Protein AF-A0A960JYS3-F1 (afdb_monomer_lite)

Secondary structure (DSSP, 8-state):
----------PPPHHHHHHHHHHHHHHHHHTTSSSSHHHHHHHHHHTSS--HHHHHHHHHHHHHHHHHHHHHHHHHHHHHHHTTHHHH-GGGHHHHHHHHHHHHHHHHHHHHHHHHHHHHHHHHHS--S-HHHHHHHHHHHHHHHHHHHHHHHHHHHHTTS-HHHHHHHHHHHHHHHHHHHHHHHHHHHHHHHHHH-PPPSS----GGGHHHHHHHHHHHHHHHHHHHT--------S-PPP-----EEEEEEES--HHHHHHHHHTTS-HHHHHHHHHS--------S--HHHHHHHHHHSS-HHHH----S-EEEETT-SS-BS--TTHHHHIIIIITTTTSEEEEPPBGGG-SS--HHHHHHTTT--EEEES-TT-BSPP--SSEEE-TTHHHHHHTT-TTSEE-SS-HHHHHHHHHHHHSPP--TTHHHHHHHH-HHHHHHHHHHTHHHHHHHHHHHHHHGGG--SEEEEEE-HHHHHHTT--S-HHHHHHHHHHHHHHHHHHHHHHGGG-SEEEEEEE-GGGTT-

Sequence (530 aa):
MADADREAEGVPASGQAGDDLAKVRSELRRMGYLHHGFGRYLLQDALKPHRPWRALLTLTIKVAIAVGGLQAVAAALGLAAANGTFEASPFDVIPLFLHLLVPAVAVAGGVFLALSGLLLLALRLYHVRRIEVAAFAAALVAGLGGVGVTVASFMEILSGISLPAKVLSAVGLLAAAVVLVKVVEGGLLGLAIRLTDQAPHRRLFSFRWLVGALVLGLVLLLLPAVLAVRKDDVEIPLNLARVPGEHVLLIGLDGVLGEELDYLLAGGELPRLAAFARSSRRWTYRRPQELPATFWTTVATGREGMDHGVVALDAFQPLGTQQPLARSGPLRWYWGRIAVPMGLASHRPVLAARRRVPTLWELVSRGGEPVVAINWWGTYPAEPLPGLVVAHGAFGLLEEGAPGALASESRQDLVNSLQDLAAEPWEGASSGSFEAVLGEEETAALLRRSVLPDHFYGEALKESLDASPRMAAIYLPAPDLAAAGWRGGEIALGDLLRSTLVEVDRLVAQVSPRFGAVALVVDPGRRGSH

pLDDT: mean 81.94, std 12.97, range [34.0, 98.31]

Radius of gyration: 31.46 Å; chains: 1; bounding box: 114×40×86 Å

Structure (mmCIF, N/CA/C/O backbone):
data_AF-A0A960JYS3-F1
#
_entry.id   AF-A0A960JYS3-F1
#
loop_
_atom_site.group_PDB
_atom_site.id
_atom_site.type_symbol
_atom_site.label_atom_id
_atom_site.label_alt_id
_atom_site.label_comp_id
_atom_site.label_asym_id
_atom_site.label_entity_id
_atom_site.label_seq_id
_atom_site.pdbx_PDB_ins_code
_atom_site.Cartn_x
_atom_site.Cartn_y
_atom_site.Cartn_z
_atom_site.occupancy
_atom_site.B_iso_or_equiv
_atom_site.auth_seq_id
_atom_site.auth_comp_id
_atom_site.auth_asym_id
_atom_site.auth_atom_id
_atom_site.pdbx_PDB_model_num
ATOM 1 N N . MET A 1 1 ? 80.597 -3.059 -37.299 1.00 39.62 1 MET A N 1
ATOM 2 C CA . MET A 1 1 ? 79.801 -2.048 -38.028 1.00 39.62 1 MET A CA 1
ATOM 3 C C . MET A 1 1 ? 78.619 -2.800 -38.625 1.00 39.62 1 MET A C 1
ATOM 5 O O . MET A 1 1 ? 78.817 -3.463 -39.628 1.00 39.62 1 MET A O 1
ATOM 9 N N . ALA A 1 2 ? 77.586 -3.084 -37.820 1.00 37.75 2 ALA A N 1
ATOM 10 C CA . ALA A 1 2 ? 76.377 -2.252 -37.634 1.00 37.75 2 ALA A CA 1
ATOM 11 C C . ALA A 1 2 ? 75.613 -2.172 -38.972 1.00 37.75 2 ALA A C 1
ATOM 13 O O . ALA A 1 2 ? 76.078 -1.479 -39.867 1.00 37.75 2 ALA A O 1
ATOM 14 N N . ASP A 1 3 ? 74.631 -3.023 -39.278 1.00 42.62 3 ASP A N 1
ATOM 15 C CA . ASP A 1 3 ? 73.350 -3.323 -38.602 1.00 42.62 3 ASP A CA 1
ATOM 16 C C . ASP A 1 3 ? 72.473 -2.074 -38.436 1.00 42.62 3 ASP A C 1
ATOM 18 O O . ASP A 1 3 ? 72.705 -1.281 -37.527 1.00 42.62 3 ASP A O 1
ATOM 22 N N . ALA A 1 4 ? 71.533 -1.885 -39.372 1.00 38.22 4 ALA A N 1
ATOM 23 C CA . ALA A 1 4 ? 70.359 -1.013 -39.264 1.00 38.22 4 ALA A CA 1
ATOM 24 C C . ALA A 1 4 ? 69.497 -1.144 -40.535 1.00 38.22 4 ALA A C 1
ATOM 26 O O . ALA A 1 4 ? 69.548 -0.296 -41.421 1.00 38.22 4 ALA A O 1
ATOM 27 N N . ASP A 1 5 ? 68.711 -2.215 -40.626 1.00 42.88 5 ASP A N 1
ATOM 28 C CA . ASP A 1 5 ? 67.602 -2.297 -41.579 1.00 42.88 5 ASP A CA 1
ATOM 29 C C . ASP A 1 5 ? 66.474 -3.118 -40.940 1.00 42.88 5 ASP A C 1
ATOM 31 O O . ASP A 1 5 ? 66.446 -4.343 -41.059 1.00 42.88 5 ASP A O 1
ATOM 35 N N . ARG A 1 6 ? 65.596 -2.450 -40.171 1.00 42.66 6 ARG A N 1
ATOM 36 C CA . ARG A 1 6 ? 64.197 -2.840 -39.899 1.00 42.66 6 ARG A CA 1
ATOM 37 C C . ARG A 1 6 ? 63.507 -1.899 -38.909 1.00 42.66 6 ARG A C 1
ATOM 39 O O . ARG A 1 6 ? 64.123 -1.390 -37.984 1.00 42.66 6 ARG A O 1
ATOM 46 N N . GLU A 1 7 ? 62.197 -1.778 -39.126 1.00 35.53 7 GLU A N 1
ATOM 47 C CA . GLU A 1 7 ? 61.168 -1.243 -38.221 1.00 35.53 7 GLU A CA 1
ATOM 48 C C . GLU A 1 7 ? 60.995 0.281 -38.179 1.00 35.53 7 GLU A C 1
ATOM 50 O O . GLU A 1 7 ? 61.135 0.948 -37.160 1.00 35.53 7 GLU A O 1
ATOM 55 N N . ALA A 1 8 ? 60.516 0.821 -39.303 1.00 34.00 8 ALA A N 1
ATOM 56 C CA . ALA A 1 8 ? 59.545 1.907 -39.251 1.00 34.00 8 ALA A CA 1
ATOM 57 C C . ALA A 1 8 ? 58.150 1.295 -39.013 1.00 34.00 8 ALA A C 1
ATOM 59 O O . ALA A 1 8 ? 57.449 0.922 -39.957 1.00 34.00 8 ALA A O 1
ATOM 60 N N . GLU A 1 9 ? 57.766 1.147 -37.743 1.00 36.38 9 GLU A N 1
ATOM 61 C CA . GLU A 1 9 ? 56.378 0.913 -37.340 1.00 36.38 9 GLU A CA 1
ATOM 62 C C . GLU A 1 9 ? 55.505 2.057 -37.871 1.00 36.38 9 GLU A C 1
ATOM 64 O O . GLU A 1 9 ? 55.603 3.214 -37.452 1.00 36.38 9 GLU A O 1
ATOM 69 N N . GLY A 1 10 ? 54.657 1.729 -38.844 1.00 35.53 10 GLY A N 1
ATOM 70 C CA . GLY A 1 10 ? 53.685 2.645 -39.417 1.00 35.53 10 GLY A CA 1
ATOM 71 C C . GLY A 1 10 ? 52.623 3.017 -38.392 1.00 35.53 10 GLY A C 1
ATOM 72 O O . GLY A 1 10 ? 51.618 2.326 -38.246 1.00 35.53 10 GLY A O 1
ATOM 73 N N . VAL A 1 11 ? 52.803 4.156 -37.729 1.00 40.12 11 VAL A N 1
ATOM 74 C CA . VAL A 1 11 ? 51.677 4.914 -37.180 1.00 40.12 11 VAL A CA 1
ATOM 75 C C . VAL A 1 11 ? 50.821 5.337 -38.381 1.00 40.12 11 VAL A C 1
ATOM 77 O O . VAL A 1 11 ? 51.323 6.074 -39.234 1.00 40.12 11 VAL A O 1
ATOM 80 N N . PRO A 1 12 ? 49.559 4.885 -38.515 1.00 39.25 12 PRO A N 1
ATOM 81 C CA . PRO A 1 12 ? 48.741 5.275 -39.651 1.00 39.25 12 PRO A CA 1
ATOM 82 C C . PRO A 1 12 ? 48.544 6.790 -39.612 1.00 39.25 12 PRO A C 1
ATOM 84 O O . PRO A 1 12 ? 48.034 7.354 -38.639 1.00 39.25 12 PRO A O 1
ATOM 87 N N . ALA A 1 13 ? 48.982 7.455 -40.681 1.00 42.25 13 ALA A N 1
ATOM 88 C CA . ALA A 1 13 ? 48.757 8.874 -40.879 1.00 42.25 13 ALA A CA 1
ATOM 89 C C . ALA A 1 13 ? 47.249 9.148 -40.792 1.00 42.25 13 ALA A C 1
ATOM 91 O O . ALA A 1 13 ? 46.441 8.429 -41.382 1.00 42.25 13 ALA A O 1
ATOM 92 N N . SER A 1 14 ? 46.863 10.211 -40.087 1.00 50.16 14 SER A N 1
ATOM 93 C CA . SER A 1 14 ? 45.469 10.631 -39.868 1.00 50.16 14 SER A CA 1
ATOM 94 C C . SER A 1 14 ? 44.615 10.735 -41.147 1.00 50.16 14 SER A C 1
ATOM 96 O O . SER A 1 14 ? 43.387 10.720 -41.060 1.00 50.16 14 SER A O 1
ATOM 98 N N . GLY A 1 15 ? 45.246 10.791 -42.325 1.00 52.38 15 GLY A N 1
ATOM 99 C CA . GLY A 1 15 ? 44.604 10.718 -43.638 1.00 52.38 15 GLY A CA 1
ATOM 100 C C . GLY A 1 15 ? 44.023 9.346 -44.017 1.00 52.38 15 GLY A C 1
ATOM 101 O O . GLY A 1 15 ? 42.949 9.316 -44.607 1.00 52.38 15 GLY A O 1
ATOM 102 N N . GLN A 1 16 ? 44.648 8.218 -43.645 1.00 56.16 16 GLN A N 1
ATOM 103 C CA . GLN A 1 16 ? 44.150 6.869 -43.995 1.00 56.16 16 GLN A CA 1
ATOM 104 C C . GLN A 1 16 ? 42.870 6.510 -43.229 1.00 56.16 16 GLN A C 1
ATOM 106 O O . GLN A 1 16 ? 41.884 6.089 -43.829 1.00 56.16 16 GLN A O 1
ATOM 111 N N . ALA A 1 17 ? 42.832 6.789 -41.922 1.00 54.09 17 ALA A N 1
ATOM 112 C CA . ALA A 1 17 ? 41.636 6.573 -41.104 1.00 54.09 17 ALA A CA 1
ATOM 113 C C . ALA A 1 17 ? 40.438 7.433 -41.566 1.00 54.09 17 ALA A C 1
ATOM 115 O O . ALA A 1 17 ? 39.282 7.031 -41.443 1.00 54.09 17 ALA A O 1
ATOM 116 N N . GLY A 1 18 ? 40.700 8.628 -42.112 1.00 60.12 18 GLY A N 1
ATOM 117 C CA . GLY A 1 18 ? 39.667 9.486 -42.697 1.00 60.12 18 GLY A CA 1
ATOM 118 C C . GLY A 1 18 ? 39.085 8.934 -44.003 1.00 60.12 18 GLY A C 1
ATOM 119 O O . GLY A 1 18 ? 37.879 9.056 -44.231 1.00 60.12 18 GLY A O 1
ATOM 120 N N . ASP A 1 19 ? 39.925 8.307 -44.827 1.00 67.06 19 ASP A N 1
ATOM 121 C CA . ASP A 1 19 ? 39.556 7.761 -46.134 1.00 67.06 19 ASP A CA 1
ATOM 122 C C . ASP A 1 19 ? 38.743 6.457 -46.009 1.00 67.06 19 ASP A C 1
ATOM 124 O O . ASP A 1 19 ? 37.747 6.254 -46.709 1.00 67.06 19 ASP A O 1
ATOM 128 N N . ASP A 1 20 ? 39.068 5.613 -45.026 1.00 71.19 20 ASP A N 1
ATOM 129 C CA . ASP A 1 20 ? 38.322 4.377 -44.764 1.00 71.19 20 ASP A CA 1
ATOM 130 C C . ASP A 1 20 ? 36.922 4.641 -44.181 1.00 71.19 20 ASP A C 1
ATOM 132 O O . ASP A 1 20 ? 35.933 4.050 -44.624 1.00 71.19 20 ASP A O 1
ATOM 136 N N . LEU A 1 21 ? 36.768 5.639 -43.304 1.00 74.56 21 LEU A N 1
ATOM 137 C CA . LEU A 1 21 ? 35.447 6.084 -42.832 1.00 74.56 21 LEU A CA 1
ATOM 138 C C . LEU A 1 21 ? 34.586 6.690 -43.947 1.00 74.56 21 LEU A C 1
ATOM 140 O O . LEU A 1 21 ? 33.354 6.576 -43.916 1.00 74.56 21 LEU A O 1
ATOM 144 N N . ALA A 1 22 ? 35.205 7.343 -44.934 1.00 76.25 22 ALA A N 1
ATOM 145 C CA . ALA A 1 22 ? 34.494 7.866 -46.096 1.00 76.25 22 ALA A CA 1
ATOM 146 C C . ALA A 1 22 ? 33.923 6.728 -46.962 1.00 76.25 22 ALA A C 1
ATOM 148 O O . ALA A 1 22 ? 32.765 6.817 -47.389 1.00 76.25 22 ALA A O 1
ATOM 149 N N . LYS A 1 23 ? 34.676 5.631 -47.134 1.00 79.06 23 LYS A N 1
ATOM 150 C CA . LYS A 1 23 ? 34.211 4.400 -47.802 1.00 79.06 23 LYS A CA 1
ATOM 151 C C . LYS A 1 23 ? 33.085 3.718 -47.025 1.00 79.06 23 LYS A C 1
ATOM 153 O O . LYS A 1 23 ? 32.052 3.382 -47.598 1.00 79.06 23 LYS A O 1
ATOM 158 N N . VAL A 1 24 ? 33.208 3.595 -45.704 1.00 79.50 24 VAL A N 1
ATOM 159 C CA . VAL A 1 24 ? 32.125 3.053 -44.864 1.00 79.50 24 VAL A CA 1
ATOM 160 C C . VAL A 1 24 ? 30.856 3.905 -44.976 1.00 79.50 24 VAL A C 1
ATOM 162 O O . VAL A 1 24 ? 29.742 3.384 -45.072 1.00 79.50 24 VAL A O 1
ATOM 165 N N . ARG A 1 25 ? 30.992 5.236 -45.015 1.00 80.19 25 ARG A N 1
ATOM 166 C CA . ARG A 1 25 ? 29.853 6.152 -45.161 1.00 80.19 25 ARG A CA 1
ATOM 167 C C . ARG A 1 25 ? 29.132 5.978 -46.502 1.00 80.19 25 ARG A C 1
ATOM 169 O O . ARG A 1 25 ? 27.900 6.063 -46.523 1.00 80.19 25 ARG A O 1
ATOM 176 N N . SER A 1 26 ? 29.852 5.773 -47.606 1.00 79.75 26 SER A N 1
ATOM 177 C CA . SER A 1 26 ? 29.234 5.549 -48.922 1.00 79.75 26 SER A CA 1
ATOM 178 C C . SER A 1 26 ? 28.501 4.202 -48.973 1.00 79.75 26 SER A C 1
ATOM 180 O O . SER A 1 26 ? 27.353 4.152 -49.419 1.00 79.75 26 SER A O 1
ATOM 182 N N . GLU A 1 27 ? 29.088 3.156 -48.391 1.00 81.06 27 GLU A N 1
ATOM 183 C CA . GLU A 1 27 ? 28.473 1.835 -48.221 1.00 81.06 27 GLU A CA 1
ATOM 184 C C . GLU A 1 27 ? 27.170 1.890 -47.403 1.00 81.06 27 GLU A C 1
ATOM 186 O O . GLU A 1 27 ? 26.125 1.377 -47.815 1.00 81.06 27 GLU A O 1
ATOM 191 N N . LEU A 1 28 ? 27.164 2.613 -46.279 1.00 79.31 28 LEU A N 1
ATOM 192 C CA . LEU A 1 28 ? 25.960 2.803 -45.459 1.00 79.31 28 LEU A CA 1
ATOM 193 C C . LEU A 1 28 ? 24.861 3.606 -46.176 1.00 79.31 28 LEU A C 1
ATOM 195 O O . LEU A 1 28 ? 23.670 3.361 -45.945 1.00 79.31 28 LEU A O 1
ATOM 199 N N . ARG A 1 29 ? 25.224 4.558 -47.051 1.00 80.50 29 ARG A N 1
ATOM 200 C CA . ARG A 1 29 ? 24.256 5.250 -47.925 1.00 80.50 29 ARG A CA 1
ATOM 201 C C . ARG A 1 29 ? 23.656 4.283 -48.938 1.00 80.50 29 ARG A C 1
ATOM 203 O O . ARG A 1 29 ? 22.433 4.239 -49.040 1.00 80.50 29 ARG A O 1
ATOM 210 N N . ARG A 1 30 ? 24.487 3.469 -49.599 1.00 82.38 30 ARG A N 1
ATOM 211 C CA . ARG A 1 30 ? 24.060 2.447 -50.571 1.00 82.38 30 ARG A CA 1
ATOM 212 C C . ARG A 1 30 ? 23.078 1.449 -49.957 1.00 82.38 30 ARG A C 1
ATOM 214 O O . ARG A 1 30 ? 22.046 1.155 -50.545 1.00 82.38 30 ARG A O 1
ATOM 221 N N . MET A 1 31 ? 23.350 0.989 -48.738 1.00 76.06 31 MET A N 1
ATOM 222 C CA . MET A 1 31 ? 22.467 0.081 -47.989 1.00 76.06 31 MET A CA 1
ATOM 223 C C . MET A 1 31 ? 21.218 0.767 -47.396 1.00 76.06 31 MET A C 1
ATOM 225 O O . MET A 1 31 ? 20.347 0.123 -46.800 1.00 76.06 31 MET A O 1
ATOM 229 N N . GLY A 1 32 ? 21.112 2.090 -47.525 1.00 74.06 32 GLY A N 1
ATOM 230 C CA . GLY A 1 32 ? 19.965 2.868 -47.075 1.00 74.06 32 GLY A CA 1
ATOM 231 C C . GLY A 1 32 ? 19.857 3.069 -45.565 1.00 74.06 32 GLY A C 1
ATOM 232 O O . GLY A 1 32 ? 18.768 3.396 -45.084 1.00 74.06 32 GLY A O 1
ATOM 233 N N . TYR A 1 33 ? 20.955 2.914 -44.818 1.00 73.69 33 TYR A N 1
ATOM 234 C CA . TYR A 1 33 ? 21.017 3.235 -43.386 1.00 73.69 33 TYR A CA 1
ATOM 235 C C . TYR A 1 33 ? 20.920 4.747 -43.125 1.00 73.69 33 TYR A C 1
ATOM 237 O O . TYR A 1 33 ? 20.344 5.169 -42.124 1.00 73.69 33 TYR A O 1
ATOM 245 N N . LEU A 1 34 ? 21.428 5.571 -44.049 1.00 73.94 34 LEU A N 1
ATOM 246 C CA . LEU A 1 34 ? 21.511 7.032 -43.897 1.00 73.94 34 LEU A CA 1
ATOM 247 C C . LEU A 1 34 ? 20.388 7.812 -44.608 1.00 73.94 34 LEU A C 1
ATOM 249 O O . LEU A 1 34 ? 20.371 9.047 -44.576 1.00 73.94 34 LEU A O 1
ATOM 253 N N . HIS A 1 35 ? 19.433 7.121 -45.239 1.00 69.25 35 HIS A N 1
ATOM 254 C CA . HIS A 1 35 ? 18.376 7.770 -46.018 1.00 69.25 35 HIS A CA 1
ATOM 255 C C . HIS A 1 35 ? 17.253 8.386 -45.156 1.00 69.25 35 HIS A C 1
ATOM 257 O O . HIS A 1 35 ? 16.695 9.391 -45.581 1.00 69.25 35 HIS A O 1
ATOM 263 N N . HIS A 1 36 ? 16.928 7.845 -43.968 1.00 64.81 36 HIS A N 1
ATOM 264 C CA . HIS A 1 36 ? 15.767 8.287 -43.165 1.00 64.81 36 HIS A CA 1
ATOM 265 C C . HIS A 1 36 ? 16.072 8.454 -41.658 1.00 64.81 36 HIS A C 1
ATOM 267 O O . HIS A 1 36 ? 16.878 7.716 -41.087 1.00 64.81 36 HIS A O 1
ATOM 273 N N . GLY A 1 37 ? 15.371 9.424 -41.048 1.00 65.31 37 GLY A N 1
ATOM 274 C CA . GLY A 1 37 ? 15.391 9.921 -39.658 1.00 65.31 37 GLY A CA 1
ATOM 275 C C . GLY A 1 37 ? 16.289 9.218 -38.639 1.00 65.31 37 GLY A C 1
ATOM 276 O O . GLY A 1 37 ? 17.378 9.696 -38.334 1.00 65.31 37 GLY A O 1
ATOM 277 N N . PHE A 1 38 ? 15.826 8.106 -38.070 1.00 65.00 38 PHE A N 1
ATOM 278 C CA . PHE A 1 38 ? 16.431 7.531 -36.864 1.00 65.00 38 PHE A CA 1
ATOM 279 C C . PHE A 1 38 ? 17.734 6.751 -37.119 1.00 65.00 38 PHE A C 1
ATOM 281 O O . PHE A 1 38 ? 18.671 6.828 -36.328 1.00 65.00 38 PHE A O 1
ATOM 288 N N . GLY A 1 39 ? 17.836 6.051 -38.257 1.00 65.81 39 GLY A N 1
ATOM 289 C CA . GLY A 1 39 ? 19.085 5.394 -38.670 1.00 65.81 39 GLY A CA 1
ATOM 290 C C . GLY A 1 39 ? 20.197 6.416 -38.895 1.00 65.81 39 GLY A C 1
ATOM 291 O O . GLY A 1 39 ? 21.324 6.230 -38.445 1.00 65.81 39 GLY A O 1
ATOM 292 N N . ARG A 1 40 ? 19.843 7.565 -39.482 1.00 71.62 40 ARG A N 1
ATOM 293 C CA . ARG A 1 40 ? 20.724 8.730 -39.571 1.00 71.62 40 ARG A CA 1
ATOM 294 C C . ARG A 1 40 ? 21.058 9.291 -38.181 1.00 71.62 40 ARG A C 1
ATOM 296 O O . ARG A 1 40 ? 22.229 9.516 -37.904 1.00 71.62 40 ARG A O 1
ATOM 303 N N . TYR A 1 41 ? 20.073 9.461 -37.299 1.00 74.94 41 TYR A N 1
ATOM 304 C CA . TYR A 1 41 ? 20.278 9.977 -35.941 1.00 74.94 41 TYR A CA 1
ATOM 305 C C . TYR A 1 41 ? 21.284 9.154 -35.119 1.00 74.94 41 TYR A C 1
ATOM 307 O O . TYR A 1 41 ? 22.127 9.745 -34.448 1.00 74.94 41 TYR A O 1
ATOM 315 N N . LEU A 1 42 ? 21.242 7.819 -35.185 1.00 72.06 42 LEU A N 1
ATOM 316 C CA . LEU A 1 42 ? 22.177 6.957 -34.450 1.00 72.06 42 LEU A CA 1
ATOM 317 C C . LEU A 1 42 ? 23.537 6.811 -35.151 1.00 72.06 42 LEU A C 1
ATOM 319 O O . LEU A 1 42 ? 24.574 6.946 -34.507 1.00 72.06 42 LEU A O 1
ATOM 323 N N . LEU A 1 43 ? 23.554 6.575 -36.468 1.00 72.69 43 LEU A N 1
ATOM 324 C CA . LEU A 1 43 ? 24.777 6.191 -37.188 1.00 72.69 43 LEU A CA 1
ATOM 325 C C . LEU A 1 43 ? 25.593 7.382 -37.707 1.00 72.69 43 LEU A C 1
ATOM 327 O O . LEU A 1 43 ? 26.801 7.259 -37.876 1.00 72.69 43 LEU A O 1
ATOM 331 N N . GLN A 1 44 ? 24.983 8.545 -37.961 1.00 71.69 44 GLN A N 1
ATOM 332 C CA . GLN A 1 44 ? 25.701 9.682 -38.554 1.00 71.69 44 GLN A CA 1
ATOM 333 C C . GLN A 1 44 ? 26.772 10.259 -37.619 1.00 71.69 44 GLN A C 1
ATOM 335 O O . GLN A 1 44 ? 27.824 10.685 -38.093 1.00 71.69 44 GLN A O 1
ATOM 340 N N . ASP A 1 45 ? 26.529 10.252 -36.306 1.00 65.56 45 ASP A N 1
ATOM 341 C CA . ASP A 1 45 ? 27.478 10.792 -35.325 1.00 65.56 45 ASP A CA 1
ATOM 342 C C . ASP A 1 45 ? 28.620 9.823 -35.004 1.00 65.56 45 ASP A C 1
ATOM 344 O O . ASP A 1 45 ? 29.729 10.272 -34.719 1.00 65.56 45 ASP A O 1
ATOM 348 N N . ALA A 1 46 ? 28.396 8.513 -35.152 1.00 61.69 46 ALA A N 1
ATOM 349 C CA . ALA A 1 46 ? 29.454 7.505 -35.080 1.00 61.69 46 ALA A CA 1
ATOM 350 C C . ALA A 1 46 ? 30.461 7.621 -36.245 1.00 61.69 46 ALA A C 1
ATOM 352 O O . ALA A 1 46 ? 31.594 7.170 -36.128 1.00 61.69 46 ALA A O 1
ATOM 353 N N . LEU A 1 47 ? 30.068 8.273 -37.348 1.00 64.50 47 LEU A N 1
ATOM 354 C CA . LEU A 1 47 ? 30.885 8.493 -38.550 1.00 64.50 47 LEU A CA 1
ATOM 355 C C . LEU A 1 47 ? 31.576 9.871 -38.577 1.00 64.50 47 LEU A C 1
ATOM 357 O O . LEU A 1 47 ? 32.102 10.268 -39.624 1.00 64.50 47 LEU A O 1
ATOM 361 N N . LYS A 1 48 ? 31.525 10.648 -37.484 1.00 67.50 48 LYS A N 1
ATOM 362 C CA . LYS A 1 48 ? 32.254 11.921 -37.346 1.00 67.50 48 LYS A CA 1
ATOM 363 C C . LYS A 1 48 ? 33.675 11.669 -36.813 1.00 67.50 48 LYS A C 1
ATOM 365 O O . LYS A 1 48 ? 33.860 10.765 -35.998 1.00 67.50 48 LYS A O 1
ATOM 370 N N . PRO A 1 49 ? 34.681 12.473 -37.209 1.00 57.03 49 PRO A N 1
ATOM 371 C CA . PRO A 1 49 ? 36.048 12.349 -36.701 1.00 57.03 49 PRO A CA 1
ATOM 372 C C . PRO A 1 49 ? 36.126 12.816 -35.234 1.00 57.03 49 PRO A C 1
ATOM 374 O O . PRO A 1 49 ? 36.476 13.954 -34.925 1.00 57.03 49 PRO A O 1
ATOM 377 N N . HIS A 1 50 ? 35.744 11.945 -34.300 1.00 59.72 50 HIS A N 1
ATOM 378 C CA . HIS A 1 50 ? 35.773 12.181 -32.852 1.00 59.72 50 HIS A CA 1
ATOM 379 C C . HIS A 1 50 ? 36.510 11.047 -32.123 1.00 59.72 50 HIS A C 1
ATOM 381 O O . HIS A 1 50 ? 36.546 9.916 -32.604 1.00 59.72 50 HIS A O 1
ATOM 387 N N . ARG A 1 51 ? 37.092 11.309 -30.942 1.00 69.69 51 ARG A N 1
ATOM 388 C CA . ARG A 1 51 ? 37.708 10.252 -30.110 1.00 69.69 51 ARG A CA 1
ATOM 389 C C . ARG A 1 51 ? 36.674 9.154 -29.770 1.00 69.69 51 ARG A C 1
ATOM 391 O O . ARG A 1 51 ? 35.521 9.500 -29.511 1.00 69.69 51 ARG A O 1
ATOM 398 N N . PRO A 1 52 ? 37.058 7.863 -29.721 1.00 72.00 52 PRO A N 1
ATOM 399 C CA . PRO A 1 52 ? 36.125 6.734 -29.567 1.00 72.00 52 PRO A CA 1
ATOM 400 C C . PRO A 1 52 ? 35.259 6.815 -28.300 1.00 72.00 52 PRO A C 1
ATOM 402 O O . PRO A 1 52 ? 34.073 6.500 -28.343 1.00 72.00 52 PRO A O 1
ATOM 405 N N . TRP A 1 53 ? 35.796 7.345 -27.196 1.00 76.12 53 TRP A N 1
ATOM 406 C CA . TRP A 1 53 ? 35.030 7.547 -25.960 1.00 76.12 53 TRP A CA 1
ATOM 407 C C . TRP A 1 53 ? 33.878 8.555 -26.117 1.00 76.12 53 TRP A C 1
ATOM 409 O O . TRP A 1 53 ? 32.830 8.389 -25.498 1.00 76.12 53 TRP A O 1
ATOM 419 N N . ARG A 1 54 ? 34.029 9.580 -26.974 1.00 81.12 54 ARG A N 1
ATOM 420 C CA . ARG A 1 54 ? 32.952 10.545 -27.253 1.00 81.12 54 ARG A CA 1
ATOM 421 C C . ARG A 1 54 ? 31.824 9.881 -28.029 1.00 81.12 54 ARG A C 1
ATOM 423 O O . ARG A 1 54 ? 30.667 10.133 -27.726 1.00 81.12 54 ARG A O 1
ATOM 430 N N . ALA A 1 55 ? 32.158 9.006 -28.980 1.00 79.88 55 ALA A N 1
ATOM 431 C CA . ALA A 1 55 ? 31.164 8.226 -29.712 1.00 79.88 55 ALA A CA 1
ATOM 432 C C . ALA A 1 55 ? 30.379 7.303 -28.768 1.00 79.88 55 ALA A C 1
ATOM 434 O O . ALA A 1 55 ? 29.152 7.293 -28.825 1.00 79.88 55 ALA A O 1
ATOM 435 N N . LEU A 1 56 ? 31.063 6.609 -27.848 1.00 85.69 56 LEU A N 1
ATOM 436 C CA . LEU A 1 56 ? 30.413 5.795 -26.817 1.00 85.69 56 LEU A CA 1
ATOM 437 C C . LEU A 1 56 ? 29.462 6.630 -25.949 1.00 85.69 56 LEU A C 1
ATOM 439 O O . LEU A 1 56 ? 28.311 6.243 -25.770 1.00 85.69 56 LEU A O 1
ATOM 443 N N . LEU A 1 57 ? 29.905 7.790 -25.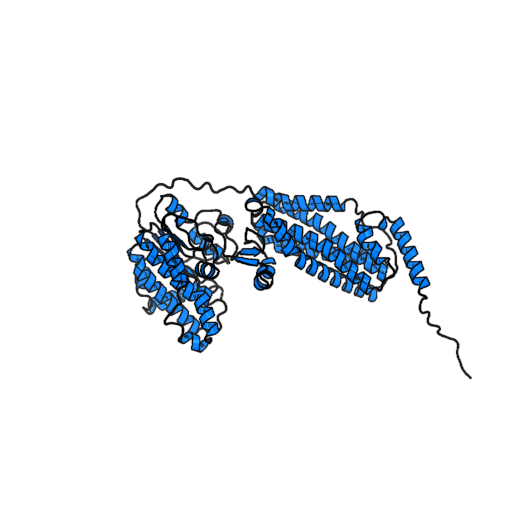456 1.00 87.50 57 LEU A N 1
ATOM 444 C CA . LEU A 1 57 ? 29.088 8.665 -24.611 1.00 87.50 57 LEU A CA 1
ATOM 445 C C . LEU A 1 57 ? 27.866 9.213 -25.364 1.00 87.50 57 LEU A C 1
ATOM 447 O O . LEU A 1 57 ? 26.749 9.147 -24.857 1.00 87.50 57 LEU A O 1
ATOM 451 N N . THR A 1 58 ? 28.042 9.691 -26.599 1.00 87.00 58 THR A N 1
ATOM 452 C CA . THR A 1 58 ? 26.930 10.176 -27.430 1.00 87.00 58 THR A CA 1
ATOM 453 C C . THR A 1 58 ? 25.929 9.066 -27.743 1.00 87.00 58 THR A C 1
ATOM 455 O O . THR A 1 58 ? 24.726 9.284 -27.615 1.00 87.00 58 THR A O 1
ATOM 458 N N . LEU A 1 59 ? 26.396 7.877 -28.134 1.00 86.44 59 LEU A N 1
ATOM 459 C CA . LEU A 1 59 ? 25.518 6.737 -28.410 1.00 86.44 59 LEU A CA 1
ATOM 460 C C . LEU A 1 59 ? 24.787 6.279 -27.149 1.00 86.44 59 LEU A C 1
ATOM 462 O O . LEU A 1 59 ? 23.585 6.039 -27.215 1.00 86.44 59 LEU A O 1
ATOM 466 N N . THR A 1 60 ? 25.475 6.248 -26.006 1.00 90.00 60 THR A N 1
ATOM 467 C CA . THR A 1 60 ? 24.866 5.922 -24.712 1.00 90.00 60 THR A CA 1
ATOM 468 C C . THR A 1 60 ? 23.734 6.882 -24.393 1.00 90.00 60 THR A C 1
ATOM 470 O O . THR A 1 60 ? 22.629 6.423 -24.149 1.00 90.00 60 THR A O 1
ATOM 473 N N . ILE A 1 61 ? 23.957 8.198 -24.475 1.00 91.00 61 ILE A N 1
ATOM 474 C CA . ILE A 1 61 ? 22.912 9.198 -24.205 1.00 91.00 61 ILE A CA 1
ATOM 475 C C . ILE A 1 61 ? 21.719 9.020 -25.152 1.00 91.00 61 ILE A C 1
ATOM 477 O O . ILE A 1 61 ? 20.574 9.008 -24.710 1.00 91.00 61 ILE A O 1
ATOM 481 N N . LYS A 1 62 ? 21.966 8.843 -26.454 1.00 89.19 62 LYS A N 1
ATOM 482 C CA . LYS A 1 62 ? 20.893 8.694 -27.450 1.00 89.19 62 LYS A CA 1
ATOM 483 C C . LYS A 1 62 ? 20.063 7.435 -27.245 1.00 89.19 62 LYS A C 1
ATOM 485 O O . LYS A 1 62 ? 18.837 7.500 -27.294 1.00 89.19 62 LYS A O 1
ATOM 490 N N . VAL A 1 63 ? 20.728 6.298 -27.038 1.00 87.44 63 VAL A N 1
ATOM 491 C CA . VAL A 1 63 ? 20.055 5.020 -26.790 1.00 87.44 63 VAL A CA 1
ATOM 492 C C . VAL A 1 63 ? 19.325 5.080 -25.454 1.00 87.44 63 VAL A C 1
ATOM 494 O O . VAL A 1 63 ? 18.157 4.713 -25.407 1.00 87.44 63 VAL A O 1
ATOM 497 N N . ALA A 1 64 ? 19.954 5.617 -24.408 1.00 90.31 64 ALA A N 1
ATOM 498 C CA . ALA A 1 64 ? 19.357 5.769 -23.087 1.00 90.31 64 ALA A CA 1
ATOM 499 C C . ALA A 1 64 ? 18.080 6.617 -23.120 1.00 90.31 64 ALA A C 1
ATOM 501 O O . ALA A 1 64 ? 17.062 6.184 -22.594 1.00 90.31 64 ALA A O 1
ATOM 502 N N . ILE A 1 65 ? 18.098 7.779 -23.782 1.00 91.62 65 ILE A N 1
ATOM 503 C CA . ILE A 1 65 ? 16.915 8.645 -23.913 1.00 91.62 65 ILE A CA 1
ATOM 504 C C . ILE A 1 65 ? 15.811 7.950 -24.715 1.00 91.62 65 ILE A C 1
ATOM 506 O O . ILE A 1 65 ? 14.655 7.968 -24.303 1.00 91.62 65 ILE A O 1
ATOM 510 N N . ALA A 1 66 ? 16.145 7.321 -25.845 1.00 86.56 66 ALA A N 1
ATOM 511 C CA . ALA A 1 66 ? 15.146 6.681 -26.699 1.00 86.56 66 ALA A CA 1
ATOM 512 C C . ALA A 1 66 ? 14.500 5.455 -26.030 1.00 86.56 66 ALA A C 1
ATOM 514 O O . ALA A 1 66 ? 13.278 5.311 -26.037 1.00 86.56 66 ALA A O 1
ATOM 515 N N . VAL A 1 67 ? 15.320 4.579 -25.448 1.00 83.31 67 VAL A N 1
ATOM 516 C CA . VAL A 1 67 ? 14.873 3.359 -24.767 1.00 83.31 67 VAL A CA 1
ATOM 517 C C . VAL A 1 67 ? 14.188 3.696 -23.449 1.00 83.31 67 VAL A C 1
ATOM 519 O O . VAL A 1 67 ? 13.051 3.283 -23.234 1.00 83.31 67 VAL A O 1
ATOM 522 N N . GLY A 1 68 ? 14.849 4.484 -22.600 1.00 86.19 68 GLY A N 1
ATOM 523 C CA . GLY A 1 68 ? 14.326 4.887 -21.300 1.00 86.19 68 GLY A CA 1
ATOM 524 C C . GLY A 1 68 ? 13.045 5.704 -21.429 1.00 86.19 68 GLY A C 1
ATOM 525 O O . GLY A 1 68 ? 12.099 5.461 -20.692 1.00 86.19 68 GLY A O 1
ATOM 526 N N . GLY A 1 69 ? 12.956 6.597 -22.420 1.00 88.75 69 GLY A N 1
ATOM 527 C CA . GLY A 1 69 ? 11.731 7.341 -22.710 1.00 88.75 69 GLY A CA 1
ATOM 528 C C . GLY A 1 69 ? 10.565 6.432 -23.095 1.00 88.75 69 GLY A C 1
ATOM 529 O O . GLY A 1 69 ? 9.470 6.578 -22.556 1.00 88.75 69 GLY A O 1
ATOM 530 N N . LEU A 1 70 ? 10.795 5.444 -23.968 1.00 81.62 70 LEU A N 1
ATOM 531 C CA . LEU A 1 70 ? 9.756 4.480 -24.336 1.00 81.62 70 LEU A CA 1
ATOM 532 C C . LEU A 1 70 ? 9.308 3.629 -23.137 1.00 81.62 70 LEU A C 1
ATOM 534 O O . LEU A 1 70 ? 8.112 3.425 -22.933 1.00 81.62 70 LEU A O 1
ATOM 538 N N . GLN A 1 71 ? 10.259 3.155 -22.331 1.00 78.50 71 GLN A N 1
ATOM 539 C CA . GLN A 1 71 ? 9.964 2.389 -21.121 1.00 78.50 71 GLN A CA 1
ATOM 540 C C . GLN A 1 71 ? 9.204 3.225 -20.088 1.00 78.50 71 GLN A C 1
ATOM 542 O O . GLN A 1 71 ? 8.254 2.723 -19.497 1.00 78.50 71 GLN A O 1
ATOM 547 N N . ALA A 1 72 ? 9.568 4.496 -19.911 1.00 86.44 72 ALA A N 1
ATOM 548 C CA . ALA A 1 72 ? 8.882 5.412 -19.007 1.00 86.44 72 ALA A CA 1
ATOM 549 C C . ALA A 1 72 ? 7.437 5.674 -19.448 1.00 86.44 72 ALA A C 1
ATOM 551 O O . ALA A 1 72 ? 6.542 5.643 -18.609 1.00 86.44 72 ALA A O 1
ATOM 552 N N . VAL A 1 73 ? 7.182 5.855 -20.752 1.00 83.81 73 VAL A N 1
ATOM 553 C CA . VAL A 1 73 ? 5.811 5.977 -21.284 1.00 83.81 73 VAL A CA 1
ATOM 554 C C . VAL A 1 73 ? 5.012 4.707 -20.998 1.00 83.81 73 VAL A C 1
ATOM 556 O O . VAL A 1 73 ? 3.922 4.782 -20.435 1.00 83.81 73 VAL A O 1
ATOM 559 N N . ALA A 1 74 ? 5.555 3.535 -21.336 1.00 75.88 74 ALA A N 1
ATOM 560 C CA . ALA A 1 74 ? 4.871 2.264 -21.109 1.00 75.88 74 ALA A CA 1
ATOM 561 C C . ALA A 1 74 ? 4.586 2.017 -19.615 1.00 75.88 74 ALA A C 1
ATOM 563 O O . ALA A 1 74 ? 3.482 1.608 -19.259 1.00 75.88 74 ALA A O 1
ATOM 564 N N . ALA A 1 75 ? 5.551 2.309 -18.739 1.00 78.25 75 ALA A N 1
ATOM 565 C CA . ALA A 1 75 ? 5.406 2.150 -17.297 1.00 78.25 75 ALA A CA 1
ATOM 566 C C . ALA A 1 75 ? 4.405 3.148 -16.697 1.00 78.25 75 ALA A C 1
ATOM 568 O O . ALA A 1 75 ? 3.570 2.738 -15.895 1.00 78.25 75 ALA A O 1
ATOM 569 N N . ALA A 1 76 ? 4.431 4.422 -17.106 1.00 84.56 76 ALA A N 1
ATOM 570 C CA . ALA A 1 76 ? 3.479 5.433 -16.641 1.00 84.56 76 ALA A CA 1
ATOM 571 C C . ALA A 1 76 ? 2.040 5.053 -17.005 1.00 84.56 76 ALA A C 1
ATOM 573 O O . ALA A 1 76 ? 1.152 5.080 -16.157 1.00 84.56 76 ALA A O 1
ATOM 574 N N . LEU A 1 77 ? 1.826 4.624 -18.249 1.00 77.88 77 LEU A N 1
ATOM 575 C CA . LEU A 1 77 ? 0.523 4.173 -18.726 1.00 77.88 77 LEU A CA 1
ATOM 576 C C . LEU A 1 77 ? 0.061 2.885 -18.034 1.00 77.88 77 LEU A C 1
ATOM 578 O O . LEU A 1 77 ? -1.101 2.777 -17.650 1.00 77.88 77 LEU A O 1
ATOM 582 N N . GLY A 1 78 ? 0.968 1.923 -17.835 1.00 74.75 78 GLY A N 1
ATOM 583 C CA . GLY A 1 78 ? 0.679 0.682 -17.118 1.00 74.75 78 GLY A CA 1
ATOM 584 C C . GLY A 1 78 ? 0.349 0.909 -15.640 1.00 74.75 78 GLY A C 1
ATOM 585 O O . GLY A 1 78 ? -0.558 0.272 -15.109 1.00 74.75 78 GLY A O 1
ATOM 586 N N . LEU A 1 79 ? 1.035 1.842 -14.977 1.00 78.75 79 LEU A N 1
ATOM 587 C CA . LEU A 1 79 ? 0.734 2.228 -13.598 1.00 78.75 79 LEU A CA 1
ATOM 588 C C . LEU A 1 79 ? -0.591 2.982 -13.504 1.00 78.75 79 LEU A C 1
ATOM 590 O O . LEU A 1 79 ? -1.393 2.651 -12.633 1.00 78.75 79 LEU A O 1
ATOM 594 N N . ALA A 1 80 ? -0.849 3.932 -14.406 1.00 79.56 80 ALA A N 1
ATOM 595 C CA . ALA A 1 80 ? -2.113 4.663 -14.455 1.00 79.56 80 ALA A CA 1
ATOM 596 C C . ALA A 1 80 ? -3.303 3.714 -14.664 1.00 79.56 80 ALA A C 1
ATOM 598 O O . ALA A 1 80 ? -4.319 3.817 -13.981 1.00 79.56 80 ALA A O 1
ATOM 599 N N . ALA A 1 81 ? -3.140 2.724 -15.541 1.00 74.62 81 ALA A N 1
ATOM 600 C CA . ALA A 1 81 ? -4.094 1.644 -15.747 1.00 74.62 81 ALA A CA 1
ATOM 601 C C . ALA A 1 81 ? -4.330 0.812 -14.482 1.00 74.62 81 ALA A C 1
ATOM 603 O O . ALA A 1 81 ? -5.461 0.653 -14.028 1.00 74.62 81 ALA A O 1
ATOM 604 N N . ALA A 1 82 ? -3.251 0.285 -13.897 1.00 73.00 82 ALA A N 1
ATOM 605 C CA . ALA A 1 82 ? -3.311 -0.595 -12.734 1.00 73.00 82 ALA A CA 1
ATOM 606 C C . ALA A 1 82 ? -3.963 0.061 -11.513 1.00 73.00 82 ALA A C 1
ATOM 608 O O . ALA A 1 82 ? -4.531 -0.635 -10.664 1.00 73.00 82 ALA A O 1
ATOM 609 N N . ASN A 1 83 ? -3.850 1.386 -11.439 1.00 76.75 83 ASN A N 1
ATOM 610 C CA . ASN A 1 83 ? -4.307 2.217 -10.342 1.00 76.75 83 ASN A CA 1
ATOM 611 C C . ASN A 1 83 ? -5.592 2.999 -10.672 1.00 76.75 83 ASN A C 1
ATOM 613 O O . ASN A 1 83 ? -5.981 3.836 -9.861 1.00 76.75 83 ASN A O 1
ATOM 617 N N . GLY A 1 84 ? -6.283 2.729 -11.789 1.00 72.69 84 GLY A N 1
ATOM 618 C CA . GLY A 1 84 ? -7.547 3.408 -12.138 1.00 72.69 84 GLY A CA 1
ATOM 619 C C . GLY A 1 84 ? -7.406 4.925 -12.328 1.00 72.69 84 GLY A C 1
ATOM 620 O O . GLY A 1 84 ? -8.380 5.670 -12.284 1.00 72.69 84 GLY A O 1
ATOM 621 N N . THR A 1 85 ? -6.181 5.407 -12.529 1.00 77.25 85 THR A N 1
ATOM 622 C CA . THR A 1 85 ? -5.851 6.832 -12.601 1.00 77.25 85 THR A CA 1
ATOM 623 C C . THR A 1 85 ? -6.515 7.505 -13.800 1.00 77.25 85 THR A C 1
ATOM 625 O O . THR A 1 85 ? -6.834 8.684 -13.731 1.00 77.25 85 THR A O 1
ATOM 628 N N . PHE A 1 86 ? -6.778 6.768 -14.883 1.00 74.19 86 PHE A N 1
ATOM 629 C CA . PHE A 1 86 ? -7.459 7.313 -16.059 1.00 74.19 86 PHE A CA 1
ATOM 630 C C . PHE A 1 86 ? -8.890 7.786 -15.785 1.00 74.19 86 PHE A C 1
ATOM 632 O O . PHE A 1 86 ? -9.350 8.685 -16.477 1.00 74.19 86 PHE A O 1
ATOM 639 N N . GLU A 1 87 ? -9.586 7.211 -14.806 1.00 70.56 87 GLU A N 1
ATOM 640 C CA . GLU A 1 87 ? -10.942 7.641 -14.440 1.00 70.56 87 GLU A CA 1
ATOM 641 C C . GLU A 1 87 ? -10.900 8.831 -13.483 1.00 70.56 87 GLU A C 1
ATOM 643 O O . GLU A 1 87 ? -11.626 9.805 -13.660 1.00 70.56 87 GLU A O 1
ATOM 648 N N . ALA A 1 88 ? -10.013 8.765 -12.489 1.00 74.44 88 ALA A N 1
ATOM 649 C CA . ALA A 1 88 ? -9.966 9.743 -11.410 1.00 74.44 88 ALA A CA 1
ATOM 650 C C . ALA A 1 88 ? -9.169 11.016 -11.757 1.00 74.44 88 ALA A C 1
ATOM 652 O O . ALA A 1 88 ? -9.562 12.112 -11.368 1.00 74.44 88 ALA A O 1
ATOM 653 N N . SER A 1 89 ? -8.039 10.893 -12.463 1.00 82.81 89 SER A N 1
ATOM 654 C CA . SER A 1 89 ? -7.198 12.021 -12.896 1.00 82.81 89 SER A CA 1
ATOM 655 C C . SER A 1 89 ? -6.349 11.643 -14.126 1.00 82.81 89 SER A C 1
ATOM 657 O O . SER A 1 89 ? -5.177 11.277 -13.993 1.00 82.81 89 SER A O 1
ATOM 659 N N . PRO A 1 90 ? -6.891 11.749 -15.357 1.00 83.69 90 PRO A N 1
ATOM 660 C CA . PRO A 1 90 ? -6.161 11.404 -16.583 1.00 83.69 90 PRO A CA 1
ATOM 661 C C . PRO A 1 90 ? -4.826 12.148 -16.751 1.00 83.69 90 PRO A C 1
ATOM 663 O O . PRO A 1 90 ? -3.900 11.645 -17.390 1.00 83.69 90 PRO A O 1
ATOM 666 N N . PHE A 1 91 ? -4.720 13.355 -16.188 1.00 88.88 91 PHE A N 1
ATOM 667 C CA . PHE A 1 91 ? -3.538 14.205 -16.310 1.00 88.88 91 PHE A CA 1
ATOM 668 C C . PHE A 1 91 ? -2.357 13.740 -15.454 1.00 88.88 91 PHE A C 1
ATOM 670 O O . PHE A 1 91 ? -1.226 14.114 -15.762 1.00 88.88 91 PHE A O 1
ATOM 677 N N . ASP A 1 92 ? -2.574 12.865 -14.467 1.00 89.75 92 ASP A N 1
ATOM 678 C CA . ASP A 1 92 ? -1.509 12.308 -13.621 1.00 89.75 92 ASP A CA 1
ATOM 679 C C . ASP A 1 92 ? -0.493 11.473 -14.425 1.00 89.75 92 ASP A C 1
ATOM 681 O O . ASP A 1 92 ? 0.641 11.279 -13.992 1.00 89.75 92 ASP A O 1
ATOM 685 N N . VAL A 1 93 ? -0.843 11.022 -15.636 1.00 88.12 93 VAL A N 1
ATOM 686 C CA . VAL A 1 93 ? 0.068 10.285 -16.532 1.00 88.12 93 VAL A CA 1
ATOM 687 C C . VAL A 1 93 ? 1.322 11.099 -16.873 1.00 88.12 93 VAL A C 1
ATOM 689 O O . VAL A 1 93 ? 2.405 10.530 -17.018 1.00 88.12 93 VAL A O 1
ATOM 692 N N . ILE A 1 94 ? 1.201 12.425 -16.983 1.00 92.31 94 ILE A N 1
ATOM 693 C CA . ILE A 1 94 ? 2.317 13.318 -17.323 1.00 92.31 94 ILE A CA 1
ATOM 694 C C . ILE A 1 94 ? 3.364 13.367 -16.194 1.00 92.31 94 ILE A C 1
ATOM 696 O O . ILE A 1 94 ? 4.522 13.034 -16.463 1.00 92.31 94 ILE A O 1
ATOM 700 N N . PRO A 1 95 ? 3.023 13.736 -14.942 1.00 93.69 95 PRO A N 1
ATOM 701 C CA . PRO A 1 95 ? 3.979 13.701 -13.840 1.00 93.69 95 PRO A CA 1
ATOM 702 C C . PRO A 1 95 ? 4.497 12.282 -13.578 1.00 93.69 95 PRO A C 1
ATOM 704 O O . PRO A 1 95 ? 5.693 12.120 -13.340 1.00 93.69 95 PRO A O 1
ATOM 707 N N . LEU A 1 96 ? 3.664 11.242 -13.723 1.00 90.62 96 LEU A N 1
ATOM 708 C CA . LEU A 1 96 ? 4.117 9.846 -13.645 1.00 90.62 96 LEU A CA 1
ATOM 709 C C . LEU A 1 96 ? 5.227 9.538 -14.658 1.00 90.62 96 LEU A C 1
ATOM 711 O O . LEU A 1 96 ? 6.252 8.960 -14.295 1.00 90.62 96 LEU A O 1
ATOM 715 N N . PHE A 1 97 ? 5.055 9.949 -15.916 1.00 92.50 97 PHE A N 1
ATOM 716 C CA . PHE A 1 97 ? 6.086 9.807 -16.942 1.00 92.50 97 PHE A CA 1
ATOM 717 C C . PHE A 1 97 ? 7.383 10.523 -16.549 1.00 92.50 97 PHE A C 1
ATOM 719 O O . PHE A 1 97 ? 8.458 9.941 -16.687 1.00 92.50 97 PHE A O 1
ATOM 726 N N . LEU A 1 98 ? 7.299 11.752 -16.032 1.00 94.12 98 LEU A N 1
ATOM 727 C CA . LEU A 1 98 ? 8.479 12.528 -15.640 1.00 94.12 98 LEU A CA 1
ATOM 728 C C . LEU A 1 98 ? 9.269 11.859 -14.508 1.00 94.12 98 LEU A C 1
ATOM 730 O O . LEU A 1 98 ? 10.496 11.775 -14.598 1.00 94.12 98 LEU A O 1
ATOM 734 N N . HIS A 1 99 ? 8.583 11.320 -13.495 1.00 92.31 99 HIS A N 1
ATOM 735 C CA . HIS A 1 99 ? 9.225 10.573 -12.404 1.00 92.31 99 HIS A CA 1
ATOM 736 C C . HIS A 1 99 ? 9.929 9.307 -12.892 1.00 92.31 99 HIS A C 1
ATOM 738 O O . HIS A 1 99 ? 10.995 8.953 -12.397 1.00 92.31 99 HIS A O 1
ATOM 744 N N . LEU A 1 100 ? 9.365 8.630 -13.892 1.00 90.69 100 LEU A N 1
ATOM 745 C CA . LEU A 1 100 ? 9.916 7.381 -14.421 1.00 90.69 100 LEU A CA 1
ATOM 746 C C . LEU A 1 100 ? 10.989 7.603 -15.491 1.00 90.69 100 LEU A C 1
ATOM 748 O O . LEU A 1 100 ? 11.804 6.711 -15.726 1.00 90.69 100 LEU A O 1
ATOM 752 N N . LEU A 1 101 ? 11.024 8.776 -16.125 1.00 92.38 101 LEU A N 1
ATOM 753 C CA . LEU A 1 101 ? 11.944 9.073 -17.219 1.00 92.38 101 LEU A CA 1
ATOM 754 C C . LEU A 1 101 ? 13.404 8.992 -16.773 1.00 92.38 101 LEU A C 1
ATOM 756 O O . LEU A 1 101 ? 14.189 8.266 -17.378 1.00 92.38 101 LEU A O 1
ATOM 760 N N . VAL A 1 102 ? 13.775 9.710 -15.713 1.00 90.62 102 VAL A N 1
ATOM 761 C CA . VAL A 1 102 ? 15.163 9.757 -15.224 1.00 90.62 102 VAL A CA 1
ATOM 762 C C . VAL A 1 102 ? 15.692 8.367 -14.835 1.00 90.62 102 VAL A C 1
ATOM 764 O O . VAL A 1 102 ? 16.730 7.973 -15.380 1.00 90.62 102 VAL A O 1
ATOM 767 N N . PRO A 1 103 ? 15.019 7.585 -13.965 1.00 88.88 103 PRO A N 1
ATOM 768 C CA . PRO A 1 103 ? 15.499 6.251 -13.614 1.00 88.88 103 PRO A CA 1
ATOM 769 C C . PRO A 1 103 ? 15.506 5.302 -14.819 1.00 88.88 103 PRO A C 1
ATOM 771 O O . PRO A 1 103 ? 16.464 4.545 -14.977 1.00 88.88 103 PRO A O 1
ATOM 774 N N . ALA A 1 104 ? 14.515 5.367 -15.716 1.00 87.56 104 ALA A N 1
ATOM 775 C CA . ALA A 1 104 ? 14.494 4.525 -16.913 1.00 87.56 104 ALA A CA 1
ATOM 776 C C . ALA A 1 104 ? 15.661 4.840 -17.863 1.00 87.56 104 ALA A C 1
ATOM 778 O O . ALA A 1 104 ? 16.322 3.925 -18.356 1.00 87.56 104 ALA A O 1
ATOM 779 N N . VAL A 1 105 ? 15.964 6.123 -18.087 1.00 91.56 105 VAL A N 1
ATOM 780 C CA . VAL A 1 105 ? 17.113 6.562 -18.896 1.00 91.56 105 VAL A CA 1
ATOM 781 C C . VAL A 1 105 ? 18.429 6.124 -18.250 1.00 91.56 105 VAL A C 1
ATOM 783 O O . VAL A 1 105 ? 19.305 5.615 -18.949 1.00 91.56 105 VAL A O 1
ATOM 786 N N . ALA A 1 106 ? 18.570 6.253 -16.929 1.00 90.88 106 ALA A N 1
ATOM 787 C CA . ALA A 1 106 ? 19.770 5.819 -16.214 1.00 90.88 106 ALA A CA 1
ATOM 788 C C . ALA A 1 106 ? 20.006 4.303 -16.347 1.00 90.88 106 ALA A C 1
ATOM 790 O O . ALA A 1 106 ? 21.105 3.878 -16.712 1.00 90.88 106 ALA A O 1
ATOM 791 N N . VAL A 1 107 ? 18.966 3.489 -16.129 1.00 87.56 107 VAL A N 1
ATOM 792 C CA . VAL A 1 107 ? 19.033 2.027 -16.284 1.00 87.56 107 VAL A CA 1
ATOM 793 C C . VAL A 1 107 ? 19.346 1.646 -17.732 1.00 87.56 107 VAL A C 1
ATOM 795 O O . VAL A 1 107 ? 20.258 0.853 -17.970 1.00 87.56 107 VAL A O 1
ATOM 798 N N . ALA A 1 108 ? 18.660 2.243 -18.710 1.00 87.69 108 ALA A N 1
ATOM 799 C CA . ALA A 1 108 ? 18.900 1.983 -20.128 1.00 87.69 108 ALA A CA 1
ATOM 800 C C . ALA A 1 108 ? 20.337 2.337 -20.551 1.00 87.69 108 ALA A C 1
ATOM 802 O O . ALA A 1 108 ? 20.973 1.579 -21.287 1.00 87.69 108 ALA A O 1
ATOM 803 N N . GLY A 1 109 ? 20.872 3.457 -20.055 1.00 91.44 109 GLY A N 1
ATOM 804 C CA . GLY A 1 109 ? 22.260 3.858 -20.277 1.00 91.44 109 GLY A CA 1
ATOM 805 C C . GLY A 1 109 ? 23.261 2.876 -19.671 1.00 91.44 109 GLY A C 1
ATOM 806 O O . GLY A 1 109 ? 24.191 2.457 -20.359 1.00 91.44 109 GLY A O 1
ATOM 807 N N . GLY A 1 110 ? 23.043 2.450 -18.424 1.00 91.38 110 GLY A N 1
ATOM 808 C CA . GLY A 1 110 ? 23.879 1.449 -17.755 1.00 91.38 110 GLY A CA 1
ATOM 809 C C . GLY A 1 110 ? 23.894 0.104 -18.488 1.00 91.38 110 GLY A C 1
ATOM 810 O O . GLY A 1 110 ? 24.965 -0.448 -18.746 1.00 91.38 110 GLY A O 1
ATOM 811 N N . VAL A 1 111 ? 22.722 -0.385 -18.909 1.00 88.38 111 VAL A N 1
ATOM 812 C CA . VAL A 1 111 ? 22.598 -1.613 -19.713 1.00 88.38 111 VAL A CA 1
ATOM 813 C C . VAL A 1 111 ? 23.332 -1.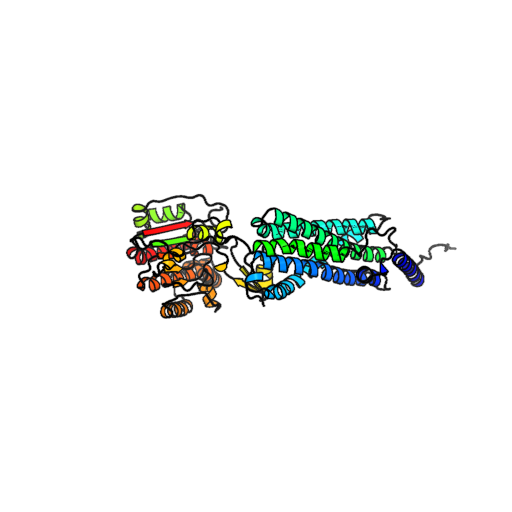467 -21.047 1.00 88.38 111 VAL A C 1
ATOM 815 O O . VAL A 1 111 ? 24.100 -2.350 -21.424 1.00 88.38 111 VAL A O 1
ATOM 818 N N . PHE A 1 112 ? 23.160 -0.347 -21.754 1.00 90.19 112 PHE A N 1
ATOM 819 C CA . PHE A 1 112 ? 23.853 -0.116 -23.023 1.00 90.19 112 PHE A CA 1
ATOM 820 C C . PHE A 1 112 ? 25.380 -0.056 -22.862 1.00 90.19 112 PHE A C 1
ATOM 822 O O . PHE A 1 112 ? 26.104 -0.607 -23.695 1.00 90.19 112 PHE A O 1
ATOM 829 N N . LEU A 1 113 ? 25.884 0.560 -21.789 1.00 91.81 113 LEU A N 1
ATOM 830 C CA . LEU A 1 113 ? 27.314 0.579 -21.469 1.00 91.81 113 LEU A CA 1
ATOM 831 C C . LEU A 1 113 ? 27.850 -0.825 -21.176 1.00 91.81 113 LEU A C 1
ATOM 833 O O . LEU A 1 113 ? 28.904 -1.187 -21.699 1.00 91.81 113 LEU A O 1
ATOM 837 N N . ALA A 1 114 ? 27.116 -1.635 -20.409 1.00 90.31 114 ALA A N 1
ATOM 838 C CA . ALA A 1 114 ? 27.489 -3.021 -20.133 1.00 90.31 114 ALA A CA 1
ATOM 839 C C . ALA A 1 114 ? 27.561 -3.854 -21.424 1.00 90.31 114 ALA A C 1
ATOM 841 O O . ALA A 1 114 ? 28.559 -4.530 -21.673 1.00 90.31 114 ALA A O 1
ATOM 842 N N . LEU A 1 115 ? 26.554 -3.739 -22.299 1.00 88.50 115 LEU A N 1
ATOM 843 C CA . LEU A 1 115 ? 26.548 -4.398 -23.611 1.00 88.50 115 LEU A CA 1
ATOM 844 C C . LEU A 1 115 ? 27.691 -3.913 -24.506 1.00 88.50 115 LEU A C 1
ATOM 846 O O . LEU A 1 115 ? 28.308 -4.716 -25.200 1.00 88.50 115 LEU A O 1
ATOM 850 N N . SER A 1 116 ? 27.996 -2.616 -24.474 1.00 87.38 116 SER A N 1
ATOM 851 C CA . SER A 1 116 ? 29.122 -2.035 -25.209 1.00 87.38 116 SER A CA 1
ATOM 852 C C . SER A 1 116 ? 30.460 -2.590 -24.712 1.00 87.38 116 SER A C 1
ATOM 854 O O . SER A 1 116 ? 31.323 -2.918 -25.523 1.00 87.38 116 SER A O 1
ATOM 856 N N . GLY A 1 117 ? 30.624 -2.752 -23.394 1.00 87.31 117 GLY A N 1
ATOM 857 C CA . GLY A 1 117 ? 31.794 -3.385 -22.782 1.00 87.31 117 GLY A CA 1
ATOM 858 C C . GLY A 1 117 ? 31.936 -4.862 -23.159 1.00 87.31 117 GLY A C 1
ATOM 859 O O . GLY A 1 117 ? 33.024 -5.299 -23.530 1.00 87.31 117 GLY A O 1
ATOM 860 N N . LEU A 1 118 ? 30.833 -5.617 -23.148 1.00 87.56 118 LEU A N 1
ATOM 861 C CA . LEU A 1 118 ? 30.806 -7.013 -23.601 1.00 87.56 118 LEU A CA 1
ATOM 862 C C . LEU A 1 118 ? 31.133 -7.139 -25.092 1.00 87.56 118 LEU A C 1
ATOM 864 O O . LEU A 1 118 ? 31.896 -8.019 -25.482 1.00 87.56 118 LEU A O 1
ATOM 868 N N . LEU A 1 119 ? 30.600 -6.242 -25.924 1.00 86.06 119 LEU A N 1
ATOM 869 C CA . LEU A 1 119 ? 30.903 -6.196 -27.351 1.00 86.06 119 LEU A CA 1
ATOM 870 C C . LEU A 1 119 ? 32.386 -5.891 -27.590 1.00 86.06 119 LEU A C 1
ATOM 872 O O . LEU A 1 119 ? 33.023 -6.567 -28.389 1.00 86.06 119 LEU A O 1
ATOM 876 N N . LEU A 1 120 ? 32.952 -4.920 -26.868 1.00 85.62 120 LEU A N 1
ATOM 877 C CA . LEU A 1 120 ? 34.383 -4.608 -26.903 1.00 85.62 120 LEU A CA 1
ATOM 878 C C . LEU A 1 120 ? 35.242 -5.815 -26.514 1.00 85.62 120 LEU A C 1
ATOM 880 O O . LEU A 1 120 ? 36.218 -6.124 -27.198 1.00 85.62 120 LEU A O 1
ATOM 884 N N . LEU A 1 121 ? 34.868 -6.514 -25.442 1.00 86.31 121 LEU A N 1
ATOM 885 C CA . LEU A 1 121 ? 35.548 -7.726 -24.999 1.00 86.31 121 LEU A CA 1
ATOM 886 C C . LEU A 1 121 ? 35.481 -8.819 -26.075 1.00 86.31 121 LEU A C 1
ATOM 888 O O . LEU A 1 121 ? 36.505 -9.410 -26.410 1.00 86.31 121 LEU A O 1
ATOM 892 N N . ALA A 1 122 ? 34.307 -9.040 -26.669 1.00 84.31 122 ALA A N 1
ATOM 893 C CA . ALA A 1 122 ? 34.115 -10.022 -27.730 1.00 84.31 122 ALA A CA 1
ATOM 894 C C . ALA A 1 122 ? 34.934 -9.693 -28.988 1.00 84.31 122 ALA A C 1
ATOM 896 O O . ALA A 1 122 ? 35.570 -10.586 -29.539 1.00 84.31 122 ALA A O 1
ATOM 897 N N . LEU A 1 123 ? 34.973 -8.423 -29.409 1.00 82.94 123 LEU A N 1
ATOM 898 C CA . LEU A 1 123 ? 35.783 -7.965 -30.545 1.00 82.94 123 LEU A CA 1
ATOM 899 C C . LEU A 1 123 ? 37.291 -8.097 -30.289 1.00 82.94 123 LEU A C 1
ATOM 901 O O . LEU A 1 123 ? 38.055 -8.286 -31.231 1.00 82.94 123 LEU A O 1
ATOM 905 N N . ARG A 1 124 ? 37.729 -7.992 -29.027 1.00 84.50 124 ARG A N 1
ATOM 906 C CA . ARG A 1 124 ? 39.139 -8.143 -28.645 1.00 84.50 124 ARG A CA 1
ATOM 907 C C . ARG A 1 124 ? 39.568 -9.607 -28.540 1.00 84.50 124 ARG A C 1
ATOM 909 O O . ARG A 1 124 ? 40.699 -9.925 -28.888 1.00 84.50 124 ARG A O 1
ATOM 916 N N . LEU A 1 125 ? 38.693 -10.476 -28.032 1.00 85.25 125 LEU A N 1
ATOM 917 C CA . LEU A 1 125 ? 38.986 -11.897 -27.813 1.00 85.25 125 LEU A CA 1
ATOM 918 C C . LEU A 1 125 ? 38.744 -12.762 -29.057 1.00 85.25 125 LEU A C 1
ATOM 920 O O . LEU A 1 125 ? 39.393 -13.793 -29.216 1.00 85.25 125 LEU A O 1
ATOM 924 N N . TYR A 1 126 ? 37.828 -12.356 -29.938 1.00 80.44 126 TYR A N 1
ATOM 925 C CA . TYR A 1 126 ? 37.438 -13.119 -31.120 1.00 80.44 126 TYR A CA 1
ATOM 926 C C . TYR A 1 126 ? 37.504 -12.259 -32.383 1.00 80.44 126 TYR A C 1
ATOM 928 O O . TYR A 1 126 ? 37.074 -11.108 -32.404 1.00 80.44 126 TYR A O 1
ATOM 936 N N . HIS A 1 127 ? 37.973 -12.845 -33.486 1.00 76.31 127 HIS A N 1
ATOM 937 C CA . HIS A 1 127 ? 37.978 -12.174 -34.785 1.00 76.31 127 HIS A CA 1
ATOM 938 C C . HIS A 1 127 ? 36.576 -12.208 -35.421 1.00 76.31 127 HIS A C 1
ATOM 940 O O . HIS A 1 127 ? 36.229 -13.107 -36.194 1.00 76.31 127 HIS A O 1
ATOM 946 N N . VAL A 1 128 ? 35.729 -11.244 -35.057 1.00 74.00 128 VAL A N 1
ATOM 947 C CA . VAL A 1 128 ? 34.334 -11.170 -35.512 1.00 74.00 128 VAL A CA 1
ATOM 948 C C . VAL A 1 128 ? 34.260 -10.612 -36.938 1.00 74.00 128 VAL A C 1
ATOM 950 O O . VAL A 1 128 ? 34.353 -9.410 -37.150 1.00 74.00 128 VAL A O 1
ATOM 953 N N . ARG A 1 129 ? 34.017 -11.480 -37.930 1.00 71.19 129 ARG A N 1
ATOM 954 C CA . ARG A 1 129 ? 33.842 -11.077 -39.346 1.00 71.19 129 ARG A CA 1
ATOM 955 C C . ARG A 1 129 ? 32.507 -10.380 -39.648 1.00 71.19 129 ARG A C 1
ATOM 957 O O . ARG A 1 129 ? 32.369 -9.747 -40.687 1.00 71.19 129 ARG A O 1
ATOM 964 N N . ARG A 1 130 ? 31.498 -10.555 -38.788 1.00 81.50 130 ARG A N 1
ATOM 965 C CA . ARG A 1 130 ? 30.132 -10.033 -38.976 1.00 81.50 130 ARG A CA 1
ATOM 966 C C . ARG A 1 130 ? 29.696 -9.231 -37.760 1.00 81.50 130 ARG A C 1
ATOM 968 O O . ARG A 1 130 ? 28.983 -9.739 -36.890 1.00 81.50 130 ARG A O 1
ATOM 975 N N . ILE A 1 131 ? 30.143 -7.981 -37.705 1.00 80.94 131 ILE A N 1
ATOM 976 C CA . ILE A 1 131 ? 29.835 -7.047 -36.616 1.00 80.94 131 ILE A CA 1
ATOM 977 C C . ILE A 1 131 ? 28.322 -6.853 -36.426 1.00 80.94 131 ILE A C 1
ATOM 979 O O . ILE A 1 131 ? 27.858 -6.708 -35.297 1.00 80.94 131 ILE A O 1
ATOM 983 N N . GLU A 1 132 ? 27.533 -6.949 -37.501 1.00 82.38 132 GLU A N 1
ATOM 984 C CA . GLU A 1 132 ? 26.076 -6.826 -37.451 1.00 82.38 132 GLU A CA 1
ATOM 985 C C . GLU A 1 132 ? 25.394 -7.978 -36.704 1.00 82.38 132 GLU A C 1
ATOM 987 O O . GLU A 1 132 ? 24.383 -7.766 -36.040 1.00 82.38 132 GLU A O 1
ATOM 992 N N . VAL A 1 133 ? 25.954 -9.192 -36.760 1.00 84.69 133 VAL A N 1
ATOM 993 C CA . VAL A 1 133 ? 25.390 -10.359 -36.064 1.00 84.69 133 VAL A CA 1
ATOM 994 C C . VAL A 1 133 ? 25.691 -10.281 -34.571 1.00 84.69 133 VAL A C 1
ATOM 996 O O . VAL A 1 133 ? 24.809 -10.556 -33.763 1.00 84.69 133 VAL A O 1
ATOM 999 N N . ALA A 1 134 ? 26.904 -9.860 -34.202 1.00 83.56 134 ALA A N 1
ATOM 1000 C CA . ALA A 1 134 ? 27.281 -9.671 -32.804 1.00 83.56 134 ALA A CA 1
ATOM 1001 C C . ALA A 1 134 ? 26.459 -8.552 -32.141 1.00 83.56 134 ALA A C 1
ATOM 1003 O O . ALA A 1 134 ? 25.891 -8.758 -31.069 1.00 83.56 134 ALA A O 1
ATOM 1004 N N . ALA A 1 135 ? 26.325 -7.400 -32.812 1.00 84.44 135 ALA A N 1
ATOM 1005 C CA . ALA A 1 135 ? 25.493 -6.294 -32.337 1.00 84.44 135 ALA A CA 1
ATOM 1006 C C . ALA A 1 135 ? 24.017 -6.705 -32.203 1.00 84.44 135 ALA A C 1
ATOM 1008 O O . ALA A 1 135 ? 23.374 -6.380 -31.205 1.00 84.44 135 ALA A O 1
ATOM 1009 N N . PHE A 1 136 ? 23.489 -7.463 -33.169 1.00 86.38 136 PHE A N 1
ATOM 1010 C CA . PHE A 1 136 ? 22.121 -7.970 -33.111 1.00 86.38 136 PHE A CA 1
ATOM 1011 C C . PHE A 1 136 ? 21.911 -8.985 -31.983 1.00 86.38 136 PHE A C 1
ATOM 1013 O O . PHE A 1 136 ? 20.922 -8.880 -31.266 1.00 86.38 136 PHE A O 1
ATOM 1020 N N . ALA A 1 137 ? 22.828 -9.936 -31.785 1.00 84.69 137 ALA A N 1
ATOM 1021 C CA . ALA A 1 137 ? 22.727 -10.926 -30.713 1.00 84.69 137 ALA A CA 1
ATOM 1022 C C . ALA A 1 137 ? 22.741 -10.261 -29.326 1.00 84.69 137 ALA A C 1
ATOM 1024 O O . ALA A 1 137 ? 21.883 -10.556 -28.495 1.00 84.69 137 ALA A O 1
ATOM 1025 N N . ALA A 1 138 ? 23.650 -9.306 -29.103 1.00 84.31 138 ALA A N 1
ATOM 1026 C CA . ALA A 1 138 ? 23.700 -8.527 -27.866 1.00 84.31 138 ALA A CA 1
ATOM 1027 C C . ALA A 1 138 ? 22.413 -7.710 -27.649 1.00 84.31 138 ALA A C 1
ATOM 1029 O O . ALA A 1 138 ? 21.852 -7.701 -26.552 1.00 84.31 138 ALA A O 1
ATOM 1030 N N . ALA A 1 139 ? 21.897 -7.075 -28.706 1.00 85.56 139 ALA A N 1
ATOM 1031 C CA . ALA A 1 139 ? 20.641 -6.337 -28.645 1.00 85.56 139 ALA A CA 1
ATOM 1032 C C . ALA A 1 139 ? 19.425 -7.243 -28.394 1.00 85.56 139 ALA A C 1
ATOM 1034 O O . ALA A 1 139 ? 18.509 -6.841 -27.681 1.00 85.56 139 ALA A O 1
ATOM 1035 N N . LEU A 1 140 ? 19.412 -8.463 -28.940 1.00 85.56 140 LEU A N 1
ATOM 1036 C CA . LEU A 1 140 ? 18.348 -9.445 -28.731 1.00 85.56 140 LEU A CA 1
ATOM 1037 C C . LEU A 1 140 ? 18.300 -9.910 -27.274 1.00 85.56 140 LEU A C 1
ATOM 1039 O O . LEU A 1 140 ? 17.221 -9.935 -26.689 1.00 85.56 140 LEU A O 1
ATOM 1043 N N . VAL A 1 141 ? 19.456 -10.214 -26.674 1.00 82.62 141 VAL A N 1
ATOM 1044 C CA . VAL A 1 141 ? 19.555 -10.560 -25.245 1.00 82.62 141 VAL A CA 1
ATOM 1045 C C . VAL A 1 141 ? 19.031 -9.415 -24.380 1.00 82.62 141 VAL A C 1
ATOM 1047 O O . VAL A 1 141 ? 18.227 -9.644 -23.480 1.00 82.62 141 VAL A O 1
ATOM 1050 N N . ALA A 1 142 ? 19.416 -8.176 -24.690 1.00 79.25 142 ALA A N 1
ATOM 1051 C CA . ALA A 1 142 ? 18.934 -6.995 -23.980 1.00 79.25 142 ALA A CA 1
ATOM 1052 C C . ALA A 1 142 ? 17.421 -6.785 -24.133 1.00 79.25 142 ALA A C 1
ATOM 1054 O O . ALA A 1 142 ? 16.738 -6.472 -23.162 1.00 79.25 142 ALA A O 1
ATOM 1055 N N . GLY A 1 143 ? 16.887 -6.985 -25.341 1.00 78.19 143 GLY A N 1
ATOM 1056 C CA . GLY A 1 143 ? 15.457 -6.885 -25.615 1.00 78.19 143 GLY A CA 1
ATOM 1057 C C . GLY A 1 143 ? 14.640 -7.941 -24.876 1.00 78.19 143 GLY A C 1
ATOM 1058 O O . GLY A 1 143 ? 13.659 -7.600 -24.223 1.00 78.19 143 GLY A O 1
ATOM 1059 N N . LEU A 1 144 ? 15.067 -9.207 -24.925 1.00 78.75 144 LEU A N 1
ATOM 1060 C CA . LEU A 1 144 ? 14.419 -10.311 -24.210 1.00 78.75 144 LEU A CA 1
ATOM 1061 C C . LEU A 1 144 ? 14.515 -10.137 -22.690 1.00 78.75 144 LEU A C 1
ATOM 1063 O O . LEU A 1 144 ? 13.520 -10.324 -21.995 1.00 78.75 144 LEU A O 1
ATOM 1067 N N . GLY A 1 145 ? 15.679 -9.724 -22.179 1.00 75.31 145 GLY A N 1
ATOM 1068 C CA . GLY A 1 145 ? 15.864 -9.395 -20.766 1.00 75.31 145 GLY A CA 1
ATOM 1069 C C . GLY A 1 145 ? 14.969 -8.236 -20.323 1.00 75.31 145 GLY A C 1
ATOM 1070 O O . GLY A 1 145 ? 14.316 -8.328 -19.288 1.00 75.31 145 GLY A O 1
ATOM 1071 N N . GLY A 1 146 ? 14.862 -7.186 -21.143 1.00 72.25 146 GLY A N 1
ATOM 1072 C CA . GLY A 1 146 ? 13.966 -6.055 -20.904 1.00 72.25 146 GLY A CA 1
ATOM 1073 C C . GLY A 1 146 ? 12.499 -6.477 -20.821 1.00 72.25 146 GLY A C 1
ATOM 1074 O O . GLY A 1 146 ? 11.822 -6.118 -19.862 1.00 72.25 146 GLY A O 1
ATOM 1075 N N . VAL A 1 147 ? 12.027 -7.301 -21.765 1.00 71.94 147 VAL A N 1
ATOM 1076 C CA . VAL A 1 147 ? 10.671 -7.878 -21.719 1.00 71.94 147 VAL A CA 1
ATOM 1077 C C . VAL A 1 147 ? 10.478 -8.728 -20.471 1.00 71.94 147 VAL A C 1
ATOM 1079 O O . VAL A 1 147 ? 9.461 -8.577 -19.806 1.00 71.94 147 VAL A O 1
ATOM 1082 N N . GLY A 1 148 ? 11.439 -9.591 -20.133 1.00 70.50 148 GLY A N 1
ATOM 1083 C CA . GLY A 1 148 ? 11.367 -10.441 -18.944 1.00 70.50 148 GLY A CA 1
ATOM 1084 C C . GLY A 1 148 ? 11.212 -9.625 -17.661 1.00 70.50 148 GLY A C 1
ATOM 1085 O O . GLY A 1 148 ? 10.331 -9.915 -16.853 1.00 70.50 148 GLY A O 1
ATOM 1086 N N . VAL A 1 149 ? 11.995 -8.551 -17.515 1.00 69.69 149 VAL A N 1
ATOM 1087 C CA . VAL A 1 149 ? 11.885 -7.614 -16.389 1.00 69.69 149 VAL A CA 1
ATOM 1088 C C . VAL A 1 149 ? 10.535 -6.905 -16.399 1.00 69.69 149 VAL A C 1
ATOM 1090 O O . VAL A 1 149 ? 9.898 -6.828 -15.353 1.00 69.69 149 VAL A O 1
ATOM 1093 N N . THR A 1 150 ? 10.056 -6.414 -17.546 1.00 68.31 150 THR A N 1
ATOM 1094 C CA . THR A 1 150 ? 8.742 -5.759 -17.630 1.00 68.31 150 THR A CA 1
ATOM 1095 C C . THR A 1 150 ? 7.612 -6.724 -17.275 1.00 68.31 150 THR A C 1
ATOM 1097 O O . THR A 1 150 ? 6.755 -6.371 -16.475 1.00 68.31 150 THR A O 1
ATOM 1100 N N . VAL A 1 151 ? 7.623 -7.953 -17.794 1.00 68.44 151 VAL A N 1
ATOM 1101 C CA . VAL A 1 151 ? 6.623 -8.975 -17.455 1.00 68.44 151 VAL A CA 1
ATOM 1102 C C . VAL A 1 151 ? 6.660 -9.261 -15.960 1.00 68.44 151 VAL A C 1
ATOM 1104 O O . VAL A 1 151 ? 5.634 -9.106 -15.309 1.00 68.44 151 VAL A O 1
ATOM 1107 N N . ALA A 1 152 ? 7.832 -9.578 -15.399 1.00 65.69 152 ALA A N 1
ATOM 1108 C CA . ALA A 1 152 ? 7.999 -9.828 -13.967 1.00 65.69 152 ALA A CA 1
ATOM 1109 C C . ALA A 1 152 ? 7.514 -8.646 -13.111 1.00 65.69 152 ALA A C 1
ATOM 1111 O O . ALA A 1 152 ? 6.850 -8.848 -12.097 1.00 65.69 152 ALA A O 1
ATOM 1112 N N . SER A 1 153 ? 7.777 -7.416 -13.560 1.00 61.03 153 SER A N 1
ATOM 1113 C CA . SER A 1 153 ? 7.378 -6.191 -12.861 1.00 61.03 153 SER A CA 1
ATOM 1114 C C . SER A 1 153 ? 5.876 -5.922 -12.884 1.00 61.03 153 SER A C 1
ATOM 1116 O O . SER A 1 153 ? 5.374 -5.203 -12.026 1.00 61.03 153 SER A O 1
ATOM 1118 N N . PHE A 1 154 ? 5.158 -6.486 -13.855 1.00 64.06 154 PHE A N 1
ATOM 1119 C CA . PHE A 1 154 ? 3.730 -6.254 -14.065 1.00 64.06 154 PHE A CA 1
ATOM 1120 C C . PHE A 1 154 ? 2.885 -7.528 -13.878 1.00 64.06 154 PHE A C 1
ATOM 1122 O O . PHE A 1 154 ? 1.684 -7.501 -14.140 1.00 64.06 154 PHE A O 1
ATOM 1129 N N . MET A 1 155 ? 3.456 -8.633 -13.379 1.00 61.12 155 MET A N 1
ATOM 1130 C CA . MET A 1 155 ? 2.709 -9.870 -13.083 1.00 61.12 155 MET A CA 1
ATOM 1131 C C . MET A 1 155 ? 1.585 -9.645 -12.065 1.00 61.12 155 MET A C 1
ATOM 1133 O O . MET A 1 155 ? 0.486 -10.171 -12.233 1.00 61.12 155 MET A O 1
ATOM 1137 N N . GLU A 1 156 ? 1.837 -8.817 -11.049 1.00 57.16 156 GLU A N 1
ATOM 1138 C CA . GLU A 1 156 ? 0.846 -8.435 -10.036 1.00 57.16 156 GLU A CA 1
ATOM 1139 C C . GLU A 1 156 ? -0.350 -7.709 -10.678 1.00 57.16 156 GLU A C 1
ATOM 1141 O O . GLU A 1 156 ? -1.506 -7.998 -10.376 1.00 57.16 156 GLU A O 1
ATOM 1146 N N . ILE A 1 157 ? -0.072 -6.851 -11.663 1.00 55.59 157 ILE A N 1
ATOM 1147 C CA . ILE A 1 157 ? -1.065 -6.076 -12.419 1.00 55.59 157 ILE A CA 1
ATOM 1148 C C . ILE A 1 157 ? -1.845 -6.982 -13.385 1.00 55.59 157 ILE A C 1
ATOM 1150 O O . ILE A 1 157 ? -3.060 -6.843 -13.525 1.00 55.59 157 ILE A O 1
ATOM 1154 N N . LEU A 1 158 ? -1.172 -7.951 -14.012 1.00 57.62 158 LEU A N 1
ATOM 1155 C CA . LEU A 1 158 ? -1.771 -8.912 -14.944 1.00 57.62 158 LEU A CA 1
ATOM 1156 C C . LEU A 1 158 ? -2.654 -9.960 -14.247 1.00 57.62 158 LEU A C 1
ATOM 1158 O O . LEU A 1 158 ? -3.524 -10.543 -14.897 1.00 57.62 158 LEU A O 1
ATOM 1162 N N . SER A 1 159 ? -2.461 -10.210 -12.948 1.00 58.62 159 SER A N 1
ATOM 1163 C CA . SER A 1 159 ? -3.171 -11.262 -12.201 1.00 58.62 159 SER A CA 1
ATOM 1164 C C . SER A 1 159 ? -4.700 -11.090 -12.194 1.00 58.62 159 SER A C 1
ATOM 1166 O O . SER A 1 159 ? -5.424 -12.083 -12.216 1.00 58.62 159 SER A O 1
ATOM 1168 N N . GLY A 1 160 ? -5.200 -9.851 -12.281 1.00 56.12 160 GLY A N 1
ATOM 1169 C CA . GLY A 1 160 ? -6.631 -9.517 -12.247 1.00 56.12 160 GLY A CA 1
ATOM 1170 C C . GLY A 1 160 ? -7.312 -9.283 -13.600 1.00 56.12 160 GLY A C 1
ATOM 1171 O O . GLY A 1 160 ? -8.478 -8.869 -13.617 1.00 56.12 160 GLY A O 1
ATOM 1172 N N . ILE A 1 161 ? -6.595 -9.505 -14.709 1.00 64.31 161 ILE A N 1
ATOM 1173 C CA . ILE A 1 161 ? -7.023 -9.183 -16.078 1.00 64.31 161 ILE A CA 1
ATOM 1174 C C . ILE A 1 161 ? -7.486 -10.452 -16.825 1.00 64.31 161 ILE A C 1
ATOM 1176 O O . ILE A 1 161 ? -6.950 -11.544 -16.614 1.00 64.31 161 ILE A O 1
ATOM 1180 N N . SER A 1 162 ? -8.484 -10.320 -17.709 1.00 69.12 162 SER A N 1
ATOM 1181 C CA . SER A 1 162 ? -9.028 -11.430 -18.507 1.00 69.12 162 SER A CA 1
ATOM 1182 C C . SER A 1 162 ? -7.991 -12.031 -19.471 1.00 69.12 162 SER A C 1
ATOM 1184 O O . SER A 1 162 ? -7.038 -11.371 -19.892 1.00 69.12 162 SER A O 1
ATOM 1186 N N . LEU A 1 163 ? -8.171 -13.303 -19.849 1.00 74.12 163 LEU A N 1
ATOM 1187 C CA . LEU A 1 163 ? -7.255 -14.009 -20.755 1.00 74.12 163 LEU A CA 1
ATOM 1188 C C . LEU A 1 163 ? -7.027 -13.279 -22.100 1.00 74.12 163 LEU A C 1
ATOM 1190 O O . LEU A 1 163 ? -5.866 -13.148 -22.489 1.00 74.12 163 LEU A O 1
ATOM 1194 N N . PRO A 1 164 ? -8.055 -12.736 -22.791 1.00 72.69 164 PRO A N 1
ATOM 1195 C CA . PRO A 1 164 ? -7.847 -11.987 -24.035 1.00 72.69 164 PRO A CA 1
ATOM 1196 C C . PRO A 1 164 ? -6.973 -10.749 -23.837 1.00 72.69 164 PRO A C 1
ATOM 1198 O O . PRO A 1 164 ? -6.111 -10.440 -24.656 1.00 72.69 164 PRO A O 1
ATOM 1201 N N . ALA A 1 165 ? -7.160 -10.064 -22.714 1.00 70.00 165 ALA A N 1
ATOM 1202 C CA . ALA A 1 165 ? -6.413 -8.870 -22.377 1.00 70.00 165 ALA A CA 1
ATOM 1203 C C . ALA A 1 165 ? -4.947 -9.190 -22.017 1.00 70.00 165 ALA A C 1
ATOM 1205 O O . ALA A 1 165 ? -4.051 -8.476 -22.460 1.00 70.00 165 ALA A O 1
ATOM 1206 N N . LYS A 1 166 ? -4.671 -10.326 -21.354 1.00 72.69 166 LYS A N 1
ATOM 1207 C CA . LYS A 1 166 ? -3.299 -10.846 -21.174 1.00 72.69 166 LYS A CA 1
ATOM 1208 C C . LYS A 1 166 ? -2.605 -11.130 -22.510 1.00 72.69 166 LYS A C 1
ATOM 1210 O O . LYS A 1 166 ? -1.451 -10.746 -22.694 1.00 72.69 166 LYS A O 1
ATOM 1215 N N . VAL A 1 167 ? -3.304 -11.777 -23.448 1.00 76.31 167 VAL A N 1
ATOM 1216 C CA . VAL A 1 167 ? -2.774 -12.062 -24.795 1.00 76.31 167 VAL A CA 1
ATOM 1217 C C . VAL A 1 167 ? -2.447 -10.762 -25.526 1.00 76.31 167 VAL A C 1
ATOM 1219 O O . VAL A 1 167 ? -1.374 -10.634 -26.112 1.00 76.31 167 VAL A O 1
ATOM 1222 N N . LEU A 1 168 ? -3.330 -9.770 -25.443 1.00 77.25 168 LEU A N 1
ATOM 1223 C CA . LEU A 1 168 ? -3.135 -8.483 -26.094 1.00 77.25 168 LEU A CA 1
ATOM 1224 C C . LEU A 1 168 ? -1.932 -7.713 -25.531 1.00 77.25 168 LEU A C 1
ATOM 1226 O O . LEU A 1 168 ? -1.096 -7.236 -26.302 1.00 77.25 168 LEU A O 1
ATOM 1230 N N . SER A 1 169 ? -1.784 -7.682 -24.202 1.00 72.19 169 SER A N 1
ATOM 1231 C CA . SER A 1 169 ? -0.598 -7.128 -23.544 1.00 72.19 169 SER A CA 1
ATOM 1232 C C . SER A 1 169 ? 0.680 -7.843 -23.981 1.00 72.19 169 SER A C 1
ATOM 1234 O O . SER A 1 169 ? 1.683 -7.182 -24.235 1.00 72.19 169 SER A O 1
ATOM 1236 N N . ALA A 1 170 ? 0.661 -9.173 -24.125 1.00 73.81 170 ALA A N 1
ATOM 1237 C CA . ALA A 1 170 ? 1.825 -9.940 -24.570 1.00 73.81 170 ALA A CA 1
ATOM 1238 C C . ALA A 1 170 ? 2.242 -9.588 -26.009 1.00 73.81 170 ALA A C 1
ATOM 1240 O O . ALA A 1 170 ? 3.430 -9.397 -26.279 1.00 73.81 170 ALA A O 1
ATOM 1241 N N . VAL A 1 171 ? 1.278 -9.433 -26.924 1.00 77.38 171 VAL A N 1
ATOM 1242 C CA . VAL A 1 171 ? 1.553 -8.981 -28.300 1.00 77.38 171 VAL A CA 1
ATOM 1243 C C . VAL A 1 171 ? 2.106 -7.554 -28.300 1.00 77.38 171 VAL A C 1
ATOM 1245 O O . VAL A 1 171 ? 3.068 -7.261 -29.013 1.00 77.38 171 VAL A O 1
ATOM 1248 N N . GLY A 1 172 ? 1.549 -6.676 -27.465 1.00 77.12 172 GLY A N 1
ATOM 1249 C CA . GLY A 1 172 ? 2.035 -5.309 -27.315 1.00 77.12 172 GLY A CA 1
ATOM 1250 C C . GLY A 1 172 ? 3.471 -5.230 -26.778 1.00 77.12 172 GLY A C 1
ATOM 1251 O O . GLY A 1 172 ? 4.306 -4.519 -27.343 1.00 77.12 172 GLY A O 1
ATOM 1252 N N . LEU A 1 173 ? 3.796 -6.030 -25.755 1.00 75.50 173 LEU A N 1
ATOM 1253 C CA . LEU A 1 173 ? 5.153 -6.170 -25.216 1.00 75.50 173 LEU A CA 1
ATOM 1254 C C . LEU A 1 173 ? 6.134 -6.699 -26.264 1.00 75.50 173 LEU A C 1
ATOM 1256 O O . LEU A 1 173 ? 7.249 -6.190 -26.363 1.00 75.50 173 LEU A O 1
ATOM 1260 N N . LEU A 1 174 ? 5.728 -7.677 -27.078 1.00 79.62 174 LEU A N 1
ATOM 1261 C CA . LEU A 1 174 ? 6.563 -8.214 -28.151 1.00 79.62 174 LEU A CA 1
ATOM 1262 C C . LEU A 1 174 ? 6.877 -7.147 -29.210 1.00 79.62 174 LEU A C 1
ATOM 1264 O O . LEU A 1 174 ? 8.023 -7.017 -29.642 1.00 79.62 174 LEU A O 1
ATOM 1268 N N . ALA A 1 175 ? 5.886 -6.346 -29.601 1.00 80.38 175 ALA A N 1
ATOM 1269 C CA . ALA A 1 175 ? 6.090 -5.247 -30.540 1.00 80.38 175 ALA A CA 1
ATOM 1270 C C . ALA A 1 175 ? 7.037 -4.171 -29.969 1.00 80.38 175 ALA A C 1
ATOM 1272 O O . ALA A 1 175 ? 7.949 -3.715 -30.667 1.00 80.38 175 ALA A O 1
ATOM 1273 N N . ALA A 1 176 ? 6.896 -3.828 -28.683 1.00 76.94 176 ALA A N 1
ATOM 1274 C CA . ALA A 1 176 ? 7.817 -2.930 -27.983 1.00 76.94 176 ALA A CA 1
ATOM 1275 C C . ALA A 1 176 ? 9.245 -3.507 -27.898 1.00 76.94 176 ALA A C 1
ATOM 1277 O O . ALA A 1 176 ? 10.221 -2.783 -28.103 1.00 76.94 176 ALA A O 1
ATOM 1278 N N . ALA A 1 177 ? 9.381 -4.819 -27.682 1.00 79.75 177 ALA A N 1
ATOM 1279 C CA . ALA A 1 177 ? 10.665 -5.516 -27.666 1.00 79.75 177 ALA A CA 1
ATOM 1280 C C . ALA A 1 177 ? 11.395 -5.404 -29.007 1.00 79.75 177 ALA A C 1
ATOM 1282 O O . ALA A 1 177 ? 12.591 -5.128 -29.046 1.00 79.75 177 ALA A O 1
ATOM 1283 N N . VAL A 1 178 ? 10.675 -5.569 -30.119 1.00 82.56 178 VAL A N 1
ATOM 1284 C CA . VAL A 1 178 ? 11.248 -5.433 -31.466 1.00 82.56 178 VAL A CA 1
ATOM 1285 C C . VAL A 1 178 ? 11.797 -4.023 -31.685 1.00 82.56 178 VAL A C 1
ATOM 1287 O O . VAL A 1 178 ? 12.899 -3.869 -32.218 1.00 82.56 178 VAL A O 1
ATOM 1290 N N . VAL A 1 179 ? 11.070 -2.993 -31.242 1.00 81.62 179 VAL A N 1
ATOM 1291 C CA . VAL A 1 179 ? 11.537 -1.599 -31.292 1.00 81.62 179 VAL A CA 1
ATOM 1292 C C . VAL A 1 179 ? 12.808 -1.432 -30.457 1.00 81.62 179 VAL A C 1
ATOM 1294 O O . VAL A 1 179 ? 13.802 -0.910 -30.961 1.00 81.62 179 VAL A O 1
ATOM 1297 N N . LEU A 1 180 ? 12.810 -1.935 -29.221 1.00 81.44 180 LEU A N 1
ATOM 1298 C CA . LEU A 1 180 ? 13.946 -1.865 -28.301 1.00 81.44 180 LEU A CA 1
ATOM 1299 C C . LEU A 1 180 ? 15.210 -2.509 -28.885 1.00 81.44 180 LEU A C 1
ATOM 1301 O O . LEU A 1 180 ? 16.256 -1.861 -28.966 1.00 81.44 180 LEU A O 1
ATOM 1305 N N . VAL A 1 181 ? 15.098 -3.755 -29.359 1.00 85.44 181 VAL A N 1
ATOM 1306 C CA . VAL A 1 181 ? 16.199 -4.497 -29.996 1.00 85.44 181 VAL A CA 1
ATOM 1307 C C . VAL A 1 181 ? 16.795 -3.683 -31.140 1.00 85.44 181 VAL A C 1
ATOM 1309 O O . VAL A 1 181 ? 18.010 -3.617 -31.284 1.00 85.44 181 VAL A O 1
ATOM 1312 N N . LYS A 1 182 ? 15.966 -3.014 -31.943 1.00 84.69 182 LYS A N 1
ATOM 1313 C CA . LYS A 1 182 ? 16.439 -2.236 -33.095 1.00 84.69 182 LYS A CA 1
ATOM 1314 C C . LYS A 1 182 ? 17.180 -0.964 -32.703 1.00 84.69 182 LYS A C 1
ATOM 1316 O O . LYS A 1 182 ? 18.174 -0.626 -33.344 1.00 84.69 182 LYS A O 1
ATOM 1321 N N . VAL A 1 183 ? 16.719 -0.260 -31.670 1.00 84.06 183 VAL A N 1
ATOM 1322 C CA . VAL A 1 183 ? 17.409 0.937 -31.164 1.00 84.06 183 VAL A CA 1
ATOM 1323 C C . VAL A 1 183 ? 18.773 0.556 -30.580 1.00 84.06 183 VAL A C 1
ATOM 1325 O O . VAL A 1 183 ? 19.778 1.183 -30.920 1.00 84.06 183 VAL A O 1
ATOM 1328 N N . VAL A 1 184 ? 18.824 -0.506 -29.767 1.00 85.25 184 VAL A N 1
ATOM 1329 C CA . VAL A 1 184 ? 20.065 -1.005 -29.152 1.00 85.25 184 VAL A CA 1
ATOM 1330 C C . VAL A 1 184 ? 21.027 -1.551 -30.209 1.00 85.25 184 VAL A C 1
ATOM 1332 O O . VAL A 1 184 ? 22.200 -1.182 -30.202 1.00 85.25 184 VAL A O 1
ATOM 1335 N N . GLU A 1 185 ? 20.542 -2.355 -31.162 1.00 88.38 185 GLU A N 1
ATOM 1336 C CA . GLU A 1 185 ? 21.335 -2.850 -32.298 1.00 88.38 185 GLU A CA 1
ATOM 1337 C C . GLU A 1 185 ? 21.952 -1.685 -33.071 1.00 88.38 185 GLU A C 1
ATOM 1339 O O . GLU A 1 185 ? 23.147 -1.704 -33.338 1.00 88.38 185 GLU A O 1
ATOM 1344 N N . GLY A 1 186 ? 21.170 -0.653 -33.405 1.00 84.25 186 GLY A N 1
ATOM 1345 C CA . GLY A 1 186 ? 21.672 0.509 -34.137 1.00 84.25 186 GLY A CA 1
ATOM 1346 C C . GLY A 1 186 ? 22.792 1.244 -33.395 1.00 84.25 186 GLY A C 1
ATOM 1347 O O . GLY A 1 186 ? 23.770 1.659 -34.019 1.00 84.25 186 GLY A O 1
ATOM 1348 N N . GLY A 1 187 ? 22.677 1.366 -32.069 1.00 83.50 187 GLY A N 1
ATOM 1349 C CA . GLY A 1 187 ? 23.722 1.939 -31.220 1.00 83.50 187 GLY A CA 1
ATOM 1350 C C . GLY A 1 187 ? 24.987 1.078 -31.171 1.00 83.50 187 GLY A C 1
ATOM 1351 O O . GLY A 1 187 ? 26.083 1.581 -31.416 1.00 83.50 187 GLY A O 1
ATOM 1352 N N . LEU A 1 188 ? 24.839 -0.225 -30.915 1.00 85.56 188 LEU A N 1
ATOM 1353 C CA . LEU A 1 188 ? 25.954 -1.178 -30.856 1.00 85.56 188 LEU A CA 1
ATOM 1354 C C . LEU A 1 188 ? 26.654 -1.328 -32.210 1.00 85.56 188 LEU A C 1
ATOM 1356 O O . LEU A 1 188 ? 27.878 -1.382 -32.267 1.00 85.56 188 LEU A O 1
ATOM 1360 N N . LEU A 1 189 ? 25.894 -1.343 -33.305 1.00 85.38 189 LEU A N 1
ATOM 1361 C CA . LEU A 1 189 ? 26.424 -1.384 -34.662 1.00 85.38 189 LEU A CA 1
ATOM 1362 C C . LEU A 1 189 ? 27.199 -0.104 -34.983 1.00 85.38 189 LEU A C 1
ATOM 1364 O O . LEU A 1 189 ? 28.295 -0.183 -35.526 1.00 85.38 189 LEU A O 1
ATOM 1368 N N . GLY A 1 190 ? 26.674 1.069 -34.610 1.00 83.50 190 GLY A N 1
ATOM 1369 C CA . GLY A 1 190 ? 27.395 2.336 -34.752 1.00 83.50 190 GLY A CA 1
ATOM 1370 C C . GLY A 1 190 ? 28.721 2.342 -33.989 1.00 83.50 190 GLY A C 1
ATOM 1371 O O . GLY A 1 190 ? 29.735 2.792 -34.521 1.00 83.50 190 GLY A O 1
ATOM 1372 N N . LEU A 1 191 ? 28.734 1.783 -32.777 1.00 83.88 191 LEU A N 1
ATOM 1373 C CA . LEU A 1 191 ? 29.954 1.614 -31.993 1.00 83.88 191 LEU A CA 1
ATOM 1374 C C . LEU A 1 191 ? 30.925 0.619 -32.652 1.00 83.88 191 LEU A C 1
ATOM 1376 O O . LEU A 1 191 ? 32.105 0.925 -32.780 1.00 83.88 191 LEU A O 1
ATOM 1380 N N . ALA A 1 192 ? 30.442 -0.539 -33.111 1.00 84.00 192 ALA A N 1
ATOM 1381 C CA . ALA A 1 192 ? 31.266 -1.555 -33.764 1.00 84.00 192 ALA A CA 1
ATOM 1382 C C . ALA A 1 192 ? 31.916 -1.029 -35.050 1.00 84.00 192 ALA A C 1
ATOM 1384 O O . ALA A 1 192 ? 33.116 -1.212 -35.241 1.00 84.00 192 ALA A O 1
ATOM 1385 N N . ILE A 1 193 ? 31.153 -0.312 -35.884 1.00 83.56 193 ILE A N 1
ATOM 1386 C CA . ILE A 1 193 ? 31.669 0.374 -37.075 1.00 83.56 193 ILE A CA 1
ATOM 1387 C C . ILE A 1 193 ? 32.787 1.336 -36.674 1.00 83.56 193 ILE A C 1
ATOM 1389 O O . ILE A 1 193 ? 33.827 1.360 -37.314 1.00 83.56 193 ILE A O 1
ATOM 1393 N N . ARG A 1 194 ? 32.614 2.099 -35.588 1.00 82.75 194 ARG A N 1
ATOM 1394 C CA . ARG A 1 194 ? 33.630 3.056 -35.134 1.00 82.75 194 ARG A CA 1
ATOM 1395 C C . ARG A 1 194 ? 34.903 2.398 -34.596 1.00 82.75 194 ARG A C 1
ATOM 1397 O O . ARG A 1 194 ? 35.963 3.009 -34.647 1.00 82.75 194 ARG A O 1
ATOM 1404 N N . LEU A 1 195 ? 34.792 1.210 -34.014 1.00 80.75 195 LEU A N 1
ATOM 1405 C CA . LEU A 1 195 ? 35.923 0.494 -33.420 1.00 80.75 195 LEU A CA 1
ATOM 1406 C C . LEU A 1 195 ? 36.708 -0.331 -34.440 1.00 80.75 195 LEU A C 1
ATOM 1408 O O . LEU A 1 195 ? 37.878 -0.614 -34.213 1.00 80.75 195 LEU A O 1
ATOM 1412 N N . THR A 1 196 ? 36.048 -0.752 -35.517 1.00 81.12 196 THR A N 1
ATOM 1413 C CA . THR A 1 196 ? 36.621 -1.658 -36.523 1.00 81.12 196 THR A CA 1
ATOM 1414 C C . THR A 1 196 ? 36.851 -0.987 -37.873 1.00 81.12 196 THR A C 1
ATOM 1416 O O . THR A 1 196 ? 37.520 -1.572 -38.716 1.00 81.12 196 THR A O 1
ATOM 1419 N N . ASP A 1 197 ? 36.265 0.195 -38.095 1.00 79.69 197 ASP A N 1
ATOM 1420 C CA . ASP A 1 197 ? 36.165 0.878 -39.390 1.00 79.69 197 ASP A CA 1
ATOM 1421 C C . ASP A 1 197 ? 35.608 -0.030 -40.511 1.00 79.69 197 ASP A C 1
ATOM 1423 O O . ASP A 1 197 ? 35.840 0.186 -41.699 1.00 79.69 197 ASP A O 1
ATOM 1427 N N . GLN A 1 198 ? 34.820 -1.050 -40.142 1.00 80.56 198 GLN A N 1
ATOM 1428 C CA . GLN A 1 198 ? 34.186 -1.982 -41.073 1.00 80.56 198 GLN A CA 1
ATOM 1429 C C . GLN A 1 198 ? 32.725 -1.611 -41.322 1.00 80.56 198 GLN A C 1
ATOM 1431 O O . GLN A 1 198 ? 31.970 -1.302 -40.399 1.00 80.56 198 GLN A O 1
ATOM 1436 N N . ALA A 1 199 ? 32.297 -1.697 -42.583 1.00 78.94 199 ALA A N 1
ATOM 1437 C CA . ALA A 1 199 ? 30.887 -1.608 -42.939 1.00 78.94 199 ALA A CA 1
ATOM 1438 C C . ALA A 1 199 ? 30.178 -2.959 -42.698 1.00 78.94 199 ALA A C 1
ATOM 1440 O O . ALA A 1 199 ? 30.775 -4.015 -42.916 1.00 78.94 199 ALA A O 1
ATOM 1441 N N . PRO A 1 200 ? 28.896 -2.959 -42.285 1.00 81.94 200 PRO A N 1
ATOM 1442 C CA . PRO A 1 200 ? 28.116 -4.189 -42.199 1.00 81.94 200 PRO A CA 1
ATOM 1443 C C . PRO A 1 200 ? 27.938 -4.814 -43.587 1.00 81.94 200 PRO A C 1
A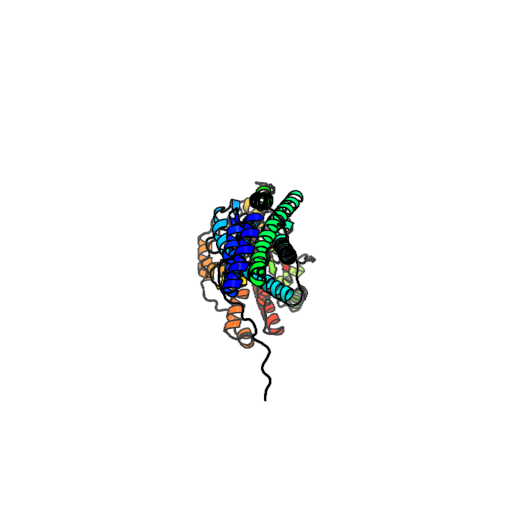TOM 1445 O O . PRO A 1 200 ? 27.783 -4.105 -44.579 1.00 81.94 200 PRO A O 1
ATOM 1448 N N . HIS A 1 201 ? 27.899 -6.144 -43.661 1.00 79.12 201 HIS A N 1
ATOM 1449 C CA . HIS A 1 201 ? 27.830 -6.854 -44.947 1.00 79.12 201 HIS A CA 1
ATOM 1450 C C . HIS A 1 201 ? 26.424 -6.858 -45.552 1.00 79.12 201 HIS A C 1
ATOM 1452 O O . HIS A 1 201 ? 26.247 -6.968 -46.764 1.00 79.12 201 HIS A O 1
ATOM 1458 N N . ARG A 1 202 ? 25.400 -6.790 -44.698 1.00 78.62 202 ARG A N 1
ATOM 1459 C CA . ARG A 1 202 ? 23.998 -6.772 -45.108 1.00 78.62 202 ARG A CA 1
ATOM 1460 C C . ARG A 1 202 ? 23.162 -5.982 -44.123 1.00 78.62 202 ARG A C 1
ATOM 1462 O O . ARG A 1 202 ? 23.433 -5.959 -42.924 1.00 78.62 202 ARG A O 1
ATOM 1469 N N . ARG A 1 203 ? 22.071 -5.417 -44.629 1.00 78.25 203 ARG A N 1
ATOM 1470 C CA . ARG A 1 203 ? 21.043 -4.812 -43.791 1.00 78.25 203 ARG A CA 1
ATOM 1471 C C . ARG A 1 203 ? 20.093 -5.885 -43.276 1.00 78.25 203 ARG A C 1
ATOM 1473 O O . ARG A 1 203 ? 19.389 -6.506 -44.063 1.00 78.25 203 ARG A O 1
ATOM 1480 N N . LEU A 1 204 ? 20.052 -6.079 -41.959 1.00 70.44 204 LEU A N 1
ATOM 1481 C CA . LEU A 1 204 ? 19.205 -7.109 -41.352 1.00 70.44 204 LEU A CA 1
ATOM 1482 C C . LEU A 1 204 ? 17.711 -6.730 -41.358 1.00 70.44 204 LEU A C 1
ATOM 1484 O O . LEU A 1 204 ? 16.878 -7.610 -41.520 1.00 70.44 204 LEU A O 1
ATOM 1488 N N . PHE A 1 205 ? 17.353 -5.445 -41.196 1.00 66.62 205 PHE A N 1
ATOM 1489 C CA . PHE A 1 205 ? 15.951 -4.996 -41.099 1.00 66.62 205 PHE A CA 1
ATOM 1490 C C . PHE A 1 205 ? 15.713 -3.562 -41.625 1.00 66.62 205 PHE A C 1
ATOM 1492 O O . PHE A 1 205 ? 16.616 -2.719 -41.648 1.00 66.62 205 PHE A O 1
ATOM 1499 N N . SER A 1 206 ? 14.467 -3.263 -42.018 1.00 67.94 206 SER A N 1
ATOM 1500 C CA . SER A 1 206 ? 14.014 -1.936 -42.477 1.00 67.94 206 SER A CA 1
ATOM 1501 C C . SER A 1 206 ? 13.301 -1.150 -41.369 1.00 67.94 206 SER A C 1
ATOM 1503 O O . SER A 1 206 ? 12.491 -1.704 -40.635 1.00 67.94 206 SER A O 1
ATOM 1505 N N . PHE A 1 207 ? 13.556 0.162 -41.282 1.00 65.94 207 PHE A N 1
ATOM 1506 C CA . PHE A 1 207 ? 12.992 1.040 -40.241 1.00 65.94 207 PHE A CA 1
ATOM 1507 C C . PHE A 1 207 ? 11.533 1.461 -40.518 1.00 65.94 207 PHE A C 1
ATOM 1509 O O . PHE A 1 207 ? 10.864 2.001 -39.644 1.00 65.94 207 PHE A O 1
ATOM 1516 N N . ARG A 1 208 ? 11.017 1.213 -41.733 1.00 69.75 208 ARG A N 1
ATOM 1517 C CA . ARG A 1 208 ? 9.705 1.713 -42.198 1.00 69.75 208 ARG A CA 1
ATOM 1518 C C . ARG A 1 208 ? 8.524 1.211 -41.361 1.00 69.75 208 ARG A C 1
ATOM 1520 O O . ARG A 1 208 ? 7.564 1.943 -41.175 1.00 69.75 208 ARG A O 1
ATOM 1527 N N . TRP A 1 209 ? 8.618 -0.005 -40.837 1.00 69.69 209 TRP A N 1
ATOM 1528 C CA . TRP A 1 209 ? 7.554 -0.632 -40.049 1.00 69.69 209 TRP A CA 1
ATOM 1529 C C . TRP A 1 209 ? 7.687 -0.386 -38.544 1.00 69.69 209 TRP A C 1
ATOM 1531 O O . TRP A 1 209 ? 6.805 -0.766 -37.785 1.00 69.69 209 TRP A O 1
ATOM 1541 N N . LEU A 1 210 ? 8.766 0.266 -38.101 1.00 72.81 210 LEU A N 1
ATOM 1542 C CA . LEU A 1 210 ? 9.105 0.370 -36.683 1.00 72.81 210 LEU A CA 1
ATOM 1543 C C . LEU A 1 210 ? 8.184 1.329 -35.926 1.00 72.81 210 LEU A C 1
ATOM 1545 O O . LEU A 1 210 ? 7.779 1.034 -34.810 1.00 72.81 210 LEU A O 1
ATOM 1549 N N . VAL A 1 211 ? 7.808 2.441 -36.563 1.00 70.56 211 VAL A N 1
ATOM 1550 C CA . VAL A 1 211 ? 6.817 3.382 -36.017 1.00 70.56 211 VAL A CA 1
ATOM 1551 C C . VAL A 1 211 ? 5.442 2.715 -35.937 1.00 70.56 211 VAL A C 1
ATOM 1553 O O . VAL A 1 211 ? 4.764 2.842 -34.927 1.00 70.56 211 VAL A O 1
ATOM 1556 N N . GLY A 1 212 ? 5.059 1.944 -36.960 1.00 73.50 212 GLY A N 1
ATOM 1557 C CA . GLY A 1 212 ? 3.811 1.177 -36.949 1.00 73.50 212 GLY A CA 1
ATOM 1558 C C . GLY A 1 212 ? 3.789 0.112 -35.851 1.00 73.50 212 GLY A C 1
ATOM 1559 O O . GLY A 1 212 ? 2.813 0.020 -35.118 1.00 73.50 212 GLY A O 1
ATOM 1560 N N . ALA A 1 213 ? 4.883 -0.637 -35.681 1.00 77.50 213 ALA A N 1
ATOM 1561 C CA . ALA A 1 213 ? 5.034 -1.616 -34.606 1.00 77.50 213 ALA A CA 1
ATOM 1562 C C . ALA A 1 213 ? 5.023 -0.958 -33.218 1.00 77.50 213 ALA A C 1
ATOM 1564 O O . ALA A 1 213 ? 4.421 -1.499 -32.299 1.00 77.50 213 ALA A O 1
ATOM 1565 N N . LEU A 1 214 ? 5.635 0.220 -33.073 1.00 76.31 214 LEU A N 1
ATOM 1566 C CA . LEU A 1 214 ? 5.617 0.999 -31.837 1.00 76.31 214 LEU A CA 1
ATOM 1567 C C . LEU A 1 214 ? 4.199 1.442 -31.465 1.00 76.31 214 LEU A C 1
ATOM 1569 O O . LEU A 1 214 ? 3.759 1.207 -30.345 1.00 76.31 214 LEU A O 1
ATOM 1573 N N . VAL A 1 215 ? 3.488 2.064 -32.409 1.00 76.00 215 VAL A N 1
ATOM 1574 C CA . VAL A 1 215 ? 2.116 2.546 -32.202 1.00 76.00 215 VAL A CA 1
ATOM 1575 C C . VAL A 1 215 ? 1.181 1.375 -31.926 1.00 76.00 215 VAL A C 1
ATOM 1577 O O . VAL A 1 215 ? 0.426 1.417 -30.961 1.00 76.00 215 VAL A O 1
ATOM 1580 N N . LEU A 1 216 ? 1.267 0.303 -32.718 1.00 79.06 216 LEU A N 1
ATOM 1581 C CA . LEU A 1 216 ? 0.477 -0.904 -32.498 1.00 79.06 216 LEU A CA 1
ATOM 1582 C C . LEU A 1 216 ? 0.798 -1.530 -31.137 1.00 79.06 216 LEU A C 1
ATOM 1584 O O . LEU A 1 216 ? -0.115 -1.861 -30.393 1.00 79.06 216 LEU A O 1
ATOM 1588 N N . GLY A 1 217 ? 2.077 -1.635 -30.776 1.00 77.31 217 GLY A N 1
ATOM 1589 C CA . GLY A 1 217 ? 2.503 -2.152 -29.480 1.00 77.31 217 GLY A CA 1
ATOM 1590 C C . GLY A 1 217 ? 1.923 -1.356 -28.315 1.00 77.31 217 GLY A C 1
ATOM 1591 O O . GLY A 1 217 ? 1.363 -1.939 -27.391 1.00 77.31 217 GLY A O 1
ATOM 1592 N N . LEU A 1 218 ? 1.983 -0.025 -28.401 1.00 71.38 218 LEU A N 1
ATOM 1593 C CA . LEU A 1 218 ? 1.418 0.885 -27.409 1.00 71.38 218 LEU A CA 1
ATOM 1594 C C . LEU A 1 218 ? -0.107 0.745 -27.298 1.00 71.38 218 LEU A C 1
ATOM 1596 O O . LEU A 1 218 ? -0.631 0.651 -26.193 1.00 71.38 218 LEU A O 1
ATOM 1600 N N . VAL A 1 219 ? -0.817 0.678 -28.428 1.00 75.44 219 VAL A N 1
ATOM 1601 C CA . VAL A 1 219 ? -2.277 0.485 -28.455 1.00 75.44 219 VAL A CA 1
ATOM 1602 C C . VAL A 1 219 ? -2.664 -0.853 -27.828 1.00 75.44 219 VAL A C 1
ATOM 1604 O O . VAL A 1 219 ? -3.553 -0.894 -26.985 1.00 75.44 219 VAL A O 1
ATOM 1607 N N . LEU A 1 220 ? -1.983 -1.943 -28.187 1.00 76.38 220 LEU A N 1
ATOM 1608 C CA . LEU A 1 220 ? -2.274 -3.277 -27.653 1.00 76.38 220 LEU A CA 1
ATOM 1609 C C . LEU A 1 220 ? -1.921 -3.407 -26.163 1.00 76.38 220 LEU A C 1
ATOM 1611 O O . LEU A 1 220 ? -2.577 -4.158 -25.447 1.00 76.38 220 LEU A O 1
ATOM 1615 N N . LEU A 1 221 ? -0.926 -2.655 -25.682 1.00 70.00 221 LEU A N 1
ATOM 1616 C CA . LEU A 1 221 ? -0.601 -2.542 -24.256 1.00 70.00 221 LEU A CA 1
ATOM 1617 C C . LEU A 1 221 ? -1.668 -1.773 -23.469 1.00 70.00 221 LEU A C 1
ATOM 1619 O O . LEU A 1 221 ? -1.968 -2.136 -22.334 1.00 70.00 221 LEU A O 1
ATOM 1623 N N . LEU A 1 222 ? -2.237 -0.727 -24.069 1.00 67.00 222 LEU A N 1
ATOM 1624 C CA . LEU A 1 222 ? -3.229 0.151 -23.446 1.00 67.00 222 LEU A CA 1
ATOM 1625 C C . LEU A 1 222 ? -4.655 -0.395 -23.491 1.00 67.00 222 LEU A C 1
ATOM 1627 O O . LEU A 1 222 ? -5.448 -0.119 -22.595 1.00 67.00 222 LEU A O 1
ATOM 1631 N N . LEU A 1 223 ? -5.007 -1.160 -24.522 1.00 69.25 223 LEU A N 1
ATOM 1632 C CA . LEU A 1 223 ? -6.383 -1.607 -24.731 1.00 69.25 223 LEU A CA 1
ATOM 1633 C C . LEU A 1 223 ? -6.936 -2.448 -23.558 1.00 69.25 223 LEU A C 1
ATOM 1635 O O . LEU A 1 223 ? -8.061 -2.192 -23.142 1.00 69.25 223 LEU A O 1
ATOM 1639 N N . PRO A 1 224 ? -6.176 -3.376 -22.944 1.00 65.12 224 PRO A N 1
ATOM 1640 C CA . PRO A 1 224 ? -6.574 -4.084 -21.726 1.00 65.12 224 PRO A CA 1
ATOM 1641 C C . PRO A 1 224 ? -6.953 -3.169 -20.569 1.00 65.12 224 PRO A C 1
ATOM 1643 O O . PRO A 1 224 ? -7.947 -3.420 -19.900 1.00 65.12 224 PRO A O 1
ATOM 1646 N N . ALA A 1 225 ? -6.170 -2.111 -20.352 1.00 61.72 225 ALA A N 1
ATOM 1647 C CA . ALA A 1 225 ? -6.405 -1.143 -19.295 1.00 61.72 225 ALA A CA 1
ATOM 1648 C C . ALA A 1 225 ? -7.721 -0.400 -19.502 1.00 61.72 225 ALA A C 1
ATOM 1650 O O . ALA A 1 225 ? -8.525 -0.327 -18.586 1.00 61.72 225 ALA A O 1
ATOM 1651 N N . VAL A 1 226 ? -7.952 0.082 -20.726 1.00 61.62 226 VAL A N 1
ATOM 1652 C CA . VAL A 1 226 ? -9.173 0.800 -21.118 1.00 61.62 226 VAL A CA 1
ATOM 1653 C C . VAL A 1 226 ? -10.402 -0.110 -21.060 1.00 61.62 226 VAL A C 1
ATOM 1655 O O . VAL A 1 226 ? -11.481 0.333 -20.687 1.00 61.62 226 VAL A O 1
ATOM 1658 N N . LEU A 1 227 ? -10.259 -1.390 -21.414 1.00 60.53 227 LEU A N 1
ATOM 1659 C CA . LEU A 1 227 ? -11.367 -2.346 -21.396 1.00 60.53 227 LEU A CA 1
ATOM 1660 C C . LEU A 1 227 ? -11.666 -2.895 -19.992 1.00 60.53 227 LEU A C 1
ATOM 1662 O O . LEU A 1 227 ? -12.814 -3.227 -19.714 1.00 60.53 227 LEU A O 1
ATOM 1666 N N . ALA A 1 228 ? -10.667 -2.976 -19.108 1.00 56.88 228 ALA A N 1
ATOM 1667 C CA . ALA A 1 228 ? -10.828 -3.432 -17.725 1.00 56.88 228 ALA A CA 1
ATOM 1668 C C . ALA A 1 228 ? -11.532 -2.411 -16.810 1.00 56.88 228 ALA A C 1
ATOM 1670 O O . ALA A 1 228 ? -11.962 -2.79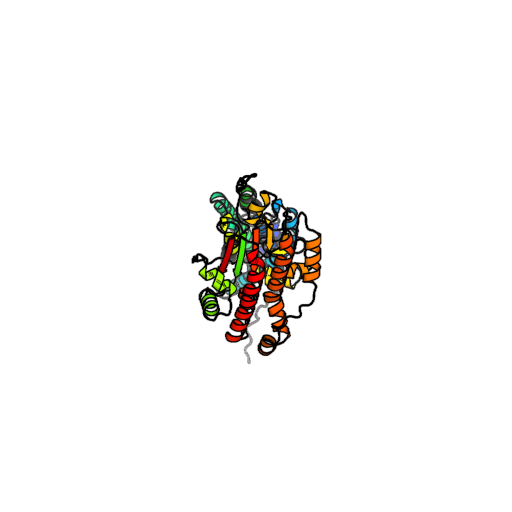8 -15.726 1.00 56.88 228 ALA A O 1
ATOM 1671 N N . VAL A 1 229 ? -11.683 -1.157 -17.261 1.00 52.47 229 VAL A N 1
ATOM 1672 C CA . VAL A 1 229 ? -12.512 -0.100 -16.637 1.00 52.47 229 VAL A CA 1
ATOM 1673 C C . VAL A 1 229 ? -13.971 -0.545 -16.470 1.00 52.47 229 VAL A C 1
ATOM 1675 O O . VAL A 1 229 ? -14.662 -0.120 -15.554 1.00 52.47 229 VAL A O 1
ATOM 1678 N N . ARG A 1 230 ? -14.452 -1.470 -17.309 1.00 48.41 230 ARG A N 1
ATOM 1679 C CA . ARG A 1 230 ? -15.734 -2.150 -17.096 1.00 48.41 230 ARG A CA 1
ATOM 1680 C C . ARG A 1 230 ? -15.515 -3.400 -16.252 1.00 48.41 230 ARG A C 1
ATOM 1682 O O . ARG A 1 230 ? -15.329 -4.485 -16.802 1.00 48.41 230 ARG A O 1
ATOM 1689 N N . LYS A 1 231 ? -15.530 -3.271 -14.927 1.00 52.88 231 LYS A N 1
ATOM 1690 C CA . LYS A 1 231 ? -15.729 -4.427 -14.046 1.00 52.88 231 LYS A CA 1
ATOM 1691 C C . LYS A 1 231 ? -16.988 -4.215 -13.227 1.00 52.88 231 LYS A C 1
ATOM 1693 O O . LYS A 1 231 ? -17.195 -3.122 -12.723 1.00 52.88 231 LYS A O 1
ATOM 1698 N N . ASP A 1 232 ? -17.803 -5.263 -13.179 1.00 47.62 232 ASP A N 1
ATOM 1699 C CA . ASP A 1 232 ? -19.143 -5.279 -12.604 1.00 47.62 232 ASP A CA 1
ATOM 1700 C C . ASP A 1 232 ? -19.117 -4.715 -11.183 1.00 47.62 232 ASP A C 1
ATOM 1702 O O . ASP A 1 232 ? -18.514 -5.312 -10.285 1.00 47.62 232 ASP A O 1
ATOM 1706 N N . ASP A 1 233 ? -19.748 -3.558 -10.987 1.00 51.34 233 ASP A N 1
ATOM 1707 C CA . ASP A 1 233 ? -20.072 -3.091 -9.649 1.00 51.34 233 ASP A CA 1
ATOM 1708 C C . ASP A 1 233 ? -20.891 -4.199 -8.992 1.00 51.34 233 ASP A C 1
ATOM 1710 O O . ASP A 1 233 ? -21.906 -4.646 -9.534 1.00 51.34 233 ASP A O 1
ATOM 1714 N N . VAL A 1 234 ? -20.433 -4.693 -7.840 1.00 55.31 234 VAL A N 1
ATOM 1715 C CA . VAL A 1 234 ? -21.276 -5.568 -7.030 1.00 55.31 234 VAL A CA 1
ATOM 1716 C C . VAL A 1 234 ? -22.514 -4.744 -6.705 1.00 55.31 234 VAL A C 1
ATOM 1718 O O . VAL A 1 234 ? -22.421 -3.734 -6.009 1.00 55.31 234 VAL A O 1
ATOM 1721 N N . GLU A 1 235 ? -23.661 -5.146 -7.248 1.00 55.72 235 GLU A N 1
ATOM 1722 C CA . GLU A 1 235 ? -24.931 -4.465 -7.030 1.00 55.72 235 GLU A CA 1
ATOM 1723 C C . GLU A 1 235 ? -25.330 -4.686 -5.565 1.00 55.72 235 GLU A C 1
ATOM 1725 O O . GLU A 1 235 ? -25.945 -5.685 -5.191 1.00 55.72 235 GLU A O 1
ATOM 1730 N N . ILE A 1 236 ? -24.860 -3.800 -4.686 1.00 57.62 236 ILE A N 1
ATOM 1731 C CA . ILE A 1 236 ? -25.147 -3.887 -3.258 1.00 57.62 236 ILE A CA 1
ATOM 1732 C C . ILE A 1 236 ? -26.555 -3.323 -3.058 1.00 57.62 236 ILE A C 1
ATOM 1734 O O . ILE A 1 236 ? -26.764 -2.147 -3.379 1.00 57.62 236 ILE A O 1
ATOM 1738 N N . PRO A 1 237 ? -27.500 -4.088 -2.480 1.00 59.59 237 PRO A N 1
ATOM 1739 C CA . PRO A 1 237 ? -28.859 -3.618 -2.250 1.00 59.59 237 PRO A CA 1
ATOM 1740 C C . PRO A 1 237 ? -28.862 -2.255 -1.548 1.00 59.59 237 PRO A C 1
ATOM 1742 O O . PRO A 1 237 ? -28.238 -2.080 -0.497 1.00 59.59 237 PRO A O 1
ATOM 1745 N N . LEU A 1 238 ? -29.559 -1.281 -2.140 1.00 60.12 238 LEU A N 1
ATOM 1746 C CA . LEU A 1 238 ? -29.691 0.074 -1.589 1.00 60.12 238 LEU A CA 1
ATOM 1747 C C . LEU A 1 238 ? -30.390 0.069 -0.224 1.00 60.12 238 LEU A C 1
ATOM 1749 O O . LEU A 1 238 ? -30.093 0.906 0.618 1.00 60.12 238 LEU A O 1
ATOM 1753 N N . ASN A 1 239 ? -31.265 -0.913 0.009 1.00 63.34 239 ASN A N 1
ATOM 1754 C CA . ASN A 1 239 ? -31.999 -1.081 1.255 1.00 63.34 239 ASN A CA 1
ATOM 1755 C C . ASN A 1 239 ? -31.754 -2.481 1.819 1.00 63.34 239 ASN A C 1
ATOM 1757 O O . ASN A 1 239 ? -32.272 -3.470 1.298 1.00 63.34 239 ASN A O 1
ATOM 1761 N N . LEU A 1 240 ? -30.986 -2.559 2.903 1.00 65.69 240 LEU A N 1
ATOM 1762 C CA . LEU A 1 240 ? -30.957 -3.747 3.749 1.00 65.69 240 LEU A CA 1
ATOM 1763 C C . LEU A 1 240 ? -32.149 -3.687 4.709 1.00 65.69 240 LEU A C 1
ATOM 1765 O O . LEU A 1 240 ? -32.429 -2.645 5.304 1.00 65.69 240 LEU A O 1
ATOM 1769 N N . ALA A 1 241 ? -32.881 -4.796 4.839 1.00 59.09 241 ALA A N 1
ATOM 1770 C CA . ALA A 1 241 ? -33.996 -4.879 5.775 1.00 59.09 241 ALA A CA 1
ATOM 1771 C C . ALA A 1 241 ? -33.490 -4.640 7.206 1.00 59.09 241 ALA A C 1
ATOM 1773 O O . ALA A 1 241 ? -32.566 -5.313 7.665 1.00 59.09 241 ALA A O 1
ATOM 1774 N N . ARG A 1 242 ? -34.099 -3.681 7.913 1.00 64.88 242 ARG A N 1
ATOM 1775 C CA . ARG A 1 242 ? -33.782 -3.410 9.318 1.00 64.88 242 ARG A CA 1
ATOM 1776 C C . ARG A 1 242 ? -34.402 -4.499 10.180 1.00 64.88 242 ARG A C 1
ATOM 1778 O O . ARG A 1 242 ? -35.618 -4.679 10.171 1.00 64.88 242 ARG A O 1
ATOM 1785 N N . VAL A 1 243 ? -33.567 -5.201 10.933 1.00 63.38 243 VAL A N 1
ATOM 1786 C CA . VAL A 1 243 ? -34.008 -6.171 11.936 1.00 63.38 243 VAL A CA 1
ATOM 1787 C C . VAL A 1 243 ? -33.583 -5.641 13.307 1.00 63.38 243 VAL A C 1
ATOM 1789 O O . VAL A 1 243 ? -32.444 -5.178 13.437 1.00 63.38 243 VAL A O 1
ATOM 1792 N N . PRO A 1 244 ? -34.457 -5.683 14.331 1.00 67.31 244 PRO A N 1
ATOM 1793 C CA . PRO A 1 244 ? -34.038 -5.464 15.710 1.00 67.31 244 PRO A CA 1
ATOM 1794 C C . PRO A 1 244 ? -32.854 -6.377 16.043 1.00 67.31 244 PRO A C 1
ATOM 1796 O O . PRO A 1 244 ? -32.822 -7.537 15.641 1.00 67.31 244 PRO A O 1
ATOM 1799 N N . GLY A 1 245 ? -31.866 -5.860 16.761 1.00 74.81 245 GLY A N 1
ATOM 1800 C CA . GLY A 1 245 ? -30.644 -6.609 17.044 1.00 74.81 245 GLY A CA 1
ATOM 1801 C C . GLY A 1 245 ? -29.745 -5.872 18.018 1.00 74.81 245 GLY A C 1
ATOM 1802 O O . GLY A 1 245 ? -30.038 -4.732 18.380 1.00 74.81 245 GLY A O 1
ATOM 1803 N N . GLU A 1 246 ? -28.664 -6.523 18.413 1.00 85.50 246 GLU A N 1
ATOM 1804 C CA . GLU A 1 246 ? -27.687 -5.989 19.355 1.00 85.50 246 GLU A CA 1
ATOM 1805 C C . GLU A 1 246 ? -26.746 -4.970 18.702 1.00 85.50 246 GLU A C 1
ATOM 1807 O O . GLU A 1 246 ? -26.528 -4.986 17.488 1.00 85.50 246 GLU A O 1
ATOM 1812 N N . HIS A 1 247 ? -26.159 -4.101 19.524 1.00 92.69 247 HIS A N 1
ATOM 1813 C CA . HIS A 1 247 ? -25.021 -3.278 19.120 1.00 92.69 247 HIS A CA 1
ATOM 1814 C C . HIS A 1 247 ? -23.771 -4.159 19.059 1.00 92.69 247 HIS A C 1
ATOM 1816 O O . HIS A 1 247 ? -23.555 -4.985 19.952 1.00 92.69 247 HIS A O 1
ATOM 1822 N N . VAL A 1 248 ? -22.949 -3.982 18.024 1.00 94.25 248 VAL A N 1
ATOM 1823 C CA . VAL A 1 248 ? -21.800 -4.858 17.750 1.00 94.25 248 VAL A CA 1
ATOM 1824 C C . VAL A 1 248 ? -20.480 -4.115 17.927 1.00 94.25 248 VAL A C 1
ATOM 1826 O O . VAL A 1 248 ? -20.281 -3.059 17.335 1.00 94.25 248 VAL A O 1
ATOM 1829 N N . LEU A 1 249 ? -19.553 -4.700 18.683 1.00 96.50 249 LEU A N 1
ATOM 1830 C CA . LEU A 1 249 ? -18.163 -4.259 18.765 1.00 96.50 249 LEU A CA 1
ATOM 1831 C C . LEU A 1 249 ? -17.245 -5.282 18.096 1.00 96.50 249 LEU A C 1
ATOM 1833 O O . LEU A 1 249 ? -17.239 -6.452 18.472 1.00 96.50 249 LEU A O 1
ATOM 1837 N N . LEU A 1 250 ? -16.442 -4.833 17.139 1.00 97.62 250 LEU A N 1
ATOM 1838 C CA . LEU A 1 250 ? -15.410 -5.617 16.474 1.00 97.62 250 LEU A CA 1
ATOM 1839 C C . LEU A 1 250 ? -14.027 -5.068 16.841 1.00 97.62 250 LEU A C 1
ATOM 1841 O O . LEU A 1 250 ? -13.747 -3.890 16.640 1.00 97.62 250 LEU A O 1
ATOM 1845 N N . ILE A 1 251 ? -13.151 -5.928 17.351 1.00 97.50 251 ILE A N 1
ATOM 1846 C CA . ILE A 1 251 ? -11.786 -5.575 17.749 1.00 97.50 251 ILE A CA 1
ATOM 1847 C C . ILE A 1 251 ? -10.816 -6.454 16.966 1.00 97.50 251 ILE A C 1
ATOM 1849 O O . ILE A 1 251 ? -10.897 -7.679 17.048 1.00 97.50 251 ILE A O 1
ATOM 1853 N N . GLY A 1 252 ? -9.906 -5.838 16.217 1.00 97.00 252 GLY A N 1
ATOM 1854 C CA . GLY A 1 252 ? -8.787 -6.512 15.565 1.00 97.00 252 GLY A CA 1
ATOM 1855 C C . GLY A 1 252 ? -7.479 -6.223 16.291 1.00 97.00 252 GLY A C 1
ATOM 1856 O O . GLY A 1 252 ? -7.097 -5.061 16.390 1.00 97.00 252 GLY A O 1
ATOM 1857 N N . LEU A 1 253 ? -6.802 -7.261 16.781 1.00 95.88 253 LEU A N 1
ATOM 1858 C CA . LEU A 1 253 ? -5.461 -7.181 17.365 1.00 95.88 253 LEU A CA 1
ATOM 1859 C C . LEU A 1 253 ? -4.462 -7.833 16.408 1.00 95.88 253 LEU A C 1
ATOM 1861 O O . LEU A 1 253 ? -4.577 -9.030 16.133 1.00 95.88 253 LEU A O 1
ATOM 1865 N N . ASP A 1 254 ? -3.498 -7.062 15.906 1.00 94.06 254 ASP A N 1
ATOM 1866 C CA . ASP A 1 254 ? -2.455 -7.565 15.002 1.00 94.06 254 ASP A CA 1
ATOM 1867 C C . ASP A 1 254 ? -1.122 -7.746 15.733 1.00 94.06 254 ASP A C 1
ATOM 1869 O O . ASP A 1 254 ? -0.731 -6.911 16.547 1.00 94.06 254 ASP A O 1
ATOM 1873 N N . GLY A 1 255 ? -0.405 -8.822 15.415 1.00 91.75 255 GLY A N 1
ATOM 1874 C CA . GLY A 1 255 ? 0.900 -9.147 15.985 1.00 91.75 255 GLY A CA 1
ATOM 1875 C C . GLY A 1 255 ? 0.853 -9.847 17.342 1.00 91.75 255 GLY A C 1
ATOM 1876 O O . GLY A 1 255 ? 1.822 -9.763 18.097 1.00 91.75 255 GLY A O 1
ATOM 1877 N N . VAL A 1 256 ? -0.239 -10.537 17.671 1.00 92.06 256 VAL A N 1
ATOM 1878 C CA . VAL A 1 256 ? -0.388 -11.274 18.937 1.00 92.06 256 VAL A CA 1
ATOM 1879 C C . VAL A 1 256 ? -0.470 -12.768 18.644 1.00 92.06 256 VAL A C 1
ATOM 1881 O O . VAL A 1 256 ? -1.347 -13.218 17.907 1.00 92.06 256 VAL A O 1
ATOM 1884 N N . LEU A 1 257 ? 0.443 -13.553 19.221 1.00 90.94 257 LEU A N 1
ATOM 1885 C CA . LEU A 1 257 ? 0.406 -15.007 19.073 1.00 90.94 257 LEU A CA 1
ATOM 1886 C C . LEU A 1 257 ? -0.708 -15.604 19.942 1.00 90.94 257 LEU A C 1
ATOM 1888 O O . LEU A 1 257 ? -0.991 -15.127 21.044 1.00 90.94 257 LEU A O 1
ATOM 1892 N N . GLY A 1 258 ? -1.322 -16.688 19.462 1.00 89.44 258 GLY A N 1
ATOM 1893 C CA . GLY A 1 258 ? -2.359 -17.392 20.216 1.00 89.44 258 GLY A CA 1
ATOM 1894 C C . GLY A 1 258 ? -1.837 -17.917 21.554 1.00 89.44 258 GLY A C 1
ATOM 1895 O O . GLY A 1 258 ? -2.514 -17.768 22.569 1.00 89.44 258 GLY A O 1
ATOM 1896 N N . GLU A 1 259 ? -0.614 -18.457 21.569 1.00 89.94 259 GLU A N 1
ATOM 1897 C CA . GLU A 1 259 ? 0.023 -18.981 22.780 1.00 89.94 259 GLU A CA 1
ATOM 1898 C C . GLU A 1 259 ? 0.356 -17.879 23.796 1.00 89.94 259 GLU A C 1
ATOM 1900 O O . GLU A 1 259 ? 0.234 -18.095 25.000 1.00 89.94 259 GLU A O 1
ATOM 1905 N N . GLU A 1 260 ? 0.744 -16.688 23.329 1.00 90.81 260 GLU A N 1
ATOM 1906 C CA . GLU A 1 260 ? 1.035 -15.538 24.197 1.00 90.81 260 GLU A CA 1
ATOM 1907 C C . GLU A 1 260 ? -0.225 -15.027 24.886 1.00 90.81 260 GLU A C 1
ATOM 1909 O O . GLU A 1 260 ? -0.222 -14.769 26.092 1.00 90.81 260 GLU A O 1
ATOM 1914 N N . LEU A 1 261 ? -1.319 -14.920 24.128 1.00 92.12 261 LEU A N 1
ATOM 1915 C CA . LEU A 1 261 ? -2.608 -14.556 24.691 1.00 92.12 261 LEU A CA 1
ATOM 1916 C C . LEU A 1 261 ? -3.046 -15.591 25.733 1.00 92.12 261 LEU A C 1
ATOM 1918 O O . LEU A 1 261 ? -3.423 -15.222 26.842 1.00 92.12 261 LEU A O 1
ATOM 1922 N N . ASP A 1 262 ? -2.948 -16.881 25.408 1.00 93.12 262 ASP A N 1
ATOM 1923 C CA . ASP A 1 262 ? -3.326 -17.961 26.322 1.00 93.12 262 ASP A CA 1
ATOM 1924 C C . ASP A 1 262 ? -2.473 -17.949 27.606 1.00 93.12 262 ASP A C 1
ATOM 1926 O O . ASP A 1 262 ? -3.011 -18.137 28.701 1.00 93.12 262 ASP A O 1
ATOM 1930 N N . TYR A 1 263 ? -1.174 -17.641 27.503 1.00 94.19 263 TYR A N 1
ATOM 1931 C CA . TYR A 1 263 ? -0.278 -17.476 28.651 1.00 94.19 263 TYR A CA 1
ATOM 1932 C C . TYR A 1 263 ? -0.725 -16.336 29.580 1.00 94.19 263 TYR A C 1
ATOM 1934 O O . TYR A 1 263 ? -0.853 -16.539 30.789 1.00 94.19 263 TYR A O 1
ATOM 1942 N N . LEU A 1 264 ? -1.021 -15.152 29.035 1.00 94.88 264 LEU A N 1
ATOM 1943 C CA . LEU A 1 264 ? -1.439 -13.991 29.832 1.00 94.88 264 LEU A CA 1
ATOM 1944 C C . LEU A 1 264 ? -2.834 -14.167 30.452 1.00 94.88 264 LEU A C 1
ATOM 1946 O O . LEU A 1 264 ? -3.081 -13.723 31.578 1.00 94.88 264 LEU A O 1
ATOM 1950 N N . LEU A 1 265 ? -3.741 -14.852 29.750 1.00 94.88 265 LEU A N 1
ATOM 1951 C CA . LEU A 1 265 ? -5.052 -15.225 30.285 1.00 94.88 265 LEU A CA 1
ATOM 1952 C C . LEU A 1 265 ? -4.915 -16.200 31.462 1.00 94.88 265 LEU A C 1
ATOM 1954 O O . LEU A 1 265 ? -5.579 -16.018 32.484 1.00 94.88 265 LEU A O 1
ATOM 1958 N N . ALA A 1 266 ? -4.045 -17.208 31.339 1.00 94.50 266 ALA A N 1
ATOM 1959 C CA . ALA A 1 266 ? -3.766 -18.166 32.407 1.00 94.50 266 ALA A CA 1
ATOM 1960 C C . ALA A 1 266 ? -3.066 -17.513 33.612 1.00 94.50 266 ALA A C 1
ATOM 1962 O O . ALA A 1 266 ? -3.356 -17.870 34.753 1.00 94.50 266 ALA A O 1
ATOM 1963 N N . GLY A 1 267 ? -2.196 -16.528 33.364 1.00 94.06 267 GLY A N 1
ATOM 1964 C CA . GLY A 1 267 ? -1.531 -15.724 34.392 1.00 94.06 267 GLY A CA 1
ATOM 1965 C C . GLY A 1 267 ? -2.448 -14.739 35.129 1.00 94.06 267 GLY A C 1
ATOM 1966 O O . GLY A 1 267 ? -2.048 -14.184 36.148 1.00 94.06 267 GLY A O 1
ATOM 1967 N N . GLY A 1 268 ? -3.681 -14.529 34.652 1.00 94.94 268 GLY A N 1
ATOM 1968 C CA . GLY A 1 268 ? -4.643 -13.608 35.265 1.00 94.94 268 GLY A CA 1
ATOM 1969 C C . GLY A 1 268 ? -4.360 -12.127 34.996 1.00 94.94 268 GLY A C 1
ATOM 1970 O O . GLY A 1 268 ? -4.953 -11.269 35.647 1.00 94.94 268 GLY A O 1
ATOM 1971 N N . GLU A 1 269 ? -3.487 -11.820 34.036 1.00 95.00 269 GLU A N 1
ATOM 1972 C CA . GLU A 1 269 ? -3.073 -10.448 33.713 1.00 95.00 269 GLU A CA 1
ATOM 1973 C C . GLU A 1 269 ? -4.113 -9.702 32.865 1.00 95.00 269 GLU A C 1
ATOM 1975 O O . GLU A 1 269 ? -4.150 -8.474 32.870 1.00 95.00 269 GLU A O 1
ATOM 1980 N N . LEU A 1 270 ? -4.991 -10.445 32.181 1.00 96.75 270 LEU A N 1
ATOM 1981 C CA . LEU A 1 270 ? -6.045 -9.929 31.299 1.00 96.75 270 LEU A CA 1
ATOM 1982 C C . LEU A 1 270 ? -7.437 -10.356 31.811 1.00 96.75 270 LEU A C 1
ATOM 1984 O O . LEU A 1 270 ? -8.079 -11.239 31.230 1.00 96.75 270 LEU A O 1
ATOM 1988 N N . PRO A 1 271 ? -7.909 -9.827 32.957 1.00 95.44 271 PRO A N 1
ATOM 1989 C CA . PRO A 1 271 ? -9.099 -10.336 33.636 1.00 95.44 271 PRO A CA 1
ATOM 1990 C C . PRO A 1 271 ? -10.391 -10.185 32.823 1.00 95.44 271 PRO A C 1
ATOM 1992 O O . PRO A 1 271 ? -11.286 -11.032 32.945 1.00 95.44 271 PRO A O 1
ATOM 1995 N N . ARG A 1 272 ? -10.524 -9.138 31.997 1.00 94.19 272 ARG A N 1
ATOM 1996 C CA . ARG A 1 272 ? -11.733 -8.912 31.189 1.00 94.19 272 ARG A CA 1
ATOM 1997 C C . ARG A 1 272 ? -11.749 -9.789 29.958 1.00 94.19 272 ARG A C 1
ATOM 1999 O O . ARG A 1 272 ? -12.769 -10.426 29.702 1.00 94.19 272 ARG A O 1
ATOM 2006 N N . LEU A 1 273 ? -10.625 -9.905 29.266 1.00 93.81 273 LEU A N 1
ATOM 2007 C CA . LEU A 1 273 ? -10.462 -10.843 28.166 1.00 93.81 273 LEU A CA 1
ATOM 2008 C C . LEU A 1 273 ? -10.598 -12.290 28.646 1.00 93.81 273 LEU A C 1
ATOM 2010 O O . LEU A 1 273 ? -11.216 -13.092 27.956 1.00 93.81 273 LEU A O 1
ATOM 2014 N N . ALA A 1 274 ? -10.142 -12.626 29.857 1.00 94.25 274 ALA A N 1
ATOM 2015 C CA . ALA A 1 274 ? -10.357 -13.948 30.447 1.00 94.25 274 ALA A CA 1
ATOM 2016 C C . ALA A 1 274 ? -11.835 -14.218 30.751 1.00 94.25 274 ALA A C 1
ATOM 2018 O O . ALA A 1 274 ? -12.322 -15.325 30.518 1.00 94.25 274 ALA A O 1
ATOM 2019 N N . ALA A 1 275 ? -12.573 -13.222 31.252 1.00 91.25 275 ALA A N 1
ATOM 2020 C CA . ALA A 1 275 ? -14.018 -13.344 31.426 1.00 91.25 275 ALA A CA 1
ATOM 2021 C C . ALA A 1 275 ? -14.731 -13.524 30.079 1.00 91.25 275 ALA A C 1
ATOM 2023 O O . ALA A 1 275 ? -15.538 -14.442 29.944 1.00 91.25 275 ALA A O 1
ATOM 2024 N N . PHE A 1 276 ? -14.369 -12.714 29.083 1.00 89.19 276 PHE A N 1
ATOM 2025 C CA . PHE A 1 276 ? -14.882 -12.799 27.719 1.00 89.19 276 PHE A CA 1
ATOM 2026 C C . PHE A 1 276 ? -14.575 -14.156 27.071 1.00 89.19 276 PHE A C 1
ATOM 2028 O O . PHE A 1 276 ? -15.461 -14.786 26.504 1.00 89.19 276 PHE A O 1
ATOM 2035 N N . ALA A 1 277 ? -13.354 -14.676 27.209 1.00 89.88 277 ALA A N 1
ATOM 2036 C CA . ALA A 1 277 ? -12.954 -15.980 26.683 1.00 89.88 277 ALA A CA 1
ATOM 2037 C C . ALA A 1 277 ? -13.763 -17.135 27.300 1.00 89.88 277 ALA A C 1
ATOM 2039 O O . ALA A 1 277 ? -14.086 -18.094 26.606 1.00 89.88 277 ALA A O 1
ATOM 2040 N N . ARG A 1 278 ? -14.134 -17.039 28.586 1.00 91.06 278 ARG A N 1
ATOM 2041 C CA . ARG A 1 278 ? -14.965 -18.050 29.266 1.00 91.06 278 ARG A CA 1
ATOM 2042 C C . ARG A 1 278 ? -16.431 -18.033 28.831 1.00 91.06 278 ARG A C 1
ATOM 2044 O O . ARG A 1 278 ? -17.070 -19.081 28.872 1.00 91.06 278 ARG A O 1
ATOM 2051 N N . SER A 1 279 ? -16.973 -16.872 28.464 1.00 88.19 279 SER A N 1
ATOM 2052 C CA . SER A 1 279 ? -18.377 -16.710 28.055 1.00 88.19 279 SER A CA 1
ATOM 2053 C C . SER A 1 279 ? -18.581 -16.634 26.538 1.00 88.19 279 SER A C 1
ATOM 2055 O O . SER A 1 279 ? -19.714 -16.480 26.084 1.00 88.19 279 SER A O 1
ATOM 2057 N N . SER A 1 280 ? -17.511 -16.744 25.751 1.00 89.50 280 SER A N 1
ATOM 2058 C CA . SER A 1 280 ? -17.543 -16.673 24.290 1.00 89.50 280 SER A CA 1
ATOM 2059 C C . SER A 1 280 ? -17.323 -18.036 23.643 1.00 89.50 280 SER A C 1
ATOM 2061 O O . SER A 1 280 ? -16.948 -19.028 24.271 1.00 89.50 280 SER A O 1
ATOM 2063 N N . ARG A 1 281 ? -17.562 -18.081 22.333 1.00 93.12 281 ARG A N 1
ATOM 2064 C CA . ARG A 1 281 ? -17.161 -19.195 21.484 1.00 93.12 281 ARG A CA 1
ATOM 2065 C C . ARG A 1 281 ? -15.880 -18.795 20.761 1.00 93.12 281 ARG A C 1
ATOM 2067 O O . ARG A 1 281 ? -15.836 -17.744 20.131 1.00 93.12 281 ARG A O 1
ATOM 2074 N N . ARG A 1 282 ? -14.843 -19.628 20.859 1.00 90.81 282 ARG A N 1
ATOM 2075 C CA . ARG A 1 282 ? -13.562 -19.416 20.173 1.00 90.81 282 ARG A CA 1
ATOM 2076 C C . ARG A 1 282 ? -13.512 -20.240 18.894 1.00 90.81 282 ARG A C 1
ATOM 2078 O O . ARG A 1 282 ? -13.848 -21.424 18.900 1.00 90.81 282 ARG A O 1
ATOM 2085 N N . TRP A 1 283 ? -13.046 -19.613 17.822 1.00 91.25 283 TRP A N 1
ATOM 2086 C CA . TRP A 1 283 ? -12.731 -20.268 16.559 1.00 91.25 283 TRP A CA 1
ATOM 2087 C C . TRP A 1 283 ? -11.263 -20.044 16.225 1.00 91.25 283 TRP A C 1
ATOM 2089 O O . TRP A 1 283 ? -10.687 -19.019 16.584 1.00 91.25 283 TRP A O 1
ATOM 2099 N N . THR A 1 284 ? -10.665 -21.008 15.536 1.00 90.56 284 THR A N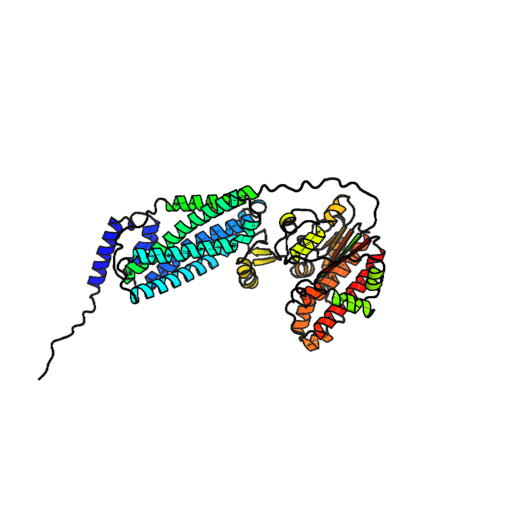 1
ATOM 2100 C CA . THR A 1 284 ? -9.317 -20.900 14.984 1.00 90.56 284 THR A CA 1
ATOM 2101 C C . THR A 1 284 ? -9.404 -20.980 13.469 1.00 90.56 284 THR A C 1
ATOM 2103 O O . THR A 1 284 ? -10.223 -21.715 12.914 1.00 90.56 284 THR A O 1
ATOM 2106 N N . TYR A 1 285 ? -8.572 -20.199 12.792 1.00 88.31 285 TYR A N 1
ATOM 2107 C CA . TYR A 1 285 ? -8.483 -20.182 11.339 1.00 88.31 285 TYR A CA 1
ATOM 2108 C C . TYR A 1 285 ? -7.031 -20.368 10.914 1.00 88.31 285 TYR A C 1
ATOM 2110 O O . TYR A 1 285 ? -6.101 -20.138 11.687 1.00 88.31 285 TYR A O 1
ATOM 2118 N N . ARG A 1 286 ? -6.838 -20.804 9.669 1.00 83.81 286 ARG A N 1
ATOM 2119 C CA . ARG A 1 286 ? -5.528 -20.796 9.023 1.00 83.81 286 ARG A CA 1
ATOM 2120 C C . ARG A 1 286 ? -5.524 -19.685 7.989 1.00 83.81 286 ARG A C 1
ATOM 2122 O O . ARG A 1 286 ? -6.332 -19.709 7.064 1.00 83.81 286 ARG A O 1
ATOM 2129 N N . ARG A 1 287 ? -4.607 -18.740 8.150 1.00 79.50 287 ARG A N 1
ATOM 2130 C CA . ARG A 1 287 ? -4.427 -17.627 7.226 1.00 79.50 287 ARG A CA 1
ATOM 2131 C C . ARG A 1 287 ? -3.515 -18.041 6.060 1.00 79.50 287 ARG A C 1
ATOM 2133 O O . ARG A 1 287 ? -2.458 -18.624 6.316 1.00 79.50 287 ARG A O 1
ATOM 2140 N N . PRO A 1 288 ? -3.889 -17.785 4.793 1.00 76.56 288 PRO A N 1
ATOM 2141 C CA . PRO A 1 288 ? -2.966 -17.877 3.664 1.00 76.56 288 PRO A CA 1
ATOM 2142 C C . PRO A 1 288 ? -1.786 -16.912 3.833 1.00 76.56 288 PRO A C 1
ATOM 2144 O O . PRO A 1 288 ? -1.869 -15.941 4.580 1.00 76.56 288 PRO A O 1
ATOM 2147 N N . GLN A 1 289 ? -0.686 -17.137 3.113 1.00 78.44 289 GLN A N 1
ATOM 2148 C CA . GLN A 1 289 ? 0.418 -16.176 3.099 1.00 78.44 289 GLN A CA 1
ATOM 2149 C C . GLN A 1 289 ? 0.005 -14.930 2.300 1.00 78.44 289 GLN A C 1
ATOM 2151 O O . GLN A 1 289 ? 0.188 -14.857 1.087 1.00 78.44 289 GLN A O 1
ATOM 2156 N N . GLU A 1 290 ? -0.586 -13.962 2.991 1.00 80.31 290 GLU A N 1
ATOM 2157 C CA . GLU A 1 290 ? -1.101 -12.721 2.417 1.00 80.31 290 GLU A CA 1
ATOM 2158 C C . GLU A 1 290 ? -0.674 -11.501 3.239 1.00 80.31 290 GLU A C 1
ATOM 2160 O O . GLU A 1 290 ? -0.185 -11.614 4.363 1.00 80.31 290 GLU A O 1
ATOM 2165 N N . LEU A 1 291 ? -0.844 -10.305 2.681 1.00 84.62 291 LEU A N 1
ATOM 2166 C CA . LEU A 1 291 ? -0.493 -9.056 3.355 1.00 84.62 291 LEU A CA 1
ATOM 2167 C C . LEU A 1 291 ? -1.513 -8.742 4.467 1.00 84.62 291 LEU A C 1
ATOM 2169 O O . LEU A 1 291 ? -2.701 -8.998 4.265 1.00 84.62 291 LEU A O 1
ATOM 2173 N N . PRO A 1 292 ? -1.106 -8.155 5.613 1.00 87.62 292 PRO A N 1
ATOM 2174 C CA . PRO A 1 292 ? -2.037 -7.678 6.644 1.00 87.62 292 PRO A CA 1
ATOM 2175 C C . PRO A 1 292 ? -3.191 -6.832 6.092 1.00 87.62 292 PRO A C 1
ATOM 2177 O O . PRO A 1 292 ? -4.347 -7.086 6.414 1.00 87.62 292 PRO A O 1
ATOM 2180 N N . ALA A 1 293 ? -2.897 -5.908 5.169 1.00 88.94 293 ALA A N 1
ATOM 2181 C CA . ALA A 1 293 ? -3.911 -5.095 4.496 1.00 88.94 293 ALA A CA 1
ATOM 2182 C C . ALA A 1 293 ? -4.999 -5.927 3.806 1.00 88.94 293 ALA A C 1
ATOM 2184 O O . ALA A 1 293 ? -6.175 -5.569 3.844 1.00 88.94 293 ALA A O 1
ATOM 2185 N N . THR A 1 294 ? -4.613 -7.041 3.184 1.00 89.50 294 THR A N 1
ATOM 2186 C CA . THR A 1 294 ? -5.543 -7.966 2.536 1.00 89.50 294 THR A CA 1
ATOM 2187 C C . THR A 1 294 ? -6.385 -8.684 3.582 1.00 89.50 294 THR A C 1
ATOM 2189 O O . THR A 1 294 ? -7.605 -8.583 3.544 1.00 89.50 294 THR A O 1
ATOM 2192 N N . PHE A 1 295 ? -5.747 -9.305 4.574 1.00 91.75 295 PHE A N 1
ATOM 2193 C CA . PHE A 1 295 ? -6.436 -10.068 5.614 1.00 91.75 295 PHE A CA 1
ATOM 2194 C C . PHE A 1 295 ? -7.445 -9.233 6.412 1.00 91.75 295 PHE A C 1
ATOM 2196 O O . PHE A 1 295 ? -8.614 -9.595 6.527 1.00 91.75 295 PHE A O 1
ATOM 2203 N N . TRP A 1 296 ? -7.037 -8.077 6.929 1.00 94.19 296 TRP A N 1
ATOM 2204 C CA . TRP A 1 296 ? -7.930 -7.243 7.734 1.00 94.19 296 TRP A CA 1
ATOM 2205 C C . TRP A 1 296 ? -9.059 -6.624 6.906 1.00 94.19 296 TRP A C 1
ATOM 2207 O O . TRP A 1 296 ? -10.149 -6.394 7.431 1.00 94.19 296 TRP A O 1
ATOM 2217 N N . THR A 1 297 ? -8.854 -6.421 5.600 1.00 93.69 297 THR A N 1
ATOM 2218 C CA . THR A 1 297 ? -9.952 -6.048 4.696 1.00 93.69 297 THR A CA 1
ATOM 2219 C C . THR A 1 297 ? -10.897 -7.229 4.447 1.00 93.69 297 THR A C 1
ATOM 2221 O O . THR A 1 297 ? -12.110 -7.026 4.409 1.00 93.69 297 THR A O 1
ATOM 2224 N N . THR A 1 298 ? -10.394 -8.465 4.361 1.00 92.62 298 THR A N 1
ATOM 2225 C CA . THR A 1 298 ? -11.228 -9.681 4.343 1.00 92.62 298 THR A CA 1
ATOM 2226 C C . THR A 1 298 ? -12.105 -9.758 5.591 1.00 92.62 298 THR A C 1
ATOM 2228 O O . THR A 1 298 ? -13.309 -9.970 5.471 1.00 92.62 298 THR A O 1
ATOM 2231 N N . VAL A 1 299 ? -11.554 -9.496 6.783 1.00 94.19 299 VAL A N 1
ATOM 2232 C CA . VAL A 1 299 ? -12.334 -9.449 8.038 1.00 94.19 299 VAL A CA 1
ATOM 2233 C C . VAL A 1 299 ? -13.439 -8.388 7.969 1.00 94.19 299 VAL A C 1
ATOM 2235 O O . VAL A 1 299 ? -14.567 -8.645 8.383 1.00 94.19 299 VAL A O 1
ATOM 2238 N N . ALA A 1 300 ? -13.148 -7.216 7.399 1.00 94.81 300 ALA A N 1
ATOM 2239 C CA . ALA A 1 300 ? -14.119 -6.131 7.278 1.00 94.81 300 ALA A CA 1
ATOM 2240 C C . ALA A 1 300 ? -15.186 -6.342 6.196 1.00 94.81 300 ALA A C 1
ATOM 2242 O O . ALA A 1 300 ? -16.219 -5.684 6.256 1.00 94.81 300 ALA A O 1
ATOM 2243 N N . THR A 1 301 ? -14.947 -7.188 5.192 1.00 92.62 301 THR A N 1
ATOM 2244 C CA . THR A 1 301 ? -15.814 -7.304 4.000 1.00 92.62 301 THR A CA 1
ATOM 2245 C C . THR A 1 301 ? -16.435 -8.688 3.811 1.00 92.62 301 THR A C 1
ATOM 2247 O O . THR A 1 301 ? -17.408 -8.834 3.073 1.00 92.62 301 THR A O 1
ATOM 2250 N N . GLY A 1 302 ? -15.873 -9.722 4.441 1.00 91.12 302 GLY A N 1
ATOM 2251 C CA . GLY A 1 302 ? -16.250 -11.121 4.229 1.00 91.12 302 GLY A CA 1
ATOM 2252 C C . GLY A 1 302 ? -15.908 -11.663 2.834 1.00 91.12 302 GLY A C 1
ATOM 2253 O O . GLY A 1 302 ? -16.453 -12.690 2.433 1.00 91.12 302 GLY A O 1
ATOM 2254 N N . ARG A 1 303 ? -15.055 -10.971 2.069 1.00 88.81 303 ARG A N 1
ATOM 2255 C CA . ARG A 1 303 ? -14.622 -11.342 0.709 1.00 88.81 303 ARG A CA 1
ATOM 2256 C C . ARG A 1 303 ? -13.115 -11.567 0.676 1.00 88.81 303 ARG A C 1
ATOM 2258 O O . ARG A 1 303 ? -12.425 -11.072 1.550 1.00 88.81 303 ARG A O 1
ATOM 2265 N N . GLU A 1 304 ? -12.603 -12.283 -0.321 1.00 84.81 304 GLU A N 1
ATOM 2266 C CA . GLU A 1 304 ? -11.158 -12.517 -0.478 1.00 84.81 304 GLU A CA 1
ATOM 2267 C C . GLU A 1 304 ? -10.443 -11.359 -1.205 1.00 84.81 304 GLU A C 1
ATOM 2269 O O . GLU A 1 304 ? -11.078 -10.539 -1.877 1.00 84.81 304 GLU A O 1
ATOM 2274 N N . GLY A 1 305 ? -9.104 -11.331 -1.139 1.00 80.50 305 GLY A N 1
ATOM 2275 C CA . GLY A 1 305 ? -8.225 -10.277 -1.675 1.00 80.50 305 GLY A CA 1
ATOM 2276 C C . GLY A 1 305 ? -8.587 -9.722 -3.052 1.00 80.50 305 GLY A C 1
ATOM 2277 O O . GLY A 1 305 ? -8.687 -8.508 -3.252 1.00 80.50 305 GLY A O 1
ATOM 2278 N N . MET A 1 306 ? -8.793 -10.611 -4.023 1.00 75.38 306 MET A N 1
ATOM 2279 C CA . MET A 1 306 ? -9.097 -10.219 -5.404 1.00 75.38 306 MET A CA 1
ATOM 2280 C C . MET A 1 306 ? -10.523 -9.686 -5.580 1.00 75.38 306 MET A C 1
ATOM 2282 O O . MET A 1 306 ? -10.745 -8.845 -6.463 1.00 75.38 306 MET A O 1
ATOM 2286 N N . ASP A 1 307 ? -11.450 -10.135 -4.734 1.00 79.69 307 ASP A N 1
ATOM 2287 C CA . ASP A 1 307 ? -12.857 -9.743 -4.753 1.00 79.69 307 ASP A CA 1
ATOM 2288 C C . ASP A 1 307 ? -13.028 -8.359 -4.132 1.00 79.69 307 ASP A C 1
ATOM 2290 O O . ASP A 1 307 ? -13.603 -7.473 -4.763 1.00 79.69 307 ASP A O 1
ATOM 2294 N N . HIS A 1 308 ? -12.455 -8.126 -2.945 1.00 84.44 308 HIS A N 1
ATOM 2295 C CA . HIS A 1 308 ? -12.519 -6.806 -2.317 1.00 84.44 308 HIS A CA 1
ATOM 2296 C C . HIS A 1 308 ? -11.508 -5.809 -2.895 1.00 84.44 308 HIS A C 1
ATOM 2298 O O . HIS A 1 308 ? -11.686 -4.611 -2.719 1.00 84.44 308 HIS A O 1
ATOM 2304 N N . GLY A 1 309 ? -10.468 -6.250 -3.609 1.00 78.31 309 GLY A N 1
ATOM 2305 C CA . GLY A 1 309 ? -9.566 -5.391 -4.390 1.00 78.31 309 GLY A CA 1
ATOM 2306 C C . GLY A 1 309 ? -8.361 -4.799 -3.643 1.00 78.31 309 GLY A C 1
ATOM 2307 O O . GLY A 1 309 ? -7.494 -4.198 -4.292 1.00 78.31 309 GLY A O 1
ATOM 2308 N N . VAL A 1 310 ? -8.254 -5.011 -2.326 1.00 84.12 310 VAL A N 1
ATOM 2309 C CA . VAL A 1 310 ? -7.131 -4.544 -1.488 1.00 84.12 310 VAL A CA 1
ATOM 2310 C C . VAL A 1 310 ? -6.047 -5.618 -1.420 1.00 84.12 310 VAL A C 1
ATOM 2312 O O . VAL A 1 310 ? -6.133 -6.594 -0.679 1.00 84.12 310 VAL A O 1
ATOM 2315 N N . VAL A 1 311 ? -5.003 -5.422 -2.220 1.00 77.69 311 VAL A N 1
ATOM 2316 C CA . VAL A 1 311 ? -3.903 -6.388 -2.408 1.00 77.69 311 VAL A CA 1
ATOM 2317 C C . VAL A 1 311 ? -2.520 -5.766 -2.199 1.00 77.69 311 VAL A C 1
ATOM 2319 O O . VAL A 1 311 ? -1.514 -6.371 -2.544 1.00 77.69 311 VAL A O 1
ATOM 2322 N N . ALA A 1 312 ? -2.464 -4.550 -1.656 1.00 78.56 312 ALA A N 1
ATOM 2323 C CA . ALA A 1 312 ? -1.232 -3.805 -1.416 1.00 78.56 312 ALA A CA 1
ATOM 2324 C C . ALA A 1 312 ? -1.203 -3.291 0.028 1.00 78.56 312 ALA A C 1
ATOM 2326 O O . ALA A 1 312 ? -2.258 -3.051 0.610 1.00 78.56 312 ALA A O 1
ATOM 2327 N N . LEU A 1 313 ? -0.001 -3.125 0.589 1.00 77.19 313 LEU A N 1
ATOM 2328 C CA . LEU A 1 313 ? 0.217 -2.592 1.943 1.00 77.19 313 LEU A CA 1
ATOM 2329 C C . LEU A 1 313 ? 0.173 -1.071 2.011 1.00 77.19 313 LEU A C 1
ATOM 2331 O O . LEU A 1 313 ? -0.135 -0.502 3.049 1.00 77.19 313 LEU A O 1
ATOM 2335 N N . ASP A 1 314 ? 0.569 -0.416 0.935 1.00 79.69 314 ASP A N 1
ATOM 2336 C CA . ASP A 1 314 ? 0.745 1.018 0.895 1.00 79.69 314 ASP A CA 1
ATOM 2337 C C . ASP A 1 314 ? 0.524 1.547 -0.511 1.00 79.69 314 ASP A C 1
ATOM 2339 O O . ASP A 1 314 ? 0.386 0.799 -1.483 1.00 79.69 314 ASP A O 1
ATOM 2343 N N . ALA A 1 315 ? 0.461 2.866 -0.597 1.00 86.38 315 ALA A N 1
ATOM 2344 C CA . ALA A 1 315 ? 0.460 3.586 -1.842 1.00 86.38 315 ALA A CA 1
ATOM 2345 C C . ALA A 1 315 ? 1.518 4.690 -1.812 1.00 86.38 315 ALA A C 1
ATOM 2347 O O . ALA A 1 315 ? 1.917 5.181 -0.760 1.00 86.38 315 ALA A O 1
ATOM 2348 N N . PHE A 1 316 ? 1.984 5.087 -2.988 1.00 89.31 316 PHE A N 1
ATOM 2349 C CA . PHE A 1 316 ? 2.927 6.191 -3.141 1.00 89.31 316 PHE A CA 1
ATOM 2350 C C . PHE A 1 316 ? 2.277 7.264 -3.990 1.00 89.31 316 PHE A C 1
ATOM 2352 O O . PHE A 1 316 ? 1.746 6.953 -5.051 1.00 89.31 316 PHE A O 1
ATOM 2359 N N . GLN A 1 317 ? 2.321 8.515 -3.552 1.00 91.25 317 GLN A N 1
ATOM 2360 C CA . GLN A 1 317 ? 1.834 9.657 -4.313 1.00 91.25 317 GLN A CA 1
ATOM 2361 C C . GLN A 1 317 ? 3.026 10.441 -4.866 1.00 91.25 317 GLN A C 1
ATOM 2363 O O . GLN A 1 317 ? 3.624 11.222 -4.125 1.00 91.25 317 GLN A O 1
ATOM 2368 N N . PRO A 1 318 ? 3.417 10.243 -6.137 1.00 92.75 318 PRO A N 1
ATOM 2369 C CA . PRO A 1 318 ? 4.454 11.060 -6.747 1.00 92.75 318 PRO A CA 1
ATOM 2370 C C . PRO A 1 318 ? 4.069 12.539 -6.762 1.00 92.75 318 PRO A C 1
ATOM 2372 O O . PRO A 1 318 ? 2.906 12.898 -6.964 1.00 92.75 318 PRO A O 1
ATOM 2375 N N . LEU A 1 319 ? 5.060 13.410 -6.605 1.00 92.06 319 LEU A N 1
ATOM 2376 C CA . LEU A 1 319 ? 4.869 14.852 -6.659 1.00 92.06 319 LEU A CA 1
ATOM 2377 C C . LEU A 1 319 ? 4.204 15.249 -7.985 1.00 92.06 319 LEU A C 1
ATOM 2379 O O . LEU A 1 319 ? 4.650 14.838 -9.058 1.00 92.06 319 LEU A O 1
ATOM 2383 N N . GLY A 1 320 ? 3.143 16.051 -7.899 1.00 90.44 320 GLY A N 1
ATOM 2384 C CA . GLY A 1 320 ? 2.360 16.498 -9.052 1.00 90.44 320 GLY A CA 1
ATOM 2385 C C . GLY A 1 320 ? 1.229 15.555 -9.473 1.00 90.44 320 GLY A C 1
ATOM 2386 O O . GLY A 1 320 ? 0.469 15.924 -10.362 1.00 90.44 320 GLY A O 1
ATOM 2387 N N . THR A 1 321 ? 1.084 14.382 -8.847 1.00 89.81 321 THR A N 1
ATOM 2388 C CA . THR A 1 321 ? -0.076 13.491 -9.050 1.00 89.81 321 THR A CA 1
ATOM 2389 C C . THR A 1 321 ? -1.166 13.749 -8.013 1.00 89.81 321 THR A C 1
ATOM 2391 O O . THR A 1 321 ? -0.878 14.050 -6.851 1.00 89.81 321 THR A O 1
ATOM 2394 N N . GLN A 1 322 ? -2.425 13.595 -8.417 1.00 86.31 322 GLN A N 1
ATOM 2395 C CA . GLN A 1 322 ? -3.572 13.650 -7.509 1.00 86.31 322 GLN A CA 1
ATOM 2396 C C . GLN A 1 322 ? -3.856 12.283 -6.875 1.00 86.31 322 GLN A C 1
ATOM 2398 O O . GLN A 1 322 ? -4.284 12.209 -5.726 1.00 86.31 322 GLN A O 1
ATOM 2403 N N . GLN A 1 323 ? -3.597 11.197 -7.608 1.00 83.12 323 GLN A N 1
ATOM 2404 C CA . GLN A 1 323 ? -3.923 9.835 -7.199 1.00 83.12 323 GLN A CA 1
ATOM 2405 C C . GLN A 1 323 ? -2.677 9.051 -6.768 1.00 83.12 323 GLN A C 1
ATOM 2407 O O . GLN A 1 323 ? -1.717 8.947 -7.537 1.00 83.12 323 GLN A O 1
ATOM 2412 N N . PRO A 1 324 ? -2.680 8.418 -5.583 1.00 87.00 324 PRO A N 1
ATOM 2413 C CA . PRO A 1 324 ? -1.580 7.568 -5.168 1.00 87.00 324 PRO A CA 1
ATOM 2414 C C . PRO A 1 324 ? -1.621 6.190 -5.852 1.00 87.00 324 PRO A C 1
ATOM 2416 O O . PRO A 1 324 ? -2.669 5.596 -6.139 1.00 87.00 324 PRO A O 1
ATOM 2419 N N . LEU A 1 325 ? -0.425 5.658 -6.077 1.00 83.88 325 LEU A N 1
ATOM 2420 C CA . LEU A 1 325 ? -0.135 4.380 -6.705 1.00 83.88 325 LEU A CA 1
ATOM 2421 C C . LEU A 1 325 ? -0.023 3.288 -5.635 1.00 83.88 325 LEU A C 1
ATOM 2423 O O . LEU A 1 325 ? 1.026 3.134 -5.012 1.00 83.88 325 LEU A O 1
ATOM 2427 N N . ALA A 1 326 ? -1.088 2.514 -5.440 1.00 78.00 326 ALA A N 1
ATOM 2428 C CA . ALA A 1 326 ? -1.080 1.354 -4.545 1.00 78.00 326 ALA A CA 1
ATOM 2429 C C . ALA A 1 326 ? -0.395 0.145 -5.201 1.00 78.00 326 ALA A C 1
ATOM 2431 O O . ALA A 1 326 ? 0.395 -0.567 -4.590 1.00 78.00 326 ALA A O 1
ATOM 2432 N N . ARG A 1 327 ? -0.650 -0.064 -6.496 1.00 74.81 327 ARG A N 1
ATOM 2433 C CA . ARG A 1 327 ? -0.026 -1.135 -7.278 1.00 74.81 327 ARG A CA 1
ATOM 2434 C C . ARG A 1 327 ? 1.214 -0.593 -7.962 1.00 74.81 327 ARG A C 1
ATOM 2436 O O . ARG A 1 327 ? 1.124 -0.018 -9.046 1.00 74.81 327 ARG A O 1
ATOM 2443 N N . SER A 1 328 ? 2.354 -0.742 -7.296 1.00 72.88 328 SER A N 1
ATOM 2444 C CA . SER A 1 328 ? 3.655 -0.277 -7.788 1.00 72.88 328 SER A CA 1
ATOM 2445 C C . SER A 1 328 ? 4.616 -1.415 -8.153 1.00 72.88 328 SER A C 1
ATOM 2447 O O . SER A 1 328 ? 5.633 -1.158 -8.802 1.00 72.88 328 SER A O 1
ATOM 2449 N N . GLY A 1 329 ? 4.303 -2.669 -7.801 1.00 76.00 329 GLY A N 1
ATOM 2450 C CA . GLY A 1 329 ? 5.147 -3.826 -8.098 1.00 76.00 329 GLY A CA 1
ATOM 2451 C C . GLY A 1 329 ? 6.596 -3.610 -7.626 1.00 76.00 329 GLY A C 1
ATOM 2452 O O . GLY A 1 329 ? 6.820 -3.070 -6.540 1.00 76.00 329 GLY A O 1
ATOM 2453 N N . PRO A 1 330 ? 7.622 -3.944 -8.431 1.00 73.50 330 PRO A N 1
ATOM 2454 C CA . PRO A 1 330 ? 9.017 -3.739 -8.037 1.00 73.50 330 PRO A CA 1
ATOM 2455 C C . PRO A 1 330 ? 9.430 -2.263 -7.988 1.00 73.50 330 PRO A C 1
ATOM 2457 O O . PRO A 1 330 ? 10.423 -1.934 -7.337 1.00 73.50 330 PRO A O 1
ATOM 2460 N N . LEU A 1 331 ? 8.669 -1.350 -8.611 1.00 80.12 331 LEU A N 1
ATOM 2461 C CA . LEU A 1 331 ? 8.929 0.087 -8.487 1.00 80.12 331 LEU A CA 1
ATOM 2462 C C . LEU A 1 331 ? 8.662 0.596 -7.068 1.00 80.12 331 LEU A C 1
ATOM 2464 O O . LEU A 1 331 ? 9.163 1.663 -6.724 1.00 80.12 331 LEU A O 1
ATOM 2468 N N . ARG A 1 332 ? 7.982 -0.181 -6.209 1.00 85.12 332 ARG A N 1
ATOM 2469 C CA . ARG A 1 332 ? 7.887 0.090 -4.767 1.00 85.12 332 ARG A CA 1
ATOM 2470 C C . ARG A 1 332 ? 9.248 0.391 -4.140 1.00 85.12 332 ARG A C 1
ATOM 2472 O O . ARG A 1 332 ? 9.347 1.285 -3.304 1.00 85.12 332 ARG A O 1
ATOM 2479 N N . TRP A 1 333 ? 10.302 -0.322 -4.552 1.00 85.75 333 TRP A N 1
ATOM 2480 C CA . TRP A 1 333 ? 11.657 -0.064 -4.056 1.00 85.75 333 TRP A CA 1
ATOM 2481 C C . TRP A 1 333 ? 12.133 1.345 -4.422 1.00 85.75 333 TRP A C 1
ATOM 2483 O O . TRP A 1 333 ? 12.620 2.064 -3.555 1.00 85.75 333 TRP A O 1
ATOM 2493 N N . TYR A 1 334 ? 11.943 1.757 -5.679 1.00 86.94 334 TYR A N 1
ATOM 2494 C CA . TYR A 1 334 ? 12.303 3.097 -6.144 1.00 86.94 334 TYR A CA 1
ATOM 2495 C C . TYR A 1 334 ? 11.509 4.172 -5.395 1.00 86.94 334 TYR A C 1
ATOM 2497 O O . TYR A 1 334 ? 12.102 5.118 -4.877 1.00 86.94 334 TYR A O 1
ATOM 2505 N N . TRP A 1 335 ? 10.191 3.999 -5.267 1.00 89.75 335 TRP A N 1
ATOM 2506 C CA . TRP A 1 335 ? 9.352 4.964 -4.564 1.00 89.75 335 TRP A CA 1
ATOM 2507 C C . TRP A 1 335 ? 9.751 5.100 -3.094 1.00 89.75 335 TRP A C 1
ATOM 2509 O O . TRP A 1 335 ? 10.032 6.203 -2.637 1.00 89.75 335 TRP A O 1
ATOM 2519 N N . GLY A 1 336 ? 9.860 3.983 -2.372 1.00 88.81 336 GLY A N 1
ATOM 2520 C CA . GLY A 1 336 ? 10.142 3.999 -0.938 1.00 88.81 336 GLY A CA 1
ATOM 2521 C C . GLY A 1 336 ? 11.585 4.358 -0.572 1.00 88.81 336 GLY A C 1
ATOM 2522 O O . GLY A 1 336 ? 11.805 4.997 0.449 1.00 88.81 336 GLY A O 1
ATOM 2523 N N . ARG A 1 337 ? 12.585 3.949 -1.367 1.00 90.75 337 ARG A N 1
ATOM 2524 C CA . ARG A 1 337 ? 14.009 4.146 -1.022 1.00 90.75 337 ARG A CA 1
ATOM 2525 C C . ARG A 1 337 ? 14.649 5.362 -1.673 1.00 90.75 337 ARG A C 1
ATOM 2527 O O . ARG A 1 337 ? 15.694 5.794 -1.198 1.00 90.75 337 ARG A O 1
ATOM 2534 N N . ILE A 1 338 ? 14.071 5.879 -2.754 1.00 90.69 338 ILE A N 1
ATOM 2535 C CA . ILE A 1 338 ? 14.647 6.995 -3.511 1.00 90.69 338 ILE A CA 1
ATOM 2536 C C . ILE A 1 338 ? 13.668 8.163 -3.553 1.00 90.69 338 ILE A C 1
ATOM 2538 O O . ILE A 1 338 ? 13.998 9.237 -3.062 1.00 90.69 338 ILE A O 1
ATOM 2542 N N . ALA A 1 339 ? 12.466 7.971 -4.102 1.00 92.00 339 ALA A N 1
ATOM 2543 C CA . ALA A 1 339 ? 11.568 9.095 -4.361 1.00 92.00 339 ALA A CA 1
ATOM 2544 C C . ALA A 1 339 ? 11.056 9.757 -3.072 1.00 92.00 339 ALA A C 1
ATOM 2546 O O . ALA A 1 339 ? 11.096 10.981 -2.971 1.00 92.00 339 ALA A O 1
ATOM 2547 N N . VAL A 1 340 ? 10.625 8.966 -2.082 1.00 91.62 340 VAL A N 1
ATOM 2548 C CA . VAL A 1 340 ? 10.124 9.487 -0.800 1.00 91.62 340 VAL A CA 1
ATOM 2549 C C . VAL A 1 340 ? 11.215 10.240 -0.023 1.00 91.62 340 VAL A C 1
ATOM 2551 O O . VAL A 1 340 ? 10.996 11.409 0.284 1.00 91.62 340 VAL A O 1
ATOM 2554 N N . PRO A 1 341 ? 12.422 9.679 0.217 1.00 92.38 341 PRO A N 1
ATOM 2555 C CA . PRO A 1 341 ? 13.494 10.415 0.897 1.00 92.38 341 PRO A CA 1
ATOM 2556 C C . PRO A 1 341 ? 13.947 11.692 0.179 1.00 92.38 341 PRO A C 1
ATOM 2558 O O . PRO A 1 341 ? 14.446 12.613 0.816 1.00 92.38 341 PRO A O 1
ATOM 2561 N N . MET A 1 342 ? 13.786 11.759 -1.146 1.00 91.50 342 MET A N 1
ATOM 2562 C CA . MET A 1 342 ? 14.112 12.946 -1.943 1.00 91.50 342 MET A CA 1
ATOM 2563 C C . MET A 1 342 ? 12.970 13.974 -2.008 1.00 91.50 342 MET A C 1
ATOM 2565 O O . MET A 1 342 ? 13.113 14.982 -2.697 1.00 91.50 342 MET A O 1
ATOM 2569 N N . GLY A 1 343 ? 11.828 13.727 -1.353 1.00 91.00 343 GLY A N 1
ATOM 2570 C CA . GLY A 1 343 ? 10.646 14.594 -1.430 1.00 91.00 343 GLY A CA 1
ATOM 2571 C C . GLY A 1 343 ? 9.959 14.595 -2.803 1.00 91.00 343 GLY A C 1
ATOM 2572 O O . GLY A 1 343 ? 9.168 15.483 -3.108 1.00 91.00 343 GLY A O 1
ATOM 2573 N N . LEU A 1 344 ? 10.263 13.611 -3.655 1.00 92.25 344 LEU A N 1
ATOM 2574 C CA . LEU A 1 344 ? 9.666 13.442 -4.985 1.00 92.25 344 LEU A CA 1
ATOM 2575 C C . LEU A 1 344 ? 8.369 12.625 -4.943 1.00 92.25 344 LEU A C 1
ATOM 2577 O O . LEU A 1 344 ? 7.652 12.565 -5.939 1.00 92.25 344 LEU A O 1
ATOM 2581 N N . ALA A 1 345 ? 8.063 11.988 -3.817 1.00 91.75 345 ALA A N 1
ATOM 2582 C CA . ALA A 1 345 ? 6.809 11.293 -3.573 1.00 91.75 345 ALA A CA 1
ATOM 2583 C C . ALA A 1 345 ? 6.478 11.310 -2.076 1.00 91.75 345 ALA A C 1
ATOM 2585 O O . ALA A 1 345 ? 7.373 11.433 -1.245 1.00 91.75 345 ALA A O 1
ATOM 2586 N N . SER A 1 346 ? 5.209 11.112 -1.740 1.00 88.75 346 SER A N 1
ATOM 2587 C CA . SER A 1 346 ? 4.749 10.882 -0.368 1.00 88.75 346 SER A CA 1
ATOM 2588 C C . SER A 1 346 ? 4.282 9.438 -0.211 1.00 88.75 346 SER A C 1
ATOM 2590 O O . SER A 1 346 ? 3.688 8.867 -1.129 1.00 88.75 346 SER A O 1
ATOM 2592 N N . HIS A 1 347 ? 4.543 8.835 0.947 1.00 87.75 347 HIS A N 1
ATOM 2593 C CA . HIS A 1 347 ? 3.901 7.578 1.331 1.00 87.75 347 HIS A CA 1
ATOM 2594 C C . HIS A 1 347 ? 2.436 7.851 1.689 1.00 87.75 347 HIS A C 1
ATOM 2596 O O . HIS A 1 347 ? 2.111 8.919 2.202 1.00 87.75 347 HIS A O 1
ATOM 2602 N N . ARG A 1 348 ? 1.537 6.927 1.352 1.00 85.50 348 ARG A N 1
ATOM 2603 C CA . ARG A 1 348 ? 0.110 6.999 1.670 1.00 85.50 348 ARG A CA 1
ATOM 2604 C C . ARG A 1 348 ? -0.387 5.635 2.156 1.00 85.50 348 ARG A C 1
ATOM 2606 O O . ARG A 1 348 ? 0.021 4.608 1.604 1.00 85.50 348 ARG A O 1
ATOM 2613 N N . PRO A 1 349 ? -1.323 5.605 3.118 1.00 84.38 349 PRO A N 1
ATOM 2614 C CA . PRO A 1 349 ? -2.067 4.398 3.448 1.00 84.38 349 PRO A CA 1
ATOM 2615 C C . PRO A 1 349 ? -2.819 3.815 2.248 1.00 84.38 349 PRO A C 1
ATOM 2617 O O . PRO A 1 349 ? -3.069 4.487 1.242 1.00 84.38 349 PRO A O 1
ATOM 2620 N N . VAL A 1 350 ? -3.233 2.555 2.378 1.00 83.31 350 VAL A N 1
ATOM 2621 C CA . VAL A 1 350 ? -4.125 1.912 1.406 1.00 83.31 350 VAL A CA 1
ATOM 2622 C C . VAL A 1 350 ? -5.428 2.695 1.295 1.00 83.31 350 VAL A C 1
ATOM 2624 O O . VAL A 1 350 ? -6.096 2.945 2.299 1.00 83.31 350 VAL A O 1
ATOM 2627 N N . LEU A 1 351 ? -5.810 3.030 0.059 1.00 83.38 351 LEU A N 1
ATOM 2628 C CA . LEU A 1 351 ? -7.000 3.836 -0.172 1.00 83.38 351 LEU A CA 1
ATOM 2629 C C . LEU A 1 351 ? -8.322 3.060 -0.028 1.00 83.38 351 LEU A C 1
ATOM 2631 O O . LEU A 1 351 ? -8.444 1.942 -0.526 1.00 83.38 351 LEU A O 1
ATOM 2635 N N . ALA A 1 352 ? -9.349 3.724 0.498 1.00 82.06 352 ALA A N 1
ATOM 2636 C CA . ALA A 1 352 ? -10.748 3.306 0.529 1.00 82.06 352 ALA A CA 1
ATOM 2637 C C . ALA A 1 352 ? -11.320 3.049 -0.856 1.00 82.06 352 ALA A C 1
ATOM 2639 O O . ALA A 1 352 ? -11.888 1.989 -1.089 1.00 82.06 352 ALA A O 1
ATOM 2640 N N . ALA A 1 353 ? -11.032 3.930 -1.814 1.00 77.69 353 ALA A N 1
ATOM 2641 C CA . ALA A 1 353 ? -11.441 3.771 -3.209 1.00 77.69 353 ALA A CA 1
ATOM 2642 C C . ALA A 1 353 ? -10.862 2.517 -3.902 1.00 77.69 353 ALA A C 1
ATOM 2644 O O . ALA A 1 353 ? -11.210 2.215 -5.041 1.00 77.69 353 ALA A O 1
ATOM 2645 N N . ARG A 1 354 ? -9.944 1.778 -3.259 1.00 78.31 354 ARG A N 1
ATOM 2646 C CA . ARG A 1 354 ? -9.463 0.481 -3.768 1.00 78.31 354 ARG A CA 1
ATOM 2647 C C . ARG A 1 354 ? -10.396 -0.665 -3.416 1.00 78.31 354 ARG A C 1
ATOM 2649 O O . ARG A 1 354 ? -10.320 -1.704 -4.077 1.00 78.31 354 ARG A O 1
ATOM 2656 N N . ARG A 1 355 ? -11.232 -0.496 -2.391 1.00 87.38 355 ARG A N 1
ATOM 2657 C CA . ARG A 1 355 ? -12.228 -1.488 -2.011 1.00 87.38 355 ARG A CA 1
ATOM 2658 C C . ARG A 1 355 ? -13.335 -1.506 -3.064 1.00 87.38 355 ARG A C 1
ATOM 2660 O O . ARG A 1 355 ? -13.891 -0.474 -3.411 1.00 87.38 355 ARG A O 1
ATOM 2667 N N . ARG A 1 356 ? -13.623 -2.696 -3.591 1.00 81.75 356 ARG A N 1
ATOM 2668 C CA . ARG A 1 356 ? -14.697 -2.958 -4.572 1.00 81.75 356 ARG A CA 1
ATOM 2669 C C . ARG A 1 356 ? -16.013 -3.372 -3.929 1.00 81.75 356 ARG A C 1
ATOM 2671 O O . ARG A 1 356 ? -17.025 -3.502 -4.604 1.00 81.75 356 ARG A O 1
ATOM 2678 N N . VAL A 1 357 ? -15.966 -3.659 -2.637 1.00 85.19 357 VAL A N 1
ATOM 2679 C CA . VAL A 1 357 ? -17.096 -4.127 -1.846 1.00 85.19 357 VAL A CA 1
ATOM 2680 C C . VAL A 1 357 ? -17.142 -3.323 -0.552 1.00 85.19 357 VAL A C 1
ATOM 2682 O O . VAL A 1 357 ? -16.084 -2.922 -0.050 1.00 85.19 357 VAL A O 1
ATOM 2685 N N . PRO A 1 358 ? -18.343 -3.086 -0.013 1.00 89.31 358 PRO A N 1
ATOM 2686 C CA . PRO A 1 358 ? -18.503 -2.335 1.210 1.00 89.31 358 PRO A CA 1
ATOM 2687 C C . PRO A 1 358 ? -18.046 -3.172 2.401 1.00 89.31 358 PRO A C 1
ATOM 2689 O O . PRO A 1 358 ? -18.114 -4.405 2.407 1.00 89.31 358 PRO A O 1
ATOM 2692 N N . THR A 1 359 ? -17.591 -2.474 3.422 1.00 93.12 359 THR A N 1
ATOM 2693 C CA . THR A 1 359 ? -17.274 -3.018 4.739 1.00 93.12 359 THR A CA 1
ATOM 2694 C C . THR A 1 359 ? -18.549 -3.244 5.555 1.00 93.12 359 THR A C 1
ATOM 2696 O O . THR A 1 359 ? -19.617 -2.712 5.246 1.00 93.12 359 THR A O 1
ATOM 2699 N N . LEU A 1 360 ? -18.446 -4.015 6.637 1.00 91.75 360 LEU A N 1
ATOM 2700 C CA . LEU A 1 360 ? -19.562 -4.286 7.543 1.00 91.75 360 LEU A CA 1
ATOM 2701 C C . LEU A 1 360 ? -20.187 -2.996 8.102 1.00 91.75 360 LEU A C 1
ATOM 2703 O O . LEU A 1 360 ? -21.409 -2.877 8.114 1.00 91.75 360 LEU A O 1
ATOM 2707 N N . TRP A 1 361 ? -19.382 -2.012 8.512 1.00 92.25 361 TRP A N 1
ATOM 2708 C CA . TRP A 1 361 ? -19.905 -0.749 9.050 1.00 92.25 361 TRP A CA 1
ATOM 2709 C C . TRP A 1 361 ? -20.539 0.139 7.974 1.00 92.25 361 TRP A C 1
ATOM 2711 O O . TRP A 1 361 ? -21.536 0.789 8.265 1.00 92.25 361 TRP A O 1
ATOM 2721 N N . GLU A 1 362 ? -20.041 0.127 6.732 1.00 91.31 362 GLU A N 1
ATOM 2722 C CA . GLU A 1 362 ? -20.698 0.797 5.596 1.00 91.31 362 GLU A CA 1
ATOM 2723 C C . GLU A 1 362 ? -22.052 0.149 5.268 1.00 91.31 362 GLU A C 1
ATOM 2725 O O . GLU A 1 362 ? -23.008 0.827 4.902 1.00 91.31 362 GLU A O 1
ATOM 2730 N N . LEU A 1 363 ? -22.176 -1.174 5.419 1.00 88.75 363 LEU A N 1
ATOM 2731 C CA . LEU A 1 363 ? -23.465 -1.853 5.268 1.00 88.75 363 LEU A CA 1
ATOM 2732 C C . LEU A 1 363 ? -24.439 -1.482 6.394 1.00 88.75 363 LEU A C 1
ATOM 2734 O O . LEU A 1 363 ? -25.619 -1.262 6.124 1.00 88.75 363 LEU A O 1
ATOM 2738 N N . VAL A 1 364 ? -23.960 -1.385 7.638 1.00 87.88 364 VAL A N 1
ATOM 2739 C CA . VAL A 1 364 ? -24.779 -0.970 8.791 1.00 87.88 364 VAL A CA 1
ATOM 2740 C C . VAL A 1 364 ? -25.206 0.498 8.669 1.00 87.88 364 VAL A C 1
ATOM 2742 O O . VAL A 1 364 ? -26.375 0.813 8.904 1.00 87.88 364 VAL A O 1
ATOM 2745 N N . SER A 1 365 ? -24.309 1.390 8.239 1.00 87.94 365 SER A N 1
ATOM 2746 C CA . SER A 1 365 ? -24.582 2.829 8.124 1.00 87.94 365 SER A CA 1
ATOM 2747 C C . SER A 1 365 ? -25.622 3.173 7.058 1.00 87.94 365 SER A C 1
ATOM 2749 O O . SER A 1 365 ? -26.304 4.184 7.191 1.00 87.94 365 SER A O 1
ATOM 2751 N N . ARG A 1 366 ? -25.843 2.313 6.050 1.00 85.56 366 ARG A N 1
ATOM 2752 C CA . ARG A 1 366 ? -26.956 2.460 5.084 1.00 85.56 366 ARG A CA 1
ATOM 2753 C C . ARG A 1 366 ? -28.335 2.460 5.749 1.00 85.56 366 ARG A C 1
ATOM 2755 O O . ARG A 1 366 ? -29.296 2.969 5.179 1.00 85.56 366 ARG A O 1
ATOM 2762 N N . GLY A 1 367 ? -28.444 1.920 6.965 1.00 77.81 367 GLY A N 1
ATOM 2763 C CA . GLY A 1 367 ? -29.631 2.056 7.811 1.00 77.81 367 GLY A CA 1
ATOM 2764 C C . GLY A 1 367 ? -29.834 3.463 8.395 1.00 77.81 367 GLY A C 1
ATOM 2765 O O . GLY A 1 367 ? -30.868 3.706 9.013 1.00 77.81 367 GLY A O 1
ATOM 2766 N N . GLY A 1 368 ? -28.883 4.381 8.201 1.00 82.69 368 GLY A N 1
ATOM 2767 C CA . GLY A 1 368 ? -28.840 5.715 8.802 1.00 82.69 368 GLY A CA 1
ATOM 2768 C C . GLY A 1 368 ? -28.390 5.723 10.265 1.00 82.69 368 GLY A C 1
ATOM 2769 O O . GLY A 1 368 ? -28.461 6.762 10.912 1.00 82.69 368 GLY A O 1
ATOM 2770 N N . GLU A 1 369 ? -27.970 4.578 10.810 1.00 87.19 369 GLU A N 1
ATOM 2771 C CA . GLU A 1 369 ? -27.531 4.495 12.202 1.00 87.19 369 GLU A CA 1
ATOM 2772 C C . GLU A 1 369 ? -26.056 4.896 12.357 1.00 87.19 369 GLU A C 1
ATOM 2774 O O . GLU A 1 369 ? -25.245 4.607 11.468 1.00 87.19 369 GLU A O 1
ATOM 2779 N N . PRO A 1 370 ? -25.677 5.532 13.483 1.00 92.31 370 PRO A N 1
ATOM 2780 C CA . PRO A 1 370 ? -24.289 5.879 13.749 1.00 92.31 370 PRO A CA 1
ATOM 2781 C C . PRO A 1 370 ? -23.407 4.631 13.795 1.00 92.31 370 PRO A C 1
ATOM 2783 O O . PRO A 1 370 ? -23.733 3.642 14.455 1.00 92.31 370 PRO A O 1
ATOM 2786 N N . VAL A 1 371 ? -22.263 4.691 13.121 1.00 94.94 371 VAL A N 1
ATOM 2787 C CA . VAL A 1 371 ? -21.232 3.648 13.150 1.00 94.94 371 VAL A CA 1
ATOM 2788 C C . VAL A 1 371 ? -19.876 4.263 13.442 1.00 94.94 371 VAL A C 1
ATOM 2790 O O . VAL A 1 371 ? -19.624 5.415 13.097 1.00 94.94 371 VAL A O 1
ATOM 2793 N N . VAL A 1 372 ? -19.002 3.483 14.063 1.00 96.88 372 VAL A N 1
ATOM 2794 C CA . VAL A 1 372 ? -17.631 3.883 14.368 1.00 96.88 372 VAL A CA 1
ATOM 2795 C C . VAL A 1 372 ? -16.675 2.906 13.698 1.00 96.88 372 VAL A C 1
ATOM 2797 O O . VAL A 1 372 ? -16.781 1.701 13.910 1.00 96.88 372 VAL A O 1
ATOM 2800 N N . ALA A 1 373 ? -15.740 3.407 12.897 1.00 97.56 373 ALA A N 1
ATOM 2801 C CA . ALA A 1 373 ? -14.684 2.601 12.290 1.00 97.56 373 ALA A CA 1
ATOM 2802 C C . ALA A 1 373 ? -13.333 3.280 12.507 1.00 97.56 373 ALA A C 1
ATOM 2804 O O . ALA A 1 373 ? -13.106 4.382 12.013 1.00 97.56 373 ALA A O 1
ATOM 2805 N N . ILE A 1 374 ? -12.442 2.634 13.258 1.00 98.00 374 ILE A N 1
ATOM 2806 C CA . ILE A 1 374 ? -11.198 3.234 13.735 1.00 98.00 374 ILE A CA 1
ATOM 2807 C C . ILE A 1 374 ? -9.995 2.431 13.265 1.00 98.00 374 ILE A C 1
ATOM 2809 O O . ILE A 1 374 ? -9.878 1.237 13.544 1.00 98.00 374 ILE A O 1
ATOM 2813 N N . ASN A 1 375 ? -9.095 3.121 12.559 1.00 97.25 375 ASN A N 1
ATOM 2814 C CA . ASN A 1 375 ? -7.791 2.643 12.096 1.00 97.25 375 ASN A CA 1
ATOM 2815 C C . ASN A 1 375 ? -7.838 1.385 11.203 1.00 97.25 375 ASN A C 1
ATOM 2817 O O . ASN A 1 375 ? -6.812 0.774 10.902 1.00 97.25 375 ASN A O 1
ATOM 2821 N N . TRP A 1 376 ? -9.021 0.983 10.738 1.00 96.25 376 TRP A N 1
ATOM 2822 C CA . TRP A 1 376 ? -9.169 -0.248 9.971 1.00 96.25 376 TRP A CA 1
ATOM 2823 C C . TRP A 1 376 ? -8.552 -0.134 8.578 1.00 96.25 376 TRP A C 1
ATOM 2825 O O . TRP A 1 376 ? -8.657 0.901 7.931 1.00 96.25 376 TRP A O 1
ATOM 2835 N N . TRP A 1 377 ? -7.929 -1.199 8.077 1.00 93.56 377 TRP A N 1
ATOM 2836 C CA . TRP A 1 377 ? -7.291 -1.188 6.761 1.00 93.56 377 TRP A CA 1
ATOM 2837 C C . TRP A 1 377 ? -8.232 -0.744 5.634 1.00 93.56 377 TRP A C 1
ATOM 2839 O O . TRP A 1 377 ? -9.389 -1.155 5.548 1.00 93.56 377 TRP A O 1
ATOM 2849 N N . GLY A 1 378 ? -7.697 0.096 4.745 1.00 89.19 378 GLY A N 1
ATOM 2850 C CA . GLY A 1 378 ? -8.428 0.612 3.596 1.00 89.19 378 GLY A CA 1
ATOM 2851 C C . GLY A 1 378 ? -9.444 1.701 3.937 1.00 89.19 378 GLY A C 1
ATOM 2852 O O . GLY A 1 378 ? -10.310 1.942 3.119 1.00 89.19 378 GLY A O 1
ATOM 2853 N N . THR A 1 379 ? -9.410 2.371 5.087 1.00 93.19 379 THR A N 1
ATOM 2854 C CA . THR A 1 379 ? -10.363 3.460 5.405 1.00 93.19 379 THR A CA 1
ATOM 2855 C C . THR A 1 379 ? -9.855 4.868 5.084 1.00 93.19 379 THR A C 1
ATOM 2857 O O . THR A 1 379 ? -10.524 5.825 5.438 1.00 93.19 379 THR A O 1
ATOM 2860 N N . TYR A 1 380 ? -8.697 5.029 4.430 1.00 91.12 380 TYR A N 1
ATOM 2861 C CA . TYR A 1 380 ? -8.160 6.347 4.053 1.00 91.12 380 TYR A CA 1
ATOM 2862 C C . TYR A 1 380 ? -8.515 6.729 2.600 1.00 91.12 380 TYR A C 1
ATOM 2864 O O . TYR A 1 380 ? -8.318 5.908 1.716 1.00 91.12 380 TYR A O 1
ATOM 2872 N N . PRO A 1 381 ? -8.946 7.956 2.274 1.00 91.56 381 PRO A N 1
ATOM 2873 C CA . PRO A 1 381 ? -9.426 8.960 3.213 1.00 91.56 381 PRO A CA 1
ATOM 2874 C C . PRO A 1 381 ? -10.689 8.469 3.931 1.00 91.56 381 PRO A C 1
ATOM 2876 O O . PRO A 1 381 ? -11.442 7.667 3.376 1.00 91.56 381 PRO A O 1
ATOM 2879 N N . ALA A 1 382 ? -10.889 8.952 5.156 1.00 94.31 382 ALA A N 1
ATOM 2880 C CA . ALA A 1 382 ? -12.057 8.649 5.969 1.00 94.31 382 ALA A CA 1
ATOM 2881 C C . ALA A 1 382 ? -13.343 9.074 5.245 1.00 94.31 382 ALA A C 1
ATOM 2883 O O . ALA A 1 382 ? -13.443 10.191 4.731 1.00 94.31 382 ALA A O 1
ATOM 2884 N N . GLU A 1 383 ? -14.327 8.177 5.205 1.00 90.81 383 GLU A N 1
ATOM 2885 C CA . GLU A 1 383 ? -15.637 8.437 4.605 1.00 90.81 383 GLU A CA 1
ATOM 2886 C C . GLU A 1 383 ? -16.574 9.100 5.632 1.00 90.81 383 GLU A C 1
ATOM 2888 O O . GLU A 1 383 ? -16.622 8.652 6.782 1.00 90.81 383 GLU A O 1
ATOM 2893 N N . PRO A 1 384 ? -17.328 10.153 5.264 1.00 91.12 384 PRO A N 1
ATOM 2894 C CA . PRO A 1 384 ? -18.260 10.804 6.178 1.00 91.12 384 PRO A CA 1
ATOM 2895 C C . PRO A 1 384 ? -19.519 9.947 6.362 1.00 91.12 384 PRO A C 1
ATOM 2897 O O . PRO A 1 384 ? -20.484 10.067 5.614 1.00 91.12 384 PRO A O 1
ATOM 2900 N N . LEU A 1 385 ? -19.496 9.068 7.365 1.00 91.56 385 LEU A N 1
ATOM 2901 C CA . LEU A 1 385 ? -20.651 8.273 7.801 1.00 91.56 385 LEU A CA 1
ATOM 2902 C C . LEU A 1 385 ? -21.387 8.965 8.972 1.00 91.56 385 LEU A C 1
ATOM 2904 O O . LEU A 1 385 ? -20.776 9.802 9.644 1.00 91.56 385 LEU A O 1
ATOM 2908 N N . PRO A 1 386 ? -22.647 8.588 9.296 1.00 90.81 386 PRO A N 1
ATOM 2909 C CA . PRO A 1 386 ? -23.428 9.206 10.376 1.00 90.81 386 PRO A CA 1
ATOM 2910 C C . PRO A 1 386 ? -22.727 9.272 11.743 1.00 90.81 386 PRO A C 1
ATOM 2912 O O . PRO A 1 386 ? -23.007 10.181 12.523 1.00 90.81 386 PRO A O 1
ATOM 2915 N N . GLY A 1 387 ? -21.829 8.321 12.037 1.00 93.25 387 GLY A N 1
ATOM 2916 C CA . GLY A 1 387 ? -20.982 8.313 13.235 1.00 93.25 387 GLY A CA 1
ATOM 2917 C C . GLY A 1 387 ? -19.582 8.882 12.978 1.00 93.25 387 GLY A C 1
ATOM 2918 O O . GLY A 1 387 ? -19.459 10.049 12.626 1.00 93.25 387 GLY A O 1
ATOM 2919 N N . LEU A 1 388 ? -18.526 8.090 13.181 1.00 96.25 388 LEU A N 1
ATOM 2920 C CA . LEU A 1 388 ? -17.129 8.521 13.036 1.00 96.25 388 LEU A CA 1
ATOM 2921 C C . LEU A 1 388 ? -16.312 7.492 12.250 1.00 96.25 388 LEU A C 1
ATOM 2923 O O . LEU A 1 388 ? -16.326 6.302 12.562 1.00 96.25 388 LEU A O 1
ATOM 2927 N N . VAL A 1 389 ? -15.523 7.965 11.290 1.00 97.50 389 VAL A N 1
ATOM 2928 C CA . VAL A 1 389 ? -14.467 7.174 10.656 1.00 97.50 389 VAL A CA 1
ATOM 2929 C C . VAL A 1 389 ? -13.116 7.815 10.951 1.00 97.50 389 VAL A C 1
ATOM 2931 O O . VAL A 1 389 ? -12.871 8.972 10.611 1.00 97.50 389 VAL A O 1
ATOM 2934 N N . VAL A 1 390 ? -12.227 7.039 11.569 1.00 97.56 390 VAL A N 1
ATOM 2935 C CA . VAL A 1 390 ? -10.810 7.363 11.747 1.00 97.56 390 VAL A CA 1
ATOM 2936 C C . VAL A 1 390 ? -10.027 6.498 10.767 1.00 97.56 390 VAL A C 1
ATOM 2938 O O . VAL A 1 390 ? -10.030 5.267 10.868 1.00 97.56 390 VAL A O 1
ATOM 2941 N N . ALA A 1 391 ? -9.394 7.139 9.788 1.00 96.50 391 ALA A N 1
ATOM 2942 C CA . ALA A 1 391 ? -8.693 6.461 8.709 1.00 96.50 391 ALA A CA 1
ATOM 2943 C C . ALA A 1 391 ? -7.541 5.579 9.221 1.00 96.50 391 ALA A C 1
ATOM 2945 O O . ALA A 1 391 ? -6.945 5.831 10.269 1.00 96.50 391 ALA A O 1
ATOM 2946 N N . HIS A 1 392 ? -7.176 4.560 8.445 1.00 94.88 392 HIS A N 1
ATOM 2947 C CA . HIS A 1 392 ? -5.967 3.781 8.689 1.00 94.88 392 HIS A CA 1
ATOM 2948 C C . HIS A 1 392 ? -4.735 4.690 8.715 1.00 94.88 392 HIS A C 1
ATOM 2950 O O . HIS A 1 392 ? -4.473 5.403 7.743 1.00 94.88 392 HIS A O 1
ATOM 2956 N N . GLY A 1 393 ? -3.967 4.642 9.804 1.00 92.81 393 GLY A N 1
ATOM 2957 C CA . GLY A 1 393 ? -2.792 5.494 9.984 1.00 92.81 393 GLY A CA 1
ATOM 2958 C C . GLY A 1 393 ? -3.117 6.965 10.264 1.00 92.81 393 GLY A C 1
ATOM 2959 O O . GLY A 1 393 ? -2.242 7.810 10.079 1.00 92.81 393 GLY A O 1
ATOM 2960 N N . ALA A 1 394 ? -4.343 7.288 10.699 1.00 95.19 394 ALA A N 1
ATOM 2961 C CA . ALA A 1 394 ? -4.775 8.662 10.963 1.00 95.19 394 ALA A CA 1
ATOM 2962 C C . ALA A 1 394 ? -3.847 9.427 11.913 1.00 95.19 394 ALA A C 1
ATOM 2964 O O . ALA A 1 394 ? -3.627 10.606 11.673 1.00 95.19 394 ALA A O 1
ATOM 2965 N N . PHE A 1 395 ? -3.263 8.779 12.927 1.00 94.06 395 PHE A N 1
ATOM 2966 C CA . PHE A 1 395 ? -2.345 9.449 13.855 1.00 94.06 395 PHE A CA 1
ATOM 2967 C C . PHE A 1 395 ? -1.172 10.127 13.120 1.00 94.06 395 PHE A C 1
ATOM 2969 O O . PHE A 1 395 ? -0.997 11.337 13.215 1.00 94.06 395 PHE A O 1
ATOM 2976 N N . GLY A 1 396 ? -0.437 9.379 12.288 1.00 90.88 396 GLY A N 1
ATOM 2977 C CA . GLY A 1 396 ? 0.662 9.944 11.494 1.00 90.88 396 GLY A CA 1
ATOM 2978 C C . GLY A 1 396 ? 0.184 10.924 10.417 1.00 90.88 396 GLY A C 1
ATOM 2979 O O . GLY A 1 396 ? 0.833 11.933 10.165 1.00 90.88 396 GLY A O 1
ATOM 2980 N N . LEU A 1 397 ? -0.987 10.679 9.816 1.00 91.44 397 LEU A N 1
ATOM 2981 C CA . LEU A 1 397 ? -1.583 11.614 8.855 1.00 91.44 397 LEU A CA 1
ATOM 2982 C C . LEU A 1 397 ? -1.904 12.973 9.495 1.00 91.44 397 LEU A C 1
ATOM 2984 O O . LEU A 1 397 ? -1.712 14.000 8.850 1.00 91.44 397 LEU A O 1
ATOM 2988 N N . LEU A 1 398 ? -2.380 12.987 10.742 1.00 93.75 398 LEU A N 1
ATOM 2989 C CA . LEU A 1 398 ? -2.654 14.212 11.493 1.00 93.75 398 LEU A CA 1
ATOM 2990 C C . LEU A 1 398 ? -1.359 14.960 11.824 1.00 93.75 398 LEU A C 1
ATOM 2992 O O . LEU A 1 398 ? -1.306 16.169 11.610 1.00 93.75 398 LEU A O 1
ATOM 2996 N N . GLU A 1 399 ? -0.299 14.253 12.233 1.00 89.44 399 GLU A N 1
ATOM 2997 C CA . GLU A 1 399 ? 1.028 14.858 12.444 1.00 89.44 399 GLU A CA 1
ATOM 2998 C C . GLU A 1 399 ? 1.581 15.515 11.166 1.00 89.44 399 GLU A C 1
ATOM 3000 O O . GLU A 1 399 ? 2.217 16.568 11.220 1.00 89.44 399 GLU A O 1
ATOM 3005 N N . GLU A 1 400 ? 1.324 14.914 10.002 1.00 87.94 400 GLU A N 1
ATOM 3006 C CA . GLU A 1 400 ? 1.716 15.450 8.693 1.00 87.94 400 GLU A CA 1
ATOM 3007 C C . GLU A 1 400 ? 0.794 16.577 8.185 1.00 87.94 400 GLU A C 1
ATOM 3009 O O . GLU A 1 400 ? 1.083 17.191 7.154 1.00 87.94 400 GLU A O 1
ATOM 3014 N N . GLY A 1 401 ? -0.335 16.838 8.855 1.00 87.06 401 GLY A N 1
ATOM 3015 C CA . GLY A 1 401 ? -1.375 17.750 8.371 1.00 87.06 401 GLY A CA 1
ATOM 3016 C C . GLY A 1 401 ? -2.078 17.255 7.099 1.00 87.06 401 GLY A C 1
ATOM 3017 O O . GLY A 1 401 ? -2.581 18.054 6.304 1.00 87.06 401 GLY A O 1
ATOM 3018 N N . ALA A 1 402 ? -2.088 15.942 6.860 1.00 85.88 402 ALA A N 1
ATOM 3019 C CA . ALA A 1 402 ? -2.720 15.338 5.697 1.00 85.88 402 ALA A CA 1
ATOM 3020 C C . ALA A 1 402 ? -4.260 15.348 5.822 1.00 85.88 402 ALA A C 1
ATOM 3022 O O . ALA A 1 402 ? -4.811 14.982 6.863 1.00 85.88 402 ALA A O 1
ATOM 3023 N N . PRO A 1 403 ? -4.995 15.721 4.756 1.00 87.88 403 PRO A N 1
ATOM 3024 C CA . PRO A 1 403 ? -6.454 15.719 4.778 1.00 87.88 403 PRO A CA 1
ATOM 3025 C C . PRO A 1 403 ? -7.020 14.292 4.791 1.00 87.88 403 PRO A C 1
ATOM 3027 O O . PRO A 1 403 ? -6.378 13.348 4.336 1.00 87.88 403 PRO A O 1
ATOM 3030 N N . GLY A 1 404 ? -8.265 14.139 5.251 1.00 90.88 404 GLY A N 1
ATOM 3031 C CA . GLY A 1 404 ? -8.984 12.860 5.195 1.00 90.88 404 GLY A CA 1
ATOM 3032 C C . GLY A 1 404 ? -8.552 11.835 6.247 1.00 90.88 404 GLY A C 1
ATOM 3033 O O . GLY A 1 404 ? -8.859 10.656 6.097 1.00 90.88 404 GLY A O 1
ATOM 3034 N N . ALA A 1 405 ? -7.846 12.252 7.301 1.00 95.06 405 ALA A N 1
ATOM 3035 C CA . ALA A 1 405 ? -7.524 11.387 8.438 1.00 95.06 405 ALA A CA 1
ATOM 3036 C C . ALA A 1 405 ? -8.764 11.037 9.288 1.00 95.06 405 ALA A C 1
ATOM 3038 O O . ALA A 1 405 ? -8.859 9.936 9.826 1.00 95.06 405 ALA A O 1
ATOM 3039 N N . LEU A 1 406 ? -9.722 11.960 9.383 1.00 96.44 406 LEU A N 1
ATOM 3040 C CA . LEU A 1 406 ? -10.939 11.852 10.188 1.00 96.44 406 LEU A CA 1
ATOM 3041 C C . LEU A 1 406 ? -12.136 12.325 9.358 1.00 96.44 406 LEU A C 1
ATOM 3043 O O . LEU A 1 406 ? -12.006 13.289 8.599 1.00 96.44 406 LEU A O 1
ATOM 3047 N N . ALA A 1 407 ? -13.291 11.680 9.512 1.00 95.62 407 ALA A N 1
ATOM 3048 C CA . ALA A 1 407 ? -14.537 12.130 8.900 1.00 95.62 407 ALA A CA 1
ATOM 3049 C C . ALA A 1 407 ? -15.764 11.734 9.730 1.00 95.62 407 ALA A C 1
ATOM 3051 O O . ALA A 1 407 ? -15.823 10.660 10.329 1.00 95.62 407 ALA A O 1
ATOM 3052 N N . SER A 1 408 ? -16.765 12.609 9.720 1.00 94.38 408 SER A N 1
ATOM 3053 C CA . SER A 1 408 ? -18.097 12.374 10.270 1.00 94.38 408 SER A CA 1
ATOM 3054 C C . SER A 1 408 ? -19.111 13.182 9.464 1.00 94.38 408 SER A C 1
ATOM 3056 O O . SER A 1 408 ? -18.821 14.311 9.073 1.00 94.38 408 SER A O 1
ATOM 3058 N N . GLU A 1 409 ? -20.296 12.627 9.217 1.00 91.69 409 GLU A N 1
ATOM 3059 C CA . GLU A 1 409 ? -21.404 13.354 8.585 1.00 91.69 409 GLU A CA 1
ATOM 3060 C C . GLU A 1 409 ? -22.052 14.363 9.547 1.00 91.69 409 GLU A C 1
ATOM 3062 O O . GLU A 1 409 ? -22.515 15.421 9.124 1.00 91.69 409 GLU A O 1
ATOM 3067 N N . SER A 1 410 ? -22.088 14.042 10.846 1.00 86.25 410 SER A N 1
ATOM 3068 C CA . SER A 1 410 ? -22.909 14.765 11.827 1.00 86.25 410 SER A CA 1
ATOM 3069 C C . SER A 1 410 ? -22.142 15.316 13.036 1.00 86.25 410 SER A C 1
ATOM 3071 O O . SER A 1 410 ? -22.693 16.135 13.772 1.00 86.25 410 SER A O 1
ATOM 3073 N N . ARG A 1 411 ? -20.879 14.912 13.246 1.00 89.25 411 ARG A N 1
ATOM 3074 C CA . ARG A 1 411 ? -20.085 15.198 14.457 1.00 89.25 411 ARG A CA 1
ATOM 3075 C C . ARG A 1 411 ? -18.751 15.883 14.158 1.00 89.25 411 ARG A C 1
ATOM 3077 O O . ARG A 1 411 ? -17.678 15.361 14.458 1.00 89.25 411 ARG A O 1
ATOM 3084 N N . GLN A 1 412 ? -18.805 17.075 13.565 1.00 91.88 412 GLN A N 1
ATOM 3085 C CA . GLN A 1 412 ? -17.595 17.871 13.317 1.00 91.88 412 GLN A CA 1
ATOM 3086 C C . GLN A 1 412 ? -16.911 18.326 14.621 1.00 91.88 412 GLN A C 1
ATOM 3088 O O . GLN A 1 412 ? -15.698 18.501 14.649 1.00 91.88 412 GLN A O 1
ATOM 3093 N N . ASP A 1 413 ? -17.675 18.475 15.706 1.00 93.00 413 ASP A N 1
ATOM 3094 C CA . ASP A 1 413 ? -17.169 18.725 17.060 1.00 93.00 413 ASP A CA 1
ATOM 3095 C C . ASP A 1 413 ? -16.191 17.633 17.512 1.00 93.00 413 ASP A C 1
ATOM 3097 O O . ASP A 1 413 ? -15.092 17.937 17.969 1.00 93.00 413 ASP A O 1
ATOM 3101 N N . LEU A 1 414 ? -16.563 16.367 17.304 1.00 92.94 414 LEU A N 1
ATOM 3102 C CA . LEU A 1 414 ? -15.731 15.213 17.631 1.00 92.94 414 LEU A CA 1
ATOM 3103 C C . LEU A 1 414 ? -14.487 15.154 16.742 1.00 92.94 414 LEU A C 1
ATOM 3105 O O . LEU A 1 414 ? -13.399 14.875 17.230 1.00 92.94 414 LEU A O 1
ATOM 3109 N N . VAL A 1 415 ? -14.624 15.455 15.446 1.00 94.25 415 VAL A N 1
ATOM 3110 C CA . VAL A 1 415 ? -13.470 15.523 14.535 1.00 94.25 415 VAL A CA 1
ATOM 3111 C C . VAL A 1 415 ? -12.444 16.539 15.038 1.00 94.25 415 VAL A C 1
ATOM 3113 O O . VAL A 1 415 ? -11.264 16.212 15.087 1.00 94.25 415 VAL A O 1
ATOM 3116 N N . ASN A 1 416 ? -12.885 17.729 15.450 1.00 94.06 416 ASN A N 1
ATOM 3117 C CA . ASN A 1 416 ? -11.987 18.764 15.962 1.00 94.06 416 ASN A CA 1
ATOM 3118 C C . ASN A 1 416 ? -11.336 18.343 17.296 1.00 94.06 416 ASN A C 1
ATOM 3120 O O . ASN A 1 416 ? -10.126 18.472 17.435 1.00 94.06 416 ASN A O 1
ATOM 3124 N N . SER A 1 417 ? -12.110 17.761 18.227 1.00 93.94 417 SER A N 1
ATOM 3125 C CA . SER A 1 417 ? -11.598 17.219 19.505 1.00 93.94 417 SER A CA 1
ATOM 3126 C C . SER A 1 417 ? -10.449 16.231 19.284 1.00 93.94 417 SER A C 1
ATOM 3128 O O . SER A 1 417 ? -9.385 16.338 19.886 1.00 93.94 417 SER A O 1
ATOM 3130 N N . LEU A 1 418 ? -10.622 15.303 18.339 1.00 94.69 418 LEU A N 1
ATOM 3131 C CA . LEU A 1 418 ? -9.608 14.296 18.033 1.00 94.69 418 LEU A CA 1
ATOM 3132 C C . LEU A 1 418 ? -8.390 14.866 17.295 1.00 94.69 418 LEU A C 1
ATOM 3134 O O . LEU A 1 418 ? -7.300 14.308 17.405 1.00 94.69 418 LEU A O 1
ATOM 3138 N N . GLN A 1 419 ? -8.543 15.959 16.543 1.00 93.88 419 GLN A N 1
ATOM 3139 C CA . GLN A 1 419 ? -7.395 16.673 15.973 1.00 93.88 419 GLN A CA 1
ATOM 3140 C C . GLN A 1 419 ? -6.542 17.307 17.071 1.00 93.88 419 GLN A C 1
ATOM 3142 O O . GLN A 1 419 ? -5.318 17.196 17.013 1.00 93.88 419 GLN A O 1
ATOM 3147 N N . ASP A 1 420 ? -7.183 17.914 18.071 1.00 92.69 420 ASP A N 1
ATOM 3148 C CA . ASP A 1 420 ? -6.497 18.507 19.218 1.00 92.69 420 ASP A CA 1
ATOM 3149 C C . ASP A 1 420 ? -5.804 17.419 20.051 1.00 92.69 420 ASP A C 1
ATOM 3151 O O . ASP A 1 420 ? -4.609 17.529 20.321 1.00 92.69 420 ASP A O 1
ATOM 3155 N N . LEU A 1 421 ? -6.500 16.312 20.341 1.00 91.19 421 LEU A N 1
ATOM 3156 C CA . LEU A 1 421 ? -5.948 15.164 21.069 1.00 91.19 421 LEU A CA 1
ATOM 3157 C C . LEU A 1 421 ? -4.697 14.578 20.394 1.00 91.19 421 LEU A C 1
ATOM 3159 O O . LEU A 1 421 ? -3.743 14.203 21.069 1.00 91.19 421 LEU A O 1
ATOM 3163 N N . ALA A 1 422 ? -4.676 14.495 19.061 1.00 89.69 422 ALA A N 1
ATOM 3164 C CA . ALA A 1 422 ? -3.512 13.995 18.327 1.00 89.69 422 ALA A CA 1
ATOM 3165 C C . ALA A 1 422 ? -2.290 14.932 18.413 1.00 89.69 422 ALA A C 1
ATOM 3167 O O . ALA A 1 422 ? -1.168 14.483 18.184 1.00 89.69 422 ALA A O 1
ATOM 3168 N N . ALA A 1 423 ? -2.497 16.217 18.718 1.00 86.94 423 ALA A N 1
ATOM 3169 C CA . ALA A 1 423 ? -1.435 17.207 18.875 1.00 86.94 423 ALA A CA 1
ATOM 3170 C C . ALA A 1 423 ? -0.895 17.297 20.316 1.00 86.94 423 ALA A C 1
ATOM 3172 O O . ALA A 1 423 ? 0.137 17.939 20.538 1.00 86.94 423 ALA A O 1
ATOM 3173 N N . GLU A 1 424 ? -1.566 16.679 21.293 1.00 85.56 424 GLU A N 1
ATOM 3174 C CA . GLU A 1 424 ? -1.144 16.707 22.693 1.00 85.56 424 GLU A CA 1
ATOM 3175 C C . GLU A 1 424 ? 0.133 15.871 22.929 1.00 85.56 424 GLU A C 1
ATOM 3177 O O . GLU A 1 424 ? 0.246 14.740 22.442 1.00 85.56 424 GLU A O 1
ATOM 3182 N N . PRO A 1 425 ? 1.115 16.383 23.699 1.00 78.69 425 PRO A N 1
ATOM 3183 C CA . PRO A 1 425 ? 2.270 15.596 24.116 1.00 78.69 425 PRO A CA 1
ATOM 3184 C C . PRO A 1 425 ? 1.848 14.403 24.980 1.00 78.69 425 PRO A C 1
ATOM 3186 O O . PRO A 1 425 ? 1.106 14.553 25.948 1.00 78.69 425 PRO A O 1
ATOM 3189 N N . TRP A 1 426 ? 2.365 13.215 24.673 1.00 72.69 426 TRP A N 1
ATOM 3190 C CA . TRP A 1 426 ? 2.085 12.026 25.473 1.00 72.69 426 TRP A CA 1
ATOM 3191 C C . TRP A 1 426 ? 3.005 11.916 26.690 1.00 72.69 426 TRP A C 1
ATOM 3193 O O . TRP A 1 426 ? 4.227 11.867 26.553 1.00 72.69 426 TRP A O 1
ATOM 3203 N N . GLU A 1 427 ? 2.406 11.786 27.872 1.00 66.12 427 GLU A N 1
ATOM 3204 C CA . GLU A 1 427 ? 3.090 11.587 29.157 1.00 66.12 427 GLU A CA 1
ATOM 3205 C C . GLU A 1 427 ? 2.818 10.175 29.718 1.00 66.12 427 GLU A C 1
ATOM 3207 O O . GLU A 1 427 ? 2.293 9.997 30.818 1.00 66.12 427 GLU A O 1
ATOM 3212 N N . GLY A 1 428 ? 3.102 9.129 28.936 1.00 63.31 428 GLY A N 1
ATOM 3213 C CA . GLY A 1 428 ? 2.826 7.744 29.330 1.00 63.31 428 GLY A CA 1
ATOM 3214 C C . GLY A 1 428 ? 3.891 7.100 30.224 1.00 63.31 428 GLY A C 1
ATOM 3215 O O . GLY A 1 428 ? 5.089 7.315 30.070 1.00 63.31 428 GLY A O 1
ATOM 3216 N N . ALA A 1 429 ? 3.447 6.225 31.133 1.00 51.78 429 ALA A N 1
ATOM 3217 C CA . ALA A 1 429 ? 4.268 5.607 32.184 1.00 51.78 429 ALA A CA 1
ATOM 3218 C C . ALA A 1 429 ? 5.272 4.528 31.713 1.00 51.78 429 ALA A C 1
ATOM 3220 O O . ALA A 1 429 ? 6.050 4.027 32.524 1.00 51.78 429 ALA A O 1
ATOM 3221 N N . SER A 1 430 ? 5.244 4.121 30.440 1.00 57.62 430 SER A N 1
ATOM 3222 C CA . SER A 1 430 ? 5.962 2.939 29.940 1.00 57.62 430 SER A CA 1
ATOM 3223 C C . SER A 1 430 ? 7.311 3.230 29.269 1.00 57.62 430 SER A C 1
ATOM 3225 O O . SER A 1 430 ? 7.967 2.287 28.836 1.00 57.62 430 SER A O 1
ATOM 3227 N N . SER A 1 431 ? 7.775 4.484 29.201 1.00 61.28 431 SER A N 1
ATOM 3228 C CA . SER A 1 431 ? 9.023 4.819 28.492 1.00 61.28 431 SER A CA 1
ATOM 3229 C C . SER A 1 431 ? 10.291 4.328 29.212 1.00 61.28 431 SER A C 1
ATOM 3231 O O . SER A 1 431 ? 11.206 3.805 28.575 1.00 61.28 431 SER A O 1
ATOM 3233 N N . GLY A 1 432 ? 10.321 4.390 30.549 1.00 62.84 432 GLY A N 1
ATOM 3234 C CA . GLY A 1 432 ? 11.553 4.209 31.328 1.00 62.84 432 GLY A CA 1
ATOM 3235 C C . GLY A 1 432 ? 12.211 2.823 31.238 1.00 62.84 432 GLY A C 1
ATOM 3236 O O . GLY A 1 432 ? 13.437 2.725 31.280 1.00 62.84 432 GLY A O 1
ATOM 3237 N N . SER A 1 433 ? 11.442 1.736 31.087 1.00 67.88 433 SER A N 1
ATOM 3238 C CA . SER A 1 433 ? 12.019 0.386 30.946 1.00 67.88 433 SER A CA 1
ATOM 3239 C C . SER A 1 433 ? 12.628 0.146 29.565 1.00 67.88 433 SER A C 1
ATOM 3241 O O . SER A 1 433 ? 13.605 -0.591 29.447 1.00 67.88 433 SER A O 1
ATOM 3243 N N . PHE A 1 434 ? 12.074 0.770 28.522 1.00 74.88 434 PHE A N 1
ATOM 3244 C CA . PHE A 1 434 ? 12.578 0.646 27.154 1.00 74.88 434 PHE A CA 1
ATOM 3245 C C . PHE A 1 434 ? 13.743 1.597 26.888 1.00 74.88 434 PHE A C 1
ATOM 3247 O O . PHE A 1 434 ? 14.698 1.192 26.228 1.00 74.88 434 PHE A O 1
ATOM 3254 N N . GLU A 1 435 ? 13.725 2.796 27.479 1.00 78.44 435 GLU A N 1
ATOM 3255 C CA . GLU A 1 435 ? 14.831 3.761 27.415 1.00 78.44 435 GLU A CA 1
ATOM 3256 C C . GLU A 1 435 ? 16.150 3.144 27.887 1.00 78.44 435 GLU A C 1
ATOM 3258 O O . GLU A 1 435 ? 17.189 3.344 27.259 1.00 78.44 435 GLU A O 1
ATOM 3263 N N . ALA A 1 436 ? 16.112 2.317 28.937 1.00 78.38 436 ALA A N 1
ATOM 3264 C CA . ALA A 1 436 ? 17.291 1.616 29.439 1.00 78.38 436 ALA A CA 1
ATOM 3265 C C . ALA A 1 436 ? 17.874 0.585 28.448 1.00 78.38 436 ALA A C 1
ATOM 3267 O O . ALA A 1 436 ? 19.054 0.249 28.542 1.00 78.38 436 ALA A O 1
ATOM 3268 N N . VAL A 1 437 ? 17.063 0.071 27.514 1.00 81.12 437 VAL A N 1
ATOM 3269 C CA . VAL A 1 437 ? 17.434 -1.000 26.571 1.00 81.12 437 VAL A CA 1
ATOM 3270 C C . VAL A 1 437 ? 17.771 -0.456 25.181 1.00 81.12 437 VAL A C 1
ATOM 3272 O O . VAL A 1 437 ? 18.734 -0.908 24.565 1.00 81.12 437 VAL A O 1
ATOM 3275 N N . LEU A 1 438 ? 16.980 0.492 24.675 1.00 82.00 438 LEU A N 1
ATOM 3276 C CA . LEU A 1 438 ? 17.075 1.031 23.313 1.00 82.00 438 LEU A CA 1
ATOM 3277 C C . LEU A 1 438 ? 17.710 2.431 23.268 1.00 82.00 438 LEU A C 1
ATOM 3279 O O . LEU A 1 438 ? 18.121 2.893 22.208 1.00 82.00 438 LEU A O 1
ATOM 3283 N N . GLY A 1 439 ? 17.807 3.118 24.408 1.00 86.12 439 GLY A N 1
ATOM 3284 C CA . GLY A 1 439 ? 18.106 4.546 24.457 1.00 86.12 439 GLY A CA 1
ATOM 3285 C C . GLY A 1 439 ? 16.872 5.408 24.176 1.00 86.12 439 GLY A C 1
ATOM 3286 O O . GLY A 1 439 ? 15.832 4.927 23.723 1.00 86.12 439 GLY A O 1
ATOM 3287 N N . GLU A 1 440 ? 16.990 6.702 24.463 1.00 86.00 440 GLU A N 1
ATOM 3288 C CA . GLU A 1 440 ? 15.882 7.667 24.423 1.00 86.00 440 GLU A CA 1
ATOM 3289 C C . GLU A 1 440 ? 15.286 7.832 23.014 1.00 86.00 440 GLU A C 1
ATOM 3291 O O . GLU A 1 440 ? 14.082 7.674 22.824 1.00 86.00 440 GLU A O 1
ATOM 3296 N N . GLU A 1 441 ? 16.127 8.066 22.002 1.00 86.50 441 GLU A N 1
ATOM 3297 C CA . GLU A 1 441 ? 15.678 8.334 20.627 1.00 86.50 441 GLU A CA 1
ATOM 3298 C C . GLU A 1 441 ? 14.977 7.121 19.991 1.00 86.50 441 GLU A C 1
ATOM 3300 O O . GLU A 1 441 ? 13.906 7.250 19.393 1.00 86.50 441 GLU A O 1
ATOM 3305 N N . GLU A 1 442 ? 15.544 5.919 20.144 1.00 86.25 442 GLU A N 1
ATOM 3306 C CA . GLU A 1 442 ? 14.955 4.695 19.589 1.00 86.25 442 GLU A CA 1
ATOM 3307 C C . GLU A 1 442 ? 13.681 4.290 20.349 1.00 86.25 442 GLU A C 1
ATOM 3309 O O . GLU A 1 442 ? 12.732 3.806 19.727 1.00 86.25 442 GLU A O 1
ATOM 3314 N N . THR A 1 443 ? 13.606 4.565 21.658 1.00 87.44 443 THR A N 1
ATOM 3315 C CA . THR A 1 443 ? 12.381 4.377 22.453 1.00 87.44 443 THR A CA 1
ATOM 3316 C C . THR A 1 443 ? 11.277 5.329 22.010 1.00 87.44 443 THR A C 1
ATOM 3318 O O . THR A 1 443 ? 10.160 4.883 21.749 1.00 87.44 443 THR A O 1
ATOM 3321 N N . ALA A 1 444 ? 11.582 6.616 21.833 1.00 87.00 444 ALA A N 1
ATOM 3322 C CA . ALA A 1 444 ? 10.625 7.589 21.317 1.00 87.00 444 ALA A CA 1
ATOM 3323 C C . ALA A 1 444 ? 10.116 7.188 19.919 1.00 87.00 444 ALA A C 1
ATOM 3325 O O . ALA A 1 444 ? 8.911 7.201 19.663 1.00 87.00 444 ALA A O 1
ATOM 3326 N N . ALA A 1 445 ? 11.012 6.747 19.028 1.00 88.06 445 ALA A N 1
ATOM 3327 C CA . ALA A 1 445 ? 10.646 6.280 17.691 1.00 88.06 445 ALA A CA 1
ATOM 3328 C C . ALA A 1 445 ? 9.792 4.998 17.711 1.00 88.06 445 ALA A C 1
ATOM 3330 O O . ALA A 1 445 ? 8.884 4.849 16.891 1.00 88.06 445 ALA A O 1
ATOM 3331 N N . LEU A 1 446 ? 10.070 4.063 18.626 1.00 88.31 446 LEU A N 1
ATOM 3332 C CA . LEU A 1 446 ? 9.269 2.856 18.841 1.00 88.31 446 LEU A CA 1
ATOM 3333 C C . LEU A 1 446 ? 7.859 3.208 19.324 1.00 88.31 446 LEU A C 1
ATOM 3335 O O . LEU A 1 446 ? 6.881 2.749 18.735 1.00 88.31 446 LEU A O 1
ATOM 3339 N N . LEU A 1 447 ? 7.751 4.014 20.379 1.00 88.31 447 LEU A N 1
ATOM 3340 C CA . LEU A 1 447 ? 6.469 4.394 20.967 1.00 88.31 447 LEU A CA 1
ATOM 3341 C C . LEU A 1 447 ? 5.612 5.145 19.947 1.00 88.31 447 LEU A C 1
ATOM 3343 O O . LEU A 1 447 ? 4.454 4.785 19.745 1.00 88.31 447 LEU A O 1
ATOM 3347 N N . ARG A 1 448 ? 6.213 6.094 19.217 1.00 89.62 448 ARG A N 1
ATOM 3348 C CA . ARG A 1 448 ? 5.536 6.883 18.176 1.00 89.62 448 ARG A CA 1
ATOM 3349 C C . ARG A 1 448 ? 5.009 6.038 17.027 1.00 89.62 448 ARG A C 1
ATOM 3351 O O . ARG A 1 448 ? 3.945 6.336 16.497 1.00 89.62 448 ARG A O 1
ATOM 3358 N N . ARG A 1 449 ? 5.716 4.970 16.648 1.00 89.19 449 ARG A N 1
ATOM 3359 C CA . ARG A 1 449 ? 5.265 4.083 15.565 1.00 89.19 449 ARG A CA 1
ATOM 3360 C C . ARG A 1 449 ? 4.304 2.977 16.004 1.00 89.19 449 ARG A C 1
ATOM 3362 O O . ARG A 1 449 ? 3.772 2.317 15.121 1.00 89.19 449 ARG A O 1
ATOM 3369 N N . SER A 1 450 ? 4.143 2.704 17.304 1.00 90.75 450 SER A N 1
ATOM 3370 C CA . SER A 1 450 ? 3.402 1.525 17.794 1.00 90.75 450 SER A CA 1
ATOM 3371 C C . SER A 1 450 ? 2.368 1.859 18.873 1.00 90.75 450 SER A C 1
ATOM 3373 O O . SER A 1 450 ? 1.179 1.856 18.578 1.00 90.75 450 SER A O 1
ATOM 3375 N N . VAL A 1 451 ? 2.802 2.170 20.096 1.00 90.38 451 VAL A N 1
ATOM 3376 C CA . VAL A 1 451 ? 1.934 2.346 21.276 1.00 90.38 451 VAL A CA 1
ATOM 3377 C C . VAL A 1 451 ? 1.102 3.629 21.214 1.00 90.38 451 VAL A C 1
ATOM 3379 O O . VAL A 1 451 ? -0.092 3.606 21.501 1.00 90.38 451 VAL A O 1
ATOM 3382 N N . LEU A 1 452 ? 1.719 4.746 20.816 1.00 91.31 452 LEU A N 1
ATOM 3383 C CA . LEU A 1 452 ? 1.067 6.059 20.765 1.00 91.31 452 LEU A CA 1
ATOM 3384 C C . LEU A 1 452 ? -0.180 6.078 19.862 1.00 91.31 452 LEU A C 1
ATOM 3386 O O . LEU A 1 452 ? -1.234 6.519 20.328 1.00 91.31 452 LEU A O 1
ATOM 3390 N N . PRO A 1 453 ? -0.118 5.560 18.616 1.00 94.06 453 PRO A N 1
ATOM 3391 C CA . PRO A 1 453 ? -1.305 5.433 17.781 1.00 94.06 453 PRO A CA 1
ATOM 3392 C C . PRO A 1 453 ? -2.435 4.638 18.447 1.00 94.06 453 PRO A C 1
ATOM 3394 O O . PRO A 1 453 ? -3.574 5.091 18.429 1.00 94.06 453 PRO A O 1
ATOM 3397 N N . ASP A 1 454 ? -2.144 3.487 19.061 1.00 94.69 454 ASP A N 1
ATOM 3398 C CA . ASP A 1 454 ? -3.170 2.632 19.677 1.00 94.69 454 ASP A CA 1
ATOM 3399 C C . ASP A 1 454 ? -3.842 3.302 20.879 1.00 94.69 454 ASP A C 1
ATOM 3401 O O . ASP A 1 454 ? -5.060 3.186 21.041 1.00 94.69 454 ASP A O 1
ATOM 3405 N N . HIS A 1 455 ? -3.086 4.074 21.665 1.00 93.00 455 HIS A N 1
ATOM 3406 C CA . HIS A 1 455 ? -3.649 4.924 22.713 1.00 93.00 455 HIS A CA 1
ATOM 3407 C C . HIS A 1 455 ? -4.631 5.951 22.131 1.00 93.00 455 HIS A C 1
ATOM 3409 O O . HIS A 1 455 ? -5.785 6.017 22.559 1.00 93.00 455 HIS A O 1
ATOM 3415 N N . PHE A 1 456 ? -4.207 6.704 21.108 1.00 95.50 456 PHE A N 1
ATOM 3416 C CA . PHE A 1 456 ? -5.063 7.667 20.409 1.00 95.50 456 PHE A CA 1
ATOM 3417 C C . PHE A 1 456 ? -6.339 7.010 19.854 1.00 95.50 456 PHE A C 1
ATOM 3419 O O . PHE A 1 456 ? -7.440 7.520 20.052 1.00 95.50 456 PHE A O 1
ATOM 3426 N N . TYR A 1 457 ? -6.223 5.845 19.212 1.00 97.06 457 TYR A N 1
ATOM 3427 C CA . TYR A 1 457 ? -7.373 5.106 18.684 1.00 97.06 457 TYR A CA 1
ATOM 3428 C C . TYR A 1 457 ? -8.314 4.604 19.787 1.00 97.06 457 TYR A C 1
ATOM 3430 O O . TYR A 1 457 ? -9.532 4.579 19.591 1.00 97.06 457 TYR A O 1
ATOM 3438 N N . GLY A 1 458 ? -7.773 4.235 20.949 1.00 96.38 458 GLY A N 1
ATOM 3439 C CA . GLY A 1 458 ? -8.549 3.874 22.131 1.00 96.38 458 GLY A CA 1
ATOM 3440 C C . GLY A 1 458 ? -9.370 5.042 22.681 1.00 96.38 458 GLY A C 1
ATOM 3441 O O . GLY A 1 458 ? -10.556 4.862 22.964 1.00 96.38 458 GLY A O 1
ATOM 3442 N N . GLU A 1 459 ? -8.782 6.234 22.804 1.00 95.06 459 GLU A N 1
ATOM 3443 C CA . GLU A 1 459 ? -9.514 7.445 23.214 1.00 95.06 459 GLU A CA 1
ATOM 3444 C C . GLU A 1 459 ? -10.555 7.863 22.171 1.00 95.06 459 GLU A C 1
ATOM 3446 O O . GLU A 1 459 ? -11.714 8.088 22.520 1.00 95.06 459 GLU A O 1
ATOM 3451 N N . ALA A 1 460 ? -10.198 7.833 20.882 1.00 95.88 460 ALA A N 1
ATOM 3452 C CA . ALA A 1 460 ? -11.132 8.115 19.795 1.00 95.88 460 ALA A CA 1
ATOM 3453 C C . ALA A 1 460 ? -12.363 7.198 19.837 1.00 95.88 460 ALA A C 1
ATOM 3455 O O . ALA A 1 460 ? -13.493 7.648 19.624 1.00 95.88 460 ALA A O 1
ATOM 3456 N N . LEU A 1 461 ? -12.170 5.914 20.168 1.00 97.12 461 LEU A N 1
ATOM 3457 C CA . LEU A 1 461 ? -13.286 5.000 20.377 1.00 97.12 461 LEU A CA 1
ATOM 3458 C C . LEU A 1 461 ? -14.150 5.468 21.540 1.00 97.12 461 LEU A C 1
ATOM 3460 O O . LEU A 1 461 ? -15.357 5.577 21.357 1.00 97.12 461 LEU A O 1
ATOM 3464 N N . LYS A 1 462 ? -13.569 5.767 22.703 1.00 95.75 462 LYS A N 1
ATOM 3465 C CA . LYS A 1 462 ? -14.327 6.175 23.894 1.00 95.75 462 LYS A CA 1
ATOM 3466 C C . LYS A 1 462 ? -15.153 7.439 23.660 1.00 95.75 462 LYS A C 1
ATOM 3468 O O . LYS A 1 462 ? -16.342 7.415 23.976 1.00 95.75 462 LYS A O 1
ATOM 3473 N N . GLU A 1 463 ? -14.568 8.483 23.073 1.00 93.88 463 GLU A N 1
ATOM 3474 C CA . GLU A 1 463 ? -15.270 9.742 22.768 1.00 93.88 463 GLU A CA 1
ATOM 3475 C C . GLU A 1 463 ? -16.417 9.543 21.765 1.00 93.88 463 GLU A C 1
ATOM 3477 O O . GLU A 1 463 ? -17.443 10.222 21.817 1.00 93.88 463 GLU A O 1
ATOM 3482 N N . SER A 1 464 ? -16.295 8.558 20.872 1.00 93.62 464 SER A N 1
ATOM 3483 C CA . SER A 1 464 ? -17.336 8.258 19.885 1.00 93.62 464 SER A CA 1
ATOM 3484 C C . SER A 1 464 ? -18.550 7.494 20.444 1.00 93.62 464 SER A C 1
ATOM 3486 O O . SER A 1 464 ? -19.583 7.409 19.772 1.00 93.62 464 SER A O 1
ATOM 3488 N N . LEU A 1 465 ? -18.477 6.950 21.670 1.00 91.94 465 LEU A N 1
ATOM 3489 C CA . LEU A 1 465 ? -19.537 6.097 22.233 1.00 91.94 465 LEU A CA 1
ATOM 3490 C C . LEU A 1 465 ? -20.798 6.858 22.650 1.00 91.94 465 LEU A C 1
ATOM 3492 O O . LEU A 1 465 ? -21.856 6.235 22.756 1.00 91.94 465 LEU A O 1
ATOM 3496 N N . ASP A 1 466 ? -20.728 8.176 22.834 1.00 88.00 466 ASP A N 1
ATOM 3497 C CA . ASP A 1 466 ? -21.890 9.001 23.195 1.00 88.00 466 ASP A CA 1
ATOM 3498 C C . ASP A 1 466 ? -22.978 8.982 22.113 1.00 88.00 466 ASP A C 1
ATOM 3500 O O . ASP A 1 466 ? -24.167 9.097 22.409 1.00 88.00 466 ASP A O 1
ATOM 3504 N N . ALA A 1 467 ? -22.590 8.741 20.856 1.00 85.12 467 ALA A N 1
ATOM 3505 C CA . ALA A 1 467 ? -23.521 8.561 19.745 1.00 85.12 467 ALA A CA 1
ATOM 3506 C C . ALA A 1 467 ? -24.278 7.218 19.789 1.00 85.12 467 ALA A C 1
ATOM 3508 O O . ALA A 1 467 ? -25.104 6.967 18.915 1.00 85.12 467 ALA A O 1
ATOM 3509 N N . SER A 1 468 ? -23.998 6.354 20.776 1.00 90.69 468 SER A N 1
ATOM 3510 C CA . SER A 1 468 ? -24.560 5.002 20.905 1.00 90.69 468 SER A CA 1
ATOM 3511 C C . SER A 1 468 ? -24.505 4.227 19.582 1.00 90.69 468 SER A C 1
ATOM 3513 O O . SER A 1 468 ? -25.545 3.822 19.058 1.00 90.69 468 SER A O 1
ATOM 3515 N N . PRO A 1 469 ? -23.304 4.045 18.999 1.00 93.56 469 PRO A N 1
ATOM 3516 C CA . PRO A 1 469 ? -23.176 3.512 17.655 1.00 93.56 469 PRO A CA 1
ATOM 3517 C C . PRO A 1 469 ? -23.728 2.094 17.562 1.00 93.56 469 PRO A C 1
ATOM 3519 O O . PRO A 1 469 ? -23.498 1.254 18.437 1.00 93.56 469 PRO A O 1
ATOM 3522 N N . ARG A 1 470 ? -24.422 1.814 16.460 1.00 93.00 470 ARG A N 1
ATOM 3523 C CA . ARG A 1 470 ? -24.966 0.493 16.142 1.00 93.00 470 ARG A CA 1
ATOM 3524 C C . ARG A 1 470 ? -23.865 -0.544 15.960 1.00 93.00 470 ARG A C 1
ATOM 3526 O O . ARG A 1 470 ? -24.030 -1.715 16.301 1.00 93.00 470 ARG A O 1
ATOM 3533 N N . MET A 1 471 ? -22.740 -0.093 15.422 1.00 94.25 471 MET A N 1
ATOM 3534 C CA . MET A 1 471 ? -21.531 -0.878 15.262 1.00 94.25 471 MET A CA 1
ATOM 3535 C C . MET A 1 471 ? -20.309 -0.013 15.555 1.00 94.25 471 MET A C 1
ATOM 3537 O O . MET A 1 471 ? -20.226 1.115 15.073 1.00 94.25 471 MET A O 1
ATOM 3541 N N . ALA A 1 472 ? -19.351 -0.565 16.290 1.00 97.25 472 ALA A N 1
ATOM 3542 C CA . ALA A 1 472 ? -18.010 -0.020 16.421 1.00 97.25 472 ALA A CA 1
ATOM 3543 C C . ALA A 1 472 ? -16.980 -1.058 15.964 1.00 97.25 472 ALA A C 1
ATOM 3545 O O . ALA A 1 472 ? -17.090 -2.236 16.298 1.00 97.25 472 ALA A O 1
ATOM 3546 N N . ALA A 1 473 ? -15.980 -0.629 15.205 1.00 98.06 473 ALA A N 1
ATOM 3547 C CA . ALA A 1 473 ? -14.861 -1.447 14.769 1.00 98.06 473 ALA A CA 1
ATOM 3548 C C . ALA A 1 473 ? -13.552 -0.716 15.072 1.00 98.06 473 ALA A C 1
ATOM 3550 O O . ALA A 1 473 ? -13.395 0.437 14.679 1.00 98.06 473 ALA A O 1
ATOM 3551 N N . ILE A 1 474 ? -12.615 -1.375 15.750 1.00 98.31 474 ILE A N 1
ATOM 3552 C CA . ILE A 1 474 ? -11.291 -0.825 16.057 1.00 98.31 474 ILE A CA 1
ATOM 3553 C C . ILE A 1 474 ? -10.194 -1.827 15.707 1.00 98.31 474 ILE A C 1
ATOM 3555 O O . ILE A 1 474 ? -10.294 -3.014 16.022 1.00 98.31 474 ILE A O 1
ATOM 3559 N N . TYR A 1 475 ? -9.148 -1.334 15.055 1.00 97.75 475 TYR A N 1
ATOM 3560 C CA . TYR A 1 475 ? -7.964 -2.100 14.689 1.00 97.75 475 TYR A CA 1
ATOM 3561 C C . TYR A 1 475 ? -6.721 -1.565 15.417 1.00 97.75 475 TYR A C 1
ATOM 3563 O O . TYR A 1 475 ? -6.390 -0.384 15.289 1.00 97.75 475 TYR A O 1
ATOM 3571 N N . LEU A 1 476 ? -6.038 -2.443 16.156 1.00 97.12 476 LEU A N 1
ATOM 3572 C CA . LEU A 1 476 ? -4.919 -2.134 17.052 1.00 97.12 476 LEU A CA 1
ATOM 3573 C C . LEU A 1 476 ? -3.664 -2.935 16.647 1.00 97.12 476 LEU A C 1
ATOM 3575 O O . LEU A 1 476 ? -3.576 -4.136 16.932 1.00 97.12 476 LEU A O 1
ATOM 3579 N N . PRO A 1 477 ? -2.725 -2.311 15.909 1.00 95.00 477 PRO A N 1
ATOM 3580 C CA . PRO A 1 477 ? -1.515 -2.964 15.411 1.00 95.00 477 PRO A CA 1
ATOM 3581 C C . PRO A 1 477 ? -0.263 -2.826 16.287 1.00 95.00 477 PRO A C 1
ATOM 3583 O O . PRO A 1 477 ? 0.803 -3.249 15.829 1.00 95.00 477 PRO A O 1
ATOM 3586 N N . ALA A 1 478 ? -0.320 -2.216 17.479 1.00 93.19 478 ALA A N 1
ATOM 3587 C CA . ALA A 1 478 ? 0.890 -1.928 18.258 1.00 93.19 478 ALA A CA 1
ATOM 3588 C C . ALA A 1 478 ? 1.838 -3.137 18.421 1.00 93.19 478 ALA A C 1
ATOM 3590 O O . ALA A 1 478 ? 3.032 -2.960 18.161 1.00 93.19 478 ALA A O 1
ATOM 3591 N N . PRO A 1 479 ? 1.370 -4.364 18.741 1.00 92.00 479 PRO A N 1
ATOM 3592 C CA . PRO A 1 479 ? 2.232 -5.546 18.828 1.00 92.00 479 PRO A CA 1
ATOM 3593 C C . PRO A 1 479 ? 2.992 -5.880 17.530 1.00 92.00 479 PRO A C 1
ATOM 3595 O O . PRO A 1 479 ? 4.199 -6.141 17.570 1.00 92.00 479 PRO A O 1
ATOM 3598 N N . ASP A 1 480 ? 2.330 -5.832 16.365 1.00 92.25 480 ASP A N 1
ATOM 3599 C CA . ASP A 1 480 ? 2.967 -6.070 15.055 1.00 92.25 480 ASP A CA 1
ATOM 3600 C C . ASP A 1 480 ? 3.997 -4.978 14.728 1.00 92.25 480 ASP A C 1
ATOM 3602 O O . ASP A 1 480 ? 5.119 -5.268 14.300 1.00 92.25 480 ASP A O 1
ATOM 3606 N N . LEU A 1 481 ? 3.640 -3.712 14.965 1.00 91.00 481 LEU A N 1
ATOM 3607 C CA . LEU A 1 481 ? 4.497 -2.557 14.671 1.00 91.00 481 LEU A CA 1
ATOM 3608 C C . LEU A 1 481 ? 5.706 -2.463 15.606 1.00 91.00 481 LEU A C 1
ATOM 3610 O O . LEU A 1 481 ? 6.781 -2.019 15.186 1.00 91.00 481 LEU A O 1
ATOM 3614 N N . ALA A 1 482 ? 5.550 -2.894 16.854 1.00 89.38 482 ALA A N 1
ATOM 3615 C CA . ALA A 1 482 ? 6.633 -2.973 17.820 1.00 89.38 482 ALA A CA 1
ATOM 3616 C C . ALA A 1 482 ? 7.641 -4.068 17.455 1.00 89.38 482 ALA A C 1
ATOM 3618 O O . ALA A 1 482 ? 8.849 -3.821 17.449 1.00 89.38 482 ALA A O 1
ATOM 3619 N N . ALA A 1 483 ? 7.150 -5.258 17.091 1.00 88.31 483 ALA A N 1
ATOM 3620 C CA . ALA A 1 483 ? 7.997 -6.370 16.669 1.00 88.31 483 ALA A CA 1
ATOM 3621 C C . ALA A 1 483 ? 8.748 -6.070 15.359 1.00 88.31 483 ALA A C 1
ATOM 3623 O O . ALA A 1 483 ? 9.864 -6.555 15.144 1.00 88.31 483 ALA A O 1
ATOM 3624 N N . ALA A 1 484 ? 8.173 -5.241 14.483 1.00 85.38 484 ALA A N 1
ATOM 3625 C CA . ALA A 1 484 ? 8.810 -4.829 13.243 1.00 85.38 484 ALA A CA 1
ATOM 3626 C C . ALA A 1 484 ? 10.121 -4.058 13.505 1.00 85.38 484 ALA A C 1
ATOM 3628 O O . ALA A 1 484 ? 10.131 -2.912 13.958 1.00 85.38 484 ALA A O 1
ATOM 3629 N N . GLY A 1 485 ? 11.248 -4.691 13.165 1.00 76.88 485 GLY A N 1
ATOM 3630 C CA . GLY A 1 485 ? 12.579 -4.096 13.311 1.00 76.88 485 GLY A CA 1
ATOM 3631 C C . GLY A 1 485 ? 13.085 -4.025 14.753 1.00 76.88 485 GLY A C 1
ATOM 3632 O O . GLY A 1 485 ? 14.003 -3.253 15.017 1.00 76.88 485 GLY A O 1
ATOM 3633 N N . TRP A 1 486 ? 12.502 -4.806 15.668 1.00 84.62 486 TRP A N 1
ATOM 3634 C CA . TRP A 1 486 ? 12.906 -4.858 17.071 1.00 84.62 486 TRP A CA 1
ATOM 3635 C C . TRP A 1 486 ? 14.371 -5.290 17.263 1.00 84.62 486 TRP A C 1
ATOM 3637 O O . TRP A 1 486 ? 14.845 -6.221 16.608 1.00 84.62 486 TRP A O 1
ATOM 3647 N N . ARG A 1 487 ? 15.079 -4.627 18.192 1.00 82.12 487 ARG A N 1
ATOM 3648 C CA . ARG A 1 487 ? 16.491 -4.904 18.533 1.00 82.12 487 ARG A CA 1
ATOM 3649 C C . ARG A 1 487 ? 16.765 -5.101 20.029 1.00 82.12 487 ARG A C 1
ATOM 3651 O O . ARG A 1 487 ? 17.847 -5.558 20.378 1.00 82.12 487 ARG A O 1
ATOM 3658 N N . GLY A 1 488 ? 15.799 -4.815 20.904 1.00 75.88 488 GLY A N 1
ATOM 3659 C CA . GLY A 1 488 ? 15.966 -4.790 22.367 1.00 75.88 488 GLY A CA 1
ATOM 3660 C C . GLY A 1 488 ? 15.899 -6.146 23.087 1.00 75.88 488 GLY A C 1
ATOM 3661 O O . GLY A 1 488 ? 15.731 -6.181 24.299 1.00 75.88 488 GLY A O 1
ATOM 3662 N N . GLY A 1 489 ? 16.001 -7.270 22.370 1.00 83.62 489 GLY A N 1
ATOM 3663 C CA . GLY A 1 489 ? 15.902 -8.625 22.940 1.00 83.62 489 GLY A CA 1
ATOM 3664 C C . GLY A 1 489 ? 14.469 -9.091 23.247 1.00 83.62 489 GLY A C 1
ATOM 3665 O O . GLY A 1 489 ? 13.544 -8.291 23.354 1.00 83.62 489 GLY A O 1
ATOM 3666 N N . GLU A 1 490 ? 14.264 -10.404 23.355 1.00 85.38 490 GLU A N 1
ATOM 3667 C CA . GLU A 1 490 ? 12.920 -11.006 23.436 1.00 85.38 490 GLU A CA 1
ATOM 3668 C C . GLU A 1 490 ? 12.159 -10.657 24.722 1.00 85.38 490 GLU A C 1
ATOM 3670 O O . GLU A 1 490 ? 10.947 -10.471 24.675 1.00 85.38 490 GLU A O 1
ATOM 3675 N N . ILE A 1 491 ? 12.856 -10.512 25.856 1.00 85.38 491 ILE A N 1
ATOM 3676 C CA . ILE A 1 491 ? 12.227 -10.211 27.154 1.00 85.38 491 ILE A CA 1
ATOM 3677 C C . ILE A 1 491 ? 11.563 -8.831 27.126 1.00 85.38 491 ILE A C 1
ATOM 3679 O O . ILE A 1 491 ? 10.381 -8.713 27.433 1.00 85.38 491 ILE A O 1
ATOM 3683 N N . ALA A 1 492 ? 12.293 -7.802 26.690 1.00 84.56 492 ALA A N 1
ATOM 3684 C CA . ALA A 1 492 ? 11.756 -6.447 26.616 1.00 84.56 492 ALA A CA 1
ATOM 3685 C C . ALA A 1 492 ? 10.634 -6.330 25.567 1.00 84.56 492 ALA A C 1
ATOM 3687 O O . ALA A 1 492 ? 9.672 -5.596 25.787 1.00 84.56 492 ALA A O 1
ATOM 3688 N N . LEU A 1 493 ? 10.696 -7.096 24.468 1.00 86.00 493 LEU A N 1
ATOM 3689 C CA . LEU A 1 493 ? 9.560 -7.202 23.548 1.00 86.00 493 LEU A CA 1
ATOM 3690 C C . LEU A 1 493 ? 8.347 -7.838 24.243 1.00 86.00 493 LEU A C 1
ATOM 3692 O O . LEU A 1 493 ? 7.241 -7.326 24.120 1.00 86.00 493 LEU A O 1
ATOM 3696 N N . GLY A 1 494 ? 8.549 -8.913 25.008 1.00 87.88 494 GLY A N 1
ATOM 3697 C CA . GLY A 1 494 ? 7.500 -9.563 25.796 1.00 87.88 494 GLY A CA 1
ATOM 3698 C C . GLY A 1 494 ? 6.831 -8.627 26.807 1.00 87.88 494 GLY A C 1
ATOM 3699 O O . GLY A 1 494 ? 5.605 -8.624 26.917 1.00 87.88 494 GLY A O 1
ATOM 3700 N N . ASP A 1 495 ? 7.606 -7.792 27.500 1.00 86.69 495 ASP A N 1
ATOM 3701 C CA . ASP A 1 495 ? 7.082 -6.810 28.456 1.00 86.69 495 ASP A CA 1
ATOM 3702 C C . ASP A 1 495 ? 6.249 -5.715 27.772 1.00 86.69 495 ASP A C 1
ATOM 3704 O O . ASP A 1 495 ? 5.201 -5.320 28.287 1.00 86.69 495 ASP A O 1
ATOM 3708 N N . LEU A 1 496 ? 6.663 -5.266 26.583 1.00 85.88 496 LEU A N 1
ATOM 3709 C CA . LEU A 1 496 ? 5.898 -4.324 25.759 1.00 85.88 496 LEU A CA 1
ATOM 3710 C C . LEU A 1 496 ? 4.581 -4.925 25.254 1.00 85.88 496 LEU A C 1
ATOM 3712 O O . LEU A 1 496 ? 3.533 -4.282 25.298 1.00 85.88 496 LEU A O 1
ATOM 3716 N N . LEU A 1 497 ? 4.628 -6.168 24.773 1.00 88.75 497 LEU A N 1
ATOM 3717 C CA . LEU A 1 497 ? 3.442 -6.891 24.316 1.00 88.75 497 LEU A CA 1
ATOM 3718 C C . LEU A 1 497 ? 2.445 -7.068 25.462 1.00 88.75 497 LEU A C 1
ATOM 3720 O O . LEU A 1 497 ? 1.256 -6.791 25.307 1.00 88.75 497 LEU A O 1
ATOM 3724 N N . ARG A 1 498 ? 2.943 -7.467 26.636 1.00 90.94 498 ARG A N 1
ATOM 3725 C CA . ARG A 1 498 ? 2.159 -7.576 27.867 1.00 90.94 498 ARG A CA 1
ATOM 3726 C C . ARG A 1 498 ? 1.522 -6.240 28.241 1.00 90.94 498 ARG A C 1
ATOM 3728 O O . ARG A 1 498 ? 0.317 -6.205 28.478 1.00 90.94 498 ARG A O 1
ATOM 3735 N N . SER A 1 499 ? 2.293 -5.151 28.293 1.00 88.88 499 SER A N 1
ATOM 3736 C CA . SER A 1 499 ? 1.770 -3.837 28.691 1.00 88.88 499 SER A CA 1
ATOM 3737 C C . SER A 1 499 ? 0.689 -3.339 27.729 1.00 88.88 499 SER A C 1
ATOM 3739 O O . SER A 1 499 ? -0.372 -2.904 28.177 1.00 88.88 499 SER A O 1
ATOM 3741 N N . THR A 1 500 ? 0.899 -3.527 26.425 1.00 90.31 500 THR A N 1
ATOM 3742 C CA . THR A 1 500 ? -0.070 -3.186 25.376 1.00 90.31 500 THR A CA 1
ATOM 3743 C C . THR A 1 500 ? -1.357 -4.002 25.529 1.00 90.31 500 THR A C 1
ATOM 3745 O O . THR A 1 500 ? -2.455 -3.452 25.499 1.00 90.31 500 THR A O 1
ATOM 3748 N N . LEU A 1 501 ? -1.262 -5.314 25.767 1.00 93.69 501 LEU A N 1
ATOM 3749 C CA . LEU A 1 501 ? -2.442 -6.164 25.965 1.00 93.69 501 LEU A CA 1
ATOM 3750 C C . LEU A 1 501 ? -3.211 -5.829 27.250 1.00 93.69 501 LEU A C 1
ATOM 3752 O O . LEU A 1 501 ? -4.439 -5.909 27.260 1.00 93.69 501 LEU A O 1
ATOM 3756 N N . VAL A 1 502 ? -2.525 -5.408 28.315 1.00 93.69 502 VAL A N 1
ATOM 3757 C CA . VAL A 1 502 ? -3.175 -4.911 29.538 1.00 93.69 502 VAL A CA 1
ATOM 3758 C C . VAL A 1 502 ? -3.954 -3.620 29.262 1.00 93.69 502 VAL A C 1
ATOM 3760 O O . VAL A 1 502 ? -5.056 -3.444 29.784 1.00 93.69 502 VAL A O 1
ATOM 3763 N N . GLU A 1 503 ? -3.430 -2.719 28.432 1.00 92.00 503 GLU A N 1
ATOM 3764 C CA . GLU A 1 503 ? -4.165 -1.523 28.003 1.00 92.00 503 GLU A CA 1
ATOM 3765 C C . GLU A 1 503 ? -5.388 -1.877 27.151 1.00 92.00 503 GLU A C 1
ATOM 3767 O O . GLU A 1 503 ? -6.472 -1.338 27.388 1.00 92.00 503 GLU A O 1
ATOM 3772 N N . VAL A 1 504 ? -5.265 -2.857 26.251 1.00 94.50 504 VAL A N 1
ATOM 3773 C CA . VAL A 1 504 ? -6.405 -3.402 25.499 1.00 94.50 504 VAL A CA 1
ATOM 3774 C C . VAL A 1 504 ? -7.459 -3.998 26.438 1.00 94.50 504 VAL A C 1
ATOM 3776 O O . VAL A 1 504 ? -8.645 -3.721 26.265 1.00 94.50 504 VAL A O 1
ATOM 3779 N N . ASP A 1 505 ? -7.071 -4.767 27.462 1.00 96.25 505 ASP A N 1
ATOM 3780 C CA . ASP A 1 505 ? -8.009 -5.319 28.455 1.00 96.25 505 ASP A CA 1
ATOM 3781 C C . ASP A 1 505 ? -8.782 -4.208 29.182 1.00 96.25 505 ASP A C 1
ATOM 3783 O O . ASP A 1 505 ? -10.005 -4.296 29.334 1.00 96.25 505 ASP A O 1
ATOM 3787 N N . ARG A 1 506 ? -8.099 -3.113 29.554 1.00 95.44 506 ARG A N 1
ATOM 3788 C CA . ARG A 1 506 ? -8.733 -1.926 30.154 1.00 95.44 506 ARG A CA 1
ATOM 3789 C C . ARG A 1 506 ? -9.687 -1.232 29.188 1.00 95.44 506 ARG A C 1
ATOM 3791 O O . ARG A 1 506 ? -10.786 -0.868 29.605 1.00 95.44 506 ARG A O 1
ATOM 3798 N N . LEU A 1 507 ? -9.299 -1.064 27.923 1.00 95.12 507 LEU A N 1
ATOM 3799 C CA . LEU A 1 507 ? -10.171 -0.495 26.896 1.00 95.12 507 LEU A CA 1
ATOM 3800 C C . LEU A 1 507 ? -11.438 -1.346 26.756 1.00 95.12 507 LEU A C 1
ATOM 3802 O O . LEU A 1 507 ? -12.544 -0.826 26.899 1.00 95.12 507 LEU A O 1
ATOM 3806 N N . VAL A 1 508 ? -11.289 -2.664 26.588 1.00 94.88 508 VAL A N 1
ATOM 3807 C CA . VAL A 1 508 ? -12.406 -3.619 26.507 1.00 94.88 508 VAL A CA 1
ATOM 3808 C C . VAL A 1 508 ? -13.302 -3.527 27.741 1.00 94.88 508 VAL A C 1
ATOM 3810 O O . VAL A 1 508 ? -14.527 -3.523 27.599 1.00 94.88 508 VAL A O 1
ATOM 3813 N N . ALA A 1 509 ? -12.729 -3.392 28.940 1.00 95.25 509 ALA A N 1
ATOM 3814 C CA . ALA A 1 509 ? -13.480 -3.214 30.184 1.00 95.25 509 ALA A CA 1
ATOM 3815 C C . ALA A 1 509 ? -14.438 -2.016 30.139 1.00 95.25 509 ALA A C 1
ATOM 3817 O O . ALA A 1 509 ? -15.546 -2.090 30.669 1.00 95.25 509 ALA A O 1
ATOM 3818 N N . GLN A 1 510 ? -13.985 -0.913 29.5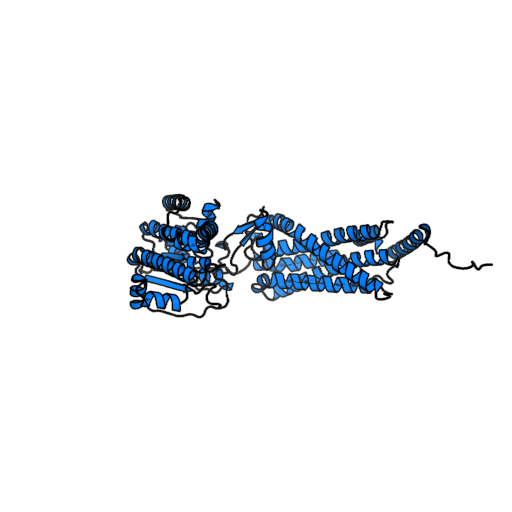43 1.00 94.75 510 GLN A N 1
ATOM 3819 C CA . GLN A 1 510 ? -14.705 0.358 29.509 1.00 94.75 510 GLN A CA 1
ATOM 3820 C C . GLN A 1 510 ? -15.749 0.397 28.391 1.00 94.75 510 GLN A C 1
ATOM 3822 O O . GLN A 1 510 ? -16.817 0.984 28.571 1.00 94.75 510 GLN A O 1
ATOM 3827 N N . VAL A 1 511 ? -15.459 -0.221 27.241 1.00 94.88 511 VAL A N 1
ATOM 3828 C CA . VAL A 1 511 ? -16.310 -0.098 26.047 1.00 94.88 511 VAL A CA 1
ATOM 3829 C C . VAL A 1 511 ? -17.308 -1.245 25.890 1.00 94.88 511 VAL A C 1
ATOM 3831 O O . VAL A 1 511 ? -18.449 -0.995 25.510 1.00 94.88 511 VAL A O 1
ATOM 3834 N N . SER A 1 512 ? -16.930 -2.487 26.224 1.00 92.31 512 SER A N 1
ATOM 3835 C CA . SER A 1 512 ? -17.763 -3.674 25.963 1.00 92.31 512 SER A CA 1
ATOM 3836 C C . SER A 1 512 ? -19.153 -3.669 26.616 1.00 92.31 512 SER A C 1
ATOM 3838 O O . SER A 1 512 ? -20.069 -4.169 25.967 1.00 92.31 512 SER A O 1
ATOM 3840 N N . PRO A 1 513 ? -19.397 -3.070 27.806 1.00 92.38 513 PRO A N 1
ATOM 3841 C CA . PRO A 1 513 ? -20.738 -3.056 28.400 1.00 92.38 513 PRO A CA 1
ATOM 3842 C C . PRO A 1 513 ? -21.796 -2.306 27.578 1.00 92.38 513 PRO A C 1
ATOM 3844 O O . PRO A 1 513 ? -22.985 -2.463 27.841 1.00 92.38 513 PRO A O 1
ATOM 3847 N N . ARG A 1 514 ? -21.384 -1.480 26.604 1.00 92.06 514 ARG A N 1
ATOM 3848 C CA . ARG A 1 514 ? -22.292 -0.756 25.699 1.00 92.06 514 ARG A CA 1
ATOM 3849 C C . ARG A 1 514 ? -22.738 -1.580 24.486 1.00 92.06 514 ARG A C 1
ATOM 3851 O O . ARG A 1 514 ? -23.546 -1.098 23.699 1.00 92.06 514 ARG A O 1
ATOM 3858 N N . PHE A 1 515 ? -22.221 -2.797 24.321 1.00 93.44 515 PHE A N 1
ATOM 3859 C CA . PHE A 1 515 ? -22.473 -3.642 23.158 1.00 93.44 515 PHE A CA 1
ATOM 3860 C C . PHE A 1 515 ? -23.060 -4.986 23.586 1.00 93.44 515 PHE A C 1
ATOM 3862 O O . PHE A 1 515 ? -22.577 -5.618 24.523 1.00 93.44 515 PHE A O 1
ATOM 3869 N N . GLY A 1 516 ? -24.094 -5.440 22.879 1.00 92.00 516 GLY A N 1
ATOM 3870 C CA . GLY A 1 516 ? -24.703 -6.748 23.130 1.00 92.00 516 GLY A CA 1
ATOM 3871 C C . GLY A 1 516 ? -23.953 -7.903 22.464 1.00 92.00 516 GLY A C 1
ATOM 3872 O O . GLY A 1 516 ? -24.080 -9.050 22.886 1.00 92.00 516 GLY A O 1
ATOM 3873 N N . ALA A 1 517 ? -23.129 -7.609 21.455 1.00 92.12 517 ALA A N 1
ATOM 3874 C CA . ALA A 1 517 ? -22.230 -8.569 20.831 1.00 92.12 517 ALA A CA 1
ATOM 3875 C C . ALA A 1 517 ? -20.821 -7.982 20.696 1.00 92.12 517 ALA A C 1
ATOM 3877 O O . ALA A 1 517 ? -20.642 -6.863 20.219 1.00 92.12 517 ALA A O 1
ATOM 3878 N N . VAL A 1 518 ? -19.812 -8.764 21.080 1.00 94.06 518 VAL A N 1
ATOM 3879 C CA . VAL A 1 518 ? -18.398 -8.396 20.951 1.00 94.06 518 VAL A CA 1
ATOM 3880 C C . VAL A 1 518 ? -17.672 -9.506 20.200 1.00 94.06 518 VAL A C 1
ATOM 3882 O O . VAL A 1 518 ? -17.815 -10.682 20.535 1.00 94.06 518 VAL A O 1
ATOM 3885 N N . ALA A 1 519 ? -16.900 -9.135 19.185 1.00 95.00 519 ALA A N 1
ATOM 3886 C CA . ALA A 1 519 ? -16.038 -10.016 18.416 1.00 95.00 519 ALA A CA 1
ATOM 3887 C C . ALA A 1 519 ? -14.589 -9.538 18.540 1.00 95.00 519 ALA A C 1
ATOM 3889 O O . ALA A 1 519 ? -14.281 -8.387 18.240 1.00 95.00 519 ALA A O 1
ATOM 3890 N N . LEU A 1 520 ? -13.707 -10.439 18.968 1.00 95.31 520 LEU A N 1
ATOM 3891 C CA . LEU A 1 520 ? -12.272 -10.202 19.068 1.00 95.31 520 LEU A CA 1
ATOM 3892 C C . LEU A 1 520 ? -11.556 -11.100 18.060 1.00 95.31 520 LEU A C 1
ATOM 3894 O O . LEU A 1 520 ? -11.657 -12.324 18.139 1.00 95.31 520 LEU A O 1
ATOM 3898 N N . VAL A 1 521 ? -10.843 -10.486 17.124 1.00 95.19 521 VAL A N 1
ATOM 3899 C CA . VAL A 1 521 ? -10.015 -11.161 16.126 1.00 95.19 521 VAL A CA 1
ATOM 3900 C C . VAL A 1 521 ? -8.561 -10.903 16.482 1.00 95.19 521 VAL A C 1
ATOM 3902 O O . VAL A 1 521 ? -8.154 -9.755 16.641 1.00 95.19 521 VAL A O 1
ATOM 3905 N N . VAL A 1 522 ? -7.791 -11.976 16.619 1.00 93.75 522 VAL A N 1
ATOM 3906 C CA . VAL A 1 522 ? -6.374 -11.932 16.978 1.00 93.75 522 VAL A CA 1
ATOM 3907 C C . VAL A 1 522 ? -5.598 -12.583 15.849 1.00 93.75 522 VAL A C 1
ATOM 3909 O O . VAL A 1 522 ? -5.864 -13.742 15.528 1.00 93.75 522 VAL A O 1
ATOM 3912 N N . ASP A 1 523 ? -4.667 -11.842 15.255 1.00 92.62 523 ASP A N 1
ATOM 3913 C CA . ASP A 1 523 ? -3.785 -12.345 14.206 1.00 92.62 523 ASP A CA 1
ATOM 3914 C C . ASP A 1 523 ? -2.324 -12.260 14.668 1.00 92.62 523 ASP A C 1
ATOM 3916 O O . ASP A 1 523 ? -1.920 -11.254 15.259 1.00 92.62 523 ASP A O 1
ATOM 3920 N N . PRO A 1 524 ? -1.498 -13.284 14.389 1.00 89.12 524 PRO A N 1
ATOM 3921 C CA . PRO A 1 524 ? -0.083 -13.250 14.739 1.00 89.12 524 PRO A CA 1
ATOM 3922 C C . PRO A 1 524 ? 0.718 -12.245 13.894 1.00 89.12 524 PRO A C 1
ATOM 3924 O O . PRO A 1 524 ? 1.904 -12.033 14.161 1.00 89.12 524 PRO A O 1
ATOM 3927 N N . GLY A 1 525 ? 0.116 -11.634 12.869 1.00 84.88 525 GLY A N 1
ATOM 3928 C CA . GLY A 1 525 ? 0.754 -10.624 12.039 1.00 84.88 525 GLY A CA 1
ATOM 3929 C C . GLY A 1 525 ? 2.018 -11.149 11.370 1.00 84.88 525 GLY A C 1
ATOM 3930 O O . GLY A 1 525 ? 2.083 -12.290 10.902 1.00 84.88 525 GLY A O 1
ATOM 3931 N N . ARG A 1 526 ? 3.069 -10.328 11.353 1.00 77.44 526 ARG A N 1
ATOM 3932 C CA . ARG A 1 526 ? 4.396 -10.719 10.843 1.00 77.44 526 ARG A CA 1
ATOM 3933 C C . ARG A 1 526 ? 5.162 -11.663 11.773 1.00 77.44 526 ARG A C 1
ATOM 3935 O O . ARG A 1 526 ? 6.228 -12.143 11.397 1.00 77.44 526 ARG A O 1
ATOM 3942 N N . ARG A 1 527 ? 4.646 -11.935 12.974 1.00 81.06 527 ARG A N 1
ATOM 3943 C CA . ARG A 1 527 ? 5.317 -12.764 13.987 1.00 81.06 527 ARG A CA 1
ATOM 3944 C C . ARG A 1 527 ? 4.997 -14.251 13.836 1.00 81.06 527 ARG A C 1
ATOM 3946 O O . ARG A 1 527 ? 5.785 -15.075 14.271 1.00 81.06 527 ARG A O 1
ATOM 3953 N N . GLY A 1 528 ? 3.894 -14.599 13.166 1.00 61.09 528 GLY A N 1
ATOM 3954 C CA . GLY A 1 528 ? 3.465 -15.990 12.953 1.00 61.09 528 GLY A CA 1
ATOM 3955 C C . GLY A 1 528 ? 4.199 -16.754 11.846 1.00 61.09 528 GLY A C 1
ATOM 3956 O O . GLY A 1 528 ? 3.860 -17.902 11.576 1.00 61.09 528 GLY A O 1
ATOM 3957 N N . SER A 1 529 ? 5.159 -16.123 11.161 1.00 52.78 529 SER A N 1
ATOM 3958 C CA . SER A 1 529 ? 5.962 -16.734 10.089 1.00 52.78 529 SER A CA 1
ATOM 3959 C C . SER A 1 529 ? 7.322 -17.281 10.548 1.00 52.78 529 SER A C 1
ATOM 3961 O O . SER A 1 529 ? 8.140 -17.630 9.692 1.00 52.78 529 SER A O 1
ATOM 3963 N N . HIS A 1 530 ? 7.569 -17.333 11.860 1.00 40.00 530 HIS A N 1
ATOM 3964 C CA . HIS A 1 530 ? 8.804 -17.836 12.465 1.00 40.00 530 HIS A CA 1
ATOM 3965 C C . HIS A 1 530 ? 8.597 -19.135 13.233 1.00 40.00 530 HIS A C 1
ATOM 3967 O O . HIS A 1 530 ? 7.547 -19.262 13.900 1.00 40.00 530 HIS A O 1
#

Foldseek 3Di:
DDDDDDDPPDPDDPVVLLVLLVVLVVVCVVQVLCVDDPSVVQQVVLSDPDDLVVLLVSLLQQLLQVQQLLVLLLLLLLLCLLQVVCVVPVPLSVLSSVLSSVVSSVVRSVLLVVLLVVLVVCVVVDVDPAQLVSLLVSLLVVLVVVLVVVCQQCVVSCVLFDPVLVVLLVLLSVLSSVLSSVSSSSSSSSSSCSVPVDHGPHDPDDCPCNVVSNVSSSCSNNVRSVVVVDDDQPCDDLDDDDDDDWFEEEEEEEQDDPVLVVVCLVVCLQVQVVVVVVVDDDDDDDDDPAAPLQVLVCVFFVDGCSQQQRRAAWWKAFPPHPGTRRSRGPCCCVRPVPCCVVVRIPIGAAALVRTSGHTPQRVVLSVVFAEAEALGRRCPLPDAGQFKYQHNVLLVCLVVVHPSRIHHVHCVVLVVVLSVVSVDDDPDPPQVVVCVQQNDVVSVVLCSQAVVSQVSRLVSQVVRCVSLGSYYYYYHHRNVRNPVVDDRDDVVSSVSVSVSSSVVSVSCVRPVVSIPYYHYHYYSHPNVVD